Protein AF-A0A8J8F9H6-F1 (afdb_monomer)

Sequence (457 aa):
MGAEEGRFKCTKNLGGDVEKMMKKSRIALEVMLVVALLFGVAFVQAMGTEATEAGILSNRDRTLEYISQTHDMPEEQMTIINEGEANYPLTNQKLYCTKIMDKKSGEVYGLYIDEDGDFVDIKTIEDKEEAEYFRRYGKLEPELYERLQDMRSDEKIKVGIWLTSGDINKPKPDGGEISEEVESEMLTSKRSAYALKEKTLMDFLSAKGFEITYACQYAPLIFAELPKDAIMELSNRPDVDAIYISRTYEPELNSAAPTEKANVVWNRGITGTGIKVAVVEDGGIAFANSYLADGSYFNSANPNIQSHETAIAGIIESTHSTYKGIAYGAPALLSANAQTLDDDDIIGATEWAINNGARILSNSWGSDTNLQLSSMDRYLDHVVWSNYRTVVKSAGNKGTGSGNVTSPCLGYNMITIGAIDDKDTSSWSDDIMWSKSSYKDPISPHNDRVKKMVQER

Nearest PDB structures (foldseek):
  7am6-assembly1_A  TM=7.867E-01  e=2.119E-10  Bacillus amyloliquefaciens
  5fbz-assembly1_A  TM=8.111E-01  e=1.179E-09  Sutcliffiella halmapala
  1wmf-assembly1_A  TM=8.132E-01  e=3.223E-09  Bacillus sp. KSM-KP43
  1sue-assembly1_A  TM=7.508E-01  e=8.265E-10  Bacillus amyloliquefaciens
  7am6-assembly3_C  TM=7.490E-01  e=2.260E-09  Bacillus amyloliquefaciens

Foldseek 3Di:
DDDDDDDDDDDDDPPPVVVVVVVQPPQLPVPVVVVVVVPWFDPDPPPDDPPPDPDDDDLVVVVLVVCCVVVVDDSVQKDWPDWGKGALPLVGWIWTWTWIARNPPRDIDIWIATPVGDTDDVVVVSVVSVVSCCVQQNQEDPVRSVVLVPADQADKAKKKWAFRLPPLDDDDDPDDDDDPVNVVVNLVSQQVSLVVLLVVVVVVCVVVVWDFPDADRRGNITITIDGSNVVVVSSPDPGTSHMYGDDDDDDLAQQVCLQLVLVVVVVVVQQQAPAEEEEQEQAAAPCVPPQAHDAEEPCPVCRRHDDVSNVVRQLAAGNDPRSGHSNVNNNHYYYLNLNDPDQVSSVSSVVVSVVVPHQEYEEEDFAPPVLDADPQLVVVLCCCPPVVHAYEYEQFQQAPHSLHRGPNLQRQRHAYAFDWDPVSHSDPPPIDGDRRTRQDFHDDPVPPRHRPHPPSD

Structure (mmCIF, N/CA/C/O backbone):
data_AF-A0A8J8F9H6-F1
#
_entry.id   AF-A0A8J8F9H6-F1
#
loop_
_atom_site.group_PDB
_atom_site.id
_atom_site.type_symbol
_atom_site.label_atom_id
_atom_site.label_alt_id
_atom_site.label_comp_id
_atom_site.label_asym_id
_atom_site.label_entity_id
_atom_site.label_seq_id
_atom_site.pdbx_PDB_ins_code
_atom_site.Cartn_x
_atom_site.Cartn_y
_atom_site.Cartn_z
_atom_site.occupancy
_atom_site.B_iso_or_equiv
_atom_site.auth_seq_id
_atom_site.auth_comp_id
_atom_site.auth_asym_id
_atom_site.auth_atom_id
_atom_site.pdbx_PDB_model_num
ATOM 1 N N . MET A 1 1 ? 41.406 -54.954 33.432 1.00 33.88 1 MET A N 1
ATOM 2 C CA . MET A 1 1 ? 42.511 -55.324 32.519 1.00 33.88 1 MET A CA 1
ATOM 3 C C . MET A 1 1 ? 41.883 -56.288 31.515 1.00 33.88 1 MET A C 1
ATOM 5 O O . MET A 1 1 ? 41.499 -57.360 31.951 1.00 33.88 1 MET A O 1
ATOM 9 N N . GLY A 1 2 ? 41.527 -55.923 30.277 1.00 32.38 2 GLY A N 1
ATOM 10 C CA . GLY A 1 2 ? 42.157 -54.966 29.344 1.00 32.38 2 GLY A CA 1
ATOM 11 C C . GLY A 1 2 ? 43.265 -55.691 28.559 1.00 32.38 2 GLY A C 1
ATOM 12 O O . GLY A 1 2 ? 44.000 -56.434 29.199 1.00 32.38 2 GLY A O 1
ATOM 13 N N . ALA A 1 3 ? 43.453 -55.567 27.241 1.00 29.41 3 ALA A N 1
ATOM 14 C CA . ALA A 1 3 ? 42.731 -54.856 26.164 1.00 29.41 3 ALA A CA 1
ATOM 15 C C . ALA A 1 3 ? 43.029 -55.607 24.814 1.00 29.41 3 ALA A C 1
ATOM 17 O O . ALA A 1 3 ? 43.513 -56.734 24.890 1.00 29.41 3 ALA A O 1
ATOM 18 N N . GLU A 1 4 ? 42.782 -55.168 23.569 1.00 30.20 4 GLU A N 1
ATOM 19 C CA . GLU A 1 4 ? 42.354 -53.879 22.983 1.00 30.20 4 GLU A CA 1
ATOM 20 C C . GLU A 1 4 ? 41.705 -54.096 21.577 1.00 30.20 4 GLU A C 1
ATOM 22 O O . GLU A 1 4 ? 41.282 -55.205 21.255 1.00 30.20 4 GLU A O 1
ATOM 27 N N . GLU A 1 5 ? 41.596 -53.054 20.742 1.00 30.73 5 GLU A N 1
ATOM 28 C CA . GLU A 1 5 ? 40.957 -53.037 19.407 1.00 30.73 5 GLU A CA 1
ATOM 29 C C . GLU A 1 5 ? 41.862 -53.464 18.219 1.00 30.73 5 GLU A C 1
ATOM 31 O O . GLU A 1 5 ? 43.088 -53.428 18.298 1.00 30.73 5 GLU A O 1
ATOM 36 N N . GLY A 1 6 ? 41.257 -53.742 17.048 1.00 26.56 6 GLY A N 1
ATOM 37 C CA . GLY A 1 6 ? 41.968 -53.940 15.770 1.00 26.56 6 GLY A CA 1
ATOM 38 C C . GLY A 1 6 ? 41.113 -53.629 14.527 1.00 26.56 6 GLY A C 1
ATOM 39 O O . GLY A 1 6 ? 40.341 -54.466 14.068 1.00 26.56 6 GLY A O 1
ATOM 40 N N . ARG A 1 7 ? 41.244 -52.414 13.973 1.00 27.20 7 ARG A N 1
ATOM 41 C CA . ARG A 1 7 ? 40.407 -51.858 12.880 1.00 27.20 7 ARG A CA 1
ATOM 42 C C . ARG A 1 7 ? 40.590 -52.531 11.509 1.00 27.20 7 ARG A C 1
ATOM 44 O O . ARG A 1 7 ? 41.719 -52.695 11.051 1.00 27.20 7 ARG A O 1
ATOM 51 N N . PHE A 1 8 ? 39.494 -52.678 10.757 1.00 24.84 8 PHE A N 1
ATOM 52 C CA . PHE A 1 8 ? 39.532 -52.698 9.285 1.00 24.84 8 PHE A CA 1
ATOM 53 C C . PHE A 1 8 ? 39.534 -51.266 8.719 1.00 24.84 8 PHE A C 1
ATOM 55 O O . PHE A 1 8 ? 38.814 -50.395 9.209 1.00 24.84 8 PHE A O 1
ATOM 62 N N . LYS A 1 9 ? 40.346 -51.006 7.684 1.00 27.77 9 LYS A N 1
ATOM 63 C CA . LYS A 1 9 ? 40.422 -49.700 7.001 1.00 27.77 9 LYS A CA 1
ATOM 64 C C . LYS A 1 9 ? 39.533 -49.651 5.755 1.00 27.77 9 LYS A C 1
ATOM 66 O O . LYS A 1 9 ? 39.522 -50.575 4.951 1.00 27.77 9 LYS A O 1
ATOM 71 N N . CYS A 1 10 ? 38.859 -48.516 5.591 1.00 24.94 10 CYS A N 1
ATOM 72 C CA . CYS A 1 10 ? 38.071 -48.127 4.422 1.00 24.94 10 CYS A CA 1
ATOM 73 C C . CYS A 1 10 ? 38.951 -47.726 3.220 1.00 24.94 10 CYS A C 1
ATOM 75 O O . CYS A 1 10 ? 39.997 -47.101 3.411 1.00 24.94 10 CYS A O 1
ATOM 77 N N . THR A 1 11 ? 38.455 -47.952 1.994 1.00 28.39 11 THR A N 1
ATOM 78 C CA . THR A 1 11 ? 38.831 -47.151 0.813 1.00 28.39 11 THR A CA 1
ATOM 79 C C . THR A 1 11 ? 37.672 -46.918 -0.170 1.00 28.39 11 THR A C 1
ATOM 81 O O . THR A 1 11 ? 37.297 -47.817 -0.910 1.00 28.39 11 THR A O 1
ATOM 84 N N . LYS A 1 12 ? 37.265 -45.641 -0.247 1.00 30.44 12 LYS A N 1
ATOM 85 C CA . LYS A 1 12 ? 36.871 -44.853 -1.439 1.00 30.44 12 LYS A CA 1
ATOM 86 C C . LYS A 1 12 ? 35.561 -45.138 -2.208 1.00 30.44 12 LYS A C 1
ATOM 88 O O . LYS A 1 12 ? 35.515 -45.924 -3.141 1.00 30.44 12 LYS A O 1
ATOM 93 N N . ASN A 1 13 ? 34.603 -44.244 -1.940 1.00 32.34 13 ASN A N 1
ATOM 94 C CA . ASN A 1 13 ? 34.019 -43.265 -2.878 1.00 32.34 13 ASN A CA 1
ATOM 95 C C . ASN A 1 13 ? 33.569 -43.705 -4.286 1.00 32.34 13 ASN A C 1
ATOM 97 O O . ASN A 1 13 ? 34.368 -43.722 -5.219 1.00 32.34 13 ASN A O 1
ATOM 101 N N . LEU A 1 14 ? 32.242 -43.766 -4.459 1.00 30.94 14 LEU A N 1
ATOM 102 C CA . LEU A 1 14 ? 31.533 -43.514 -5.729 1.00 30.94 14 LEU A CA 1
ATOM 103 C C . LEU A 1 14 ? 30.416 -42.444 -5.606 1.00 30.94 14 LEU A C 1
ATOM 105 O O . LEU A 1 14 ? 29.633 -42.251 -6.527 1.00 30.94 14 LEU A O 1
ATOM 109 N N . GLY A 1 15 ? 30.340 -41.708 -4.489 1.00 31.36 15 GLY A N 1
ATOM 110 C CA . GLY A 1 15 ? 29.256 -40.743 -4.225 1.00 31.36 15 GLY A CA 1
ATOM 111 C C . GLY A 1 15 ? 29.344 -39.390 -4.951 1.00 31.36 15 GLY A C 1
ATOM 112 O O . GLY A 1 15 ? 28.440 -38.577 -4.810 1.00 31.36 15 GLY A O 1
ATOM 113 N N . GLY A 1 16 ? 30.416 -39.112 -5.703 1.00 29.56 16 GLY A N 1
ATOM 114 C CA . GLY A 1 16 ? 30.702 -37.760 -6.211 1.00 29.56 16 GLY A CA 1
ATOM 115 C C . GLY A 1 16 ? 29.894 -37.307 -7.435 1.00 29.56 16 GLY A C 1
ATOM 116 O O . GLY A 1 16 ? 29.674 -36.106 -7.597 1.00 29.56 16 GLY A O 1
ATOM 117 N N . ASP A 1 17 ? 29.460 -38.238 -8.290 1.00 34.91 17 ASP A N 1
ATOM 118 C CA . ASP A 1 17 ? 28.919 -37.893 -9.615 1.00 34.91 17 ASP A CA 1
ATOM 119 C C . ASP A 1 17 ? 27.384 -37.950 -9.693 1.00 34.91 17 ASP A C 1
ATOM 121 O O . ASP A 1 17 ? 26.780 -37.158 -10.416 1.00 34.91 17 ASP A O 1
ATOM 125 N N . VAL A 1 18 ? 26.728 -38.787 -8.878 1.00 33.19 18 VAL A N 1
ATOM 126 C CA . VAL A 1 18 ? 25.253 -38.830 -8.796 1.00 33.19 18 VAL A CA 1
ATOM 127 C C . VAL A 1 18 ? 24.702 -37.554 -8.142 1.00 33.19 18 VAL A C 1
ATOM 129 O O . VAL A 1 18 ? 23.747 -36.960 -8.641 1.00 33.19 18 VAL A O 1
ATOM 132 N N . GLU A 1 19 ? 25.352 -37.061 -7.081 1.00 31.98 19 GLU A N 1
ATOM 133 C CA . GLU A 1 19 ? 24.946 -35.822 -6.400 1.00 31.98 19 GLU A CA 1
ATOM 134 C C . GLU A 1 19 ? 25.150 -34.576 -7.290 1.00 31.98 19 GLU A C 1
ATOM 136 O O . GLU A 1 19 ? 24.344 -33.642 -7.270 1.00 31.98 19 GLU A O 1
ATOM 141 N N . LYS A 1 20 ? 26.186 -34.582 -8.143 1.00 32.91 20 LYS A N 1
ATOM 142 C CA . LYS A 1 20 ? 26.432 -33.529 -9.144 1.00 32.91 20 LYS A CA 1
ATOM 143 C C . LYS A 1 20 ? 25.450 -33.549 -10.314 1.00 32.91 20 LYS A C 1
ATOM 145 O O . LYS A 1 20 ? 25.176 -32.483 -10.864 1.00 32.91 20 LYS A O 1
ATOM 150 N N . MET A 1 21 ? 24.926 -34.714 -10.699 1.00 29.59 21 MET A N 1
ATOM 151 C CA . MET A 1 21 ? 23.861 -34.792 -11.702 1.00 29.59 21 MET A CA 1
ATOM 152 C C . MET A 1 21 ? 22.528 -34.274 -11.150 1.00 29.59 21 MET A C 1
ATOM 154 O O . MET A 1 21 ? 21.887 -33.470 -11.821 1.00 29.59 21 MET A O 1
ATOM 158 N N . MET A 1 22 ? 22.145 -34.637 -9.919 1.00 31.33 22 MET A N 1
ATOM 159 C CA . MET A 1 22 ? 20.856 -34.208 -9.349 1.00 31.33 22 MET A CA 1
ATOM 160 C C . MET A 1 22 ? 20.802 -32.727 -8.932 1.00 31.33 22 MET A C 1
ATOM 162 O O . MET A 1 22 ? 19.728 -32.132 -8.959 1.00 31.33 22 MET A O 1
ATOM 166 N N . LYS A 1 23 ? 21.931 -32.083 -8.598 1.00 34.28 23 LYS A N 1
ATOM 167 C CA . LYS A 1 23 ? 21.945 -30.630 -8.318 1.00 34.28 23 LYS A CA 1
ATOM 168 C C . LYS A 1 23 ? 21.746 -29.756 -9.564 1.00 34.28 23 LYS A C 1
ATOM 170 O O . LYS A 1 23 ? 21.211 -28.660 -9.442 1.00 34.28 23 LYS A O 1
ATOM 175 N N . LYS A 1 24 ? 22.124 -30.226 -10.759 1.00 34.03 24 LYS A N 1
ATOM 176 C CA . LYS A 1 24 ? 22.076 -29.412 -11.989 1.00 34.03 24 LYS A CA 1
ATOM 177 C C . LYS A 1 24 ? 20.680 -29.189 -12.578 1.00 34.03 24 LYS A C 1
ATOM 179 O O . LYS A 1 24 ? 20.537 -28.256 -13.358 1.00 34.03 24 LYS A O 1
ATOM 184 N N . SER A 1 25 ? 19.672 -29.994 -12.230 1.00 32.75 25 SER A N 1
ATOM 185 C CA . SER A 1 25 ? 18.301 -29.816 -12.742 1.00 32.75 25 SER A CA 1
ATOM 186 C C . SER A 1 25 ? 17.359 -29.068 -11.793 1.00 32.75 25 SER A C 1
ATOM 188 O O . SER A 1 25 ? 16.246 -28.756 -12.193 1.00 32.75 25 SER A O 1
ATOM 190 N N . ARG A 1 26 ? 17.770 -28.764 -10.551 1.00 35.44 26 ARG A N 1
ATOM 191 C CA . ARG A 1 26 ? 16.908 -28.067 -9.572 1.00 35.44 26 ARG A CA 1
ATOM 192 C C . ARG A 1 26 ? 16.825 -26.551 -9.776 1.00 35.44 26 ARG A C 1
ATOM 194 O O . ARG A 1 26 ? 15.800 -25.953 -9.489 1.00 35.44 26 ARG A O 1
ATOM 201 N N . ILE A 1 27 ? 17.884 -25.933 -10.294 1.00 37.34 27 ILE A N 1
ATOM 202 C CA . ILE A 1 27 ? 18.074 -24.469 -10.233 1.00 37.34 27 ILE A CA 1
ATOM 203 C C . ILE A 1 27 ? 17.304 -23.710 -11.336 1.00 37.34 27 ILE A C 1
ATOM 205 O O . ILE A 1 27 ? 17.127 -22.501 -11.238 1.00 37.34 27 ILE A O 1
ATOM 209 N N . ALA A 1 28 ? 16.801 -24.406 -12.360 1.00 33.94 28 ALA A N 1
ATOM 210 C CA . ALA A 1 28 ? 15.868 -23.830 -13.336 1.00 33.94 28 ALA A CA 1
ATOM 211 C C . ALA A 1 28 ? 14.391 -23.920 -12.892 1.00 33.94 28 ALA A C 1
ATOM 213 O O . ALA A 1 28 ? 13.562 -23.184 -13.409 1.00 33.94 28 ALA A O 1
ATOM 214 N N . LEU A 1 29 ? 14.067 -24.809 -11.944 1.00 32.66 29 LEU A N 1
ATOM 215 C CA . LEU A 1 29 ? 12.685 -25.162 -11.593 1.00 32.66 29 LEU A CA 1
ATOM 216 C C . LEU A 1 29 ? 12.070 -24.193 -10.563 1.00 32.66 29 LEU A C 1
ATOM 218 O O . LEU A 1 29 ? 10.893 -23.860 -10.624 1.00 32.66 29 LEU A O 1
ATOM 222 N N . GLU A 1 30 ? 12.879 -23.687 -9.627 1.00 33.50 30 GLU A N 1
ATOM 223 C CA . GLU A 1 30 ? 12.389 -22.850 -8.518 1.00 33.50 30 GLU A CA 1
ATOM 224 C C . GLU A 1 30 ? 12.006 -21.413 -8.927 1.00 33.50 30 GLU A C 1
ATOM 226 O O . GLU A 1 30 ? 11.361 -20.719 -8.147 1.00 33.50 30 GLU A O 1
ATOM 231 N N . VAL A 1 31 ? 12.367 -20.943 -10.130 1.00 35.91 31 VAL A N 1
ATOM 232 C CA . VAL A 1 31 ? 12.074 -19.560 -10.566 1.00 35.91 31 VAL A CA 1
ATOM 233 C C . VAL A 1 31 ? 10.716 -19.442 -11.270 1.00 35.91 31 VAL A C 1
ATOM 235 O O . VAL A 1 31 ? 10.027 -18.445 -11.060 1.00 35.91 31 VAL A O 1
ATOM 238 N N . MET A 1 32 ? 10.277 -20.453 -12.035 1.00 32.84 32 MET A N 1
ATOM 239 C CA . MET A 1 32 ? 8.949 -20.421 -12.672 1.00 32.84 32 MET A CA 1
ATOM 240 C C . MET A 1 32 ? 7.815 -20.849 -11.731 1.00 32.84 32 MET A C 1
ATOM 242 O O . MET A 1 32 ? 6.746 -20.236 -11.778 1.00 32.84 32 MET A O 1
ATOM 246 N N . LEU A 1 33 ? 8.050 -21.781 -10.794 1.00 30.81 33 LEU A N 1
ATOM 247 C CA . LEU A 1 33 ? 7.040 -22.147 -9.785 1.00 30.81 33 LEU A CA 1
ATOM 248 C C . LEU A 1 33 ? 6.573 -20.947 -8.939 1.00 30.81 33 LEU A C 1
ATOM 250 O O . LEU A 1 33 ? 5.401 -20.863 -8.576 1.00 30.81 33 LEU A O 1
ATOM 254 N N . VAL A 1 34 ? 7.462 -19.991 -8.642 1.00 29.92 34 VAL A N 1
ATOM 255 C CA . VAL A 1 34 ? 7.135 -18.824 -7.801 1.00 29.92 34 VAL A CA 1
ATOM 256 C C . VAL A 1 34 ? 6.138 -17.873 -8.476 1.00 29.92 34 VAL A C 1
ATOM 258 O O . VAL A 1 34 ? 5.379 -17.207 -7.777 1.00 29.92 34 VAL A O 1
ATOM 261 N N . VAL A 1 35 ? 6.070 -17.833 -9.811 1.00 29.00 35 VAL A N 1
ATOM 262 C CA . VAL A 1 35 ? 5.087 -16.996 -10.524 1.00 29.00 35 VAL A CA 1
ATOM 263 C C . VAL A 1 35 ? 3.702 -17.656 -10.538 1.00 29.00 35 VAL A C 1
ATOM 265 O O . VAL A 1 35 ? 2.704 -16.963 -10.349 1.00 29.00 35 VAL A O 1
ATOM 268 N N . ALA A 1 36 ? 3.630 -18.987 -10.653 1.00 28.22 36 ALA A N 1
ATOM 269 C CA . ALA A 1 36 ? 2.373 -19.733 -10.527 1.00 28.22 36 ALA A CA 1
ATOM 270 C C . ALA A 1 36 ? 1.821 -19.719 -9.085 1.00 28.22 36 ALA A C 1
ATOM 272 O O . ALA A 1 36 ? 0.623 -19.531 -8.878 1.00 28.22 36 ALA A O 1
ATOM 273 N N . LEU A 1 37 ? 2.692 -19.825 -8.074 1.00 31.41 37 LEU A N 1
ATOM 274 C CA . LEU A 1 37 ? 2.307 -19.775 -6.654 1.00 31.41 37 LEU A CA 1
ATOM 275 C C . LEU A 1 37 ? 1.817 -18.393 -6.177 1.00 31.41 37 LEU A C 1
ATOM 277 O O . LEU A 1 37 ? 1.191 -18.310 -5.119 1.00 31.41 37 LEU A O 1
ATOM 281 N N . LEU A 1 38 ? 2.076 -17.315 -6.927 1.00 28.23 38 LEU A N 1
ATOM 282 C CA . LEU A 1 38 ? 1.641 -15.955 -6.579 1.00 28.23 38 LEU A CA 1
ATOM 283 C C . LEU A 1 38 ? 0.295 -15.539 -7.201 1.00 28.23 38 LEU A C 1
ATOM 285 O O . LEU A 1 38 ? -0.298 -14.570 -6.733 1.00 28.23 38 LEU A O 1
ATOM 289 N N . PHE A 1 39 ? -0.230 -16.284 -8.180 1.00 32.50 39 PHE A N 1
ATOM 290 C CA . PHE A 1 39 ? -1.547 -16.044 -8.788 1.00 32.50 39 PHE A CA 1
ATOM 291 C C . PHE A 1 39 ? -2.359 -17.346 -8.893 1.00 32.50 39 PHE A C 1
ATOM 293 O O . PHE A 1 39 ? -2.577 -17.877 -9.978 1.00 32.50 39 PHE A O 1
ATOM 300 N N . GLY A 1 40 ? -2.828 -17.853 -7.745 1.00 28.94 40 GLY A N 1
ATOM 301 C CA . GLY A 1 40 ? -3.619 -19.096 -7.694 1.00 28.94 40 GLY A CA 1
ATOM 302 C C . GLY A 1 40 ? -4.447 -19.351 -6.426 1.00 28.94 40 GLY A C 1
ATOM 303 O O . GLY A 1 40 ? -5.358 -20.178 -6.457 1.00 28.94 40 GLY A O 1
ATOM 304 N N . VAL A 1 41 ? -4.210 -18.629 -5.320 1.00 32.06 41 VAL A N 1
ATOM 305 C CA . VAL A 1 41 ? -5.052 -18.731 -4.110 1.00 32.06 41 VAL A CA 1
ATOM 306 C C . VAL A 1 41 ? -6.186 -17.710 -4.183 1.00 32.06 41 VAL A C 1
ATOM 308 O O . VAL A 1 41 ? -6.128 -16.631 -3.592 1.00 32.06 41 VAL A O 1
ATOM 311 N N . ALA A 1 42 ? -7.238 -18.057 -4.921 1.00 29.09 42 ALA A N 1
ATOM 312 C CA . ALA A 1 42 ? -8.512 -17.363 -4.801 1.00 29.09 42 ALA A CA 1
ATOM 313 C C . ALA A 1 42 ? -9.104 -17.660 -3.413 1.00 29.09 42 ALA A C 1
ATOM 315 O O . ALA A 1 42 ? -9.524 -18.783 -3.140 1.00 29.09 42 ALA A O 1
ATOM 316 N N . PHE A 1 43 ? -9.156 -16.654 -2.534 1.00 32.09 43 PHE A N 1
ATOM 317 C CA . PHE A 1 43 ? -9.897 -16.742 -1.274 1.00 32.09 43 PHE A CA 1
ATOM 318 C C . PHE A 1 43 ? -11.405 -16.741 -1.555 1.00 32.09 43 PHE A C 1
ATOM 320 O O . PHE A 1 43 ? -12.081 -15.719 -1.446 1.00 32.09 43 PHE A O 1
ATOM 327 N N . VAL A 1 44 ? -11.944 -17.907 -1.902 1.00 28.58 44 VAL A N 1
ATOM 328 C CA . VAL A 1 44 ? -13.381 -18.157 -1.830 1.00 28.58 44 VAL A CA 1
ATOM 329 C C . VAL A 1 44 ? -13.692 -18.567 -0.395 1.00 28.58 44 VAL A C 1
ATOM 331 O O . VAL A 1 44 ? -13.246 -19.611 0.074 1.00 28.58 44 VAL A O 1
ATOM 334 N N . GLN A 1 45 ? -14.474 -17.757 0.322 1.00 28.19 45 GLN A N 1
ATOM 335 C CA . GLN A 1 45 ? -15.166 -18.273 1.500 1.00 28.19 45 GLN A CA 1
ATOM 336 C C . GLN A 1 45 ? -16.164 -19.322 1.013 1.00 28.19 45 GLN A C 1
ATOM 338 O O . GLN A 1 45 ? -17.179 -18.976 0.408 1.00 28.19 45 GLN A O 1
ATOM 343 N N . ALA A 1 46 ? -15.876 -20.597 1.274 1.00 29.55 46 ALA A N 1
ATOM 344 C CA . ALA A 1 46 ? -16.822 -21.673 1.040 1.00 29.55 46 ALA A CA 1
ATOM 345 C C . ALA A 1 46 ? -18.076 -21.430 1.897 1.00 29.55 46 ALA A C 1
ATOM 347 O O . ALA A 1 46 ? -18.101 -21.710 3.097 1.00 29.55 46 ALA A O 1
ATOM 348 N N . MET A 1 47 ? -19.129 -20.880 1.284 1.00 28.20 47 MET A N 1
ATOM 349 C CA . MET A 1 47 ? -20.459 -20.895 1.879 1.00 28.20 47 MET A CA 1
ATOM 350 C C . MET A 1 47 ? -20.875 -22.358 2.010 1.00 28.20 47 MET A C 1
ATOM 352 O O . MET A 1 47 ? -21.010 -23.060 1.008 1.00 28.20 47 MET A O 1
ATOM 356 N N . GLY A 1 48 ? -21.021 -22.815 3.253 1.00 32.47 48 GLY A N 1
ATOM 357 C CA . GLY A 1 48 ? -21.223 -24.225 3.555 1.00 32.47 48 GLY A CA 1
ATOM 358 C C . GLY A 1 48 ? -22.421 -24.816 2.817 1.00 32.47 48 GLY A C 1
ATOM 359 O O . GLY A 1 48 ? -23.537 -24.301 2.902 1.00 32.47 48 GLY A O 1
ATOM 360 N N . THR A 1 49 ? -22.189 -25.939 2.145 1.00 29.14 49 THR A N 1
ATOM 361 C CA . THR A 1 49 ? -23.245 -26.886 1.793 1.00 29.14 49 THR A CA 1
ATOM 362 C C . THR A 1 49 ? -23.149 -28.058 2.761 1.00 29.14 49 THR A C 1
ATOM 364 O O . THR A 1 49 ? -22.154 -28.778 2.792 1.00 29.14 49 THR A O 1
ATOM 367 N N . GLU A 1 50 ? -24.167 -28.224 3.607 1.00 36.53 50 GLU A N 1
ATOM 368 C CA . GLU A 1 50 ? -24.268 -29.368 4.515 1.00 36.53 50 GLU A CA 1
ATOM 369 C C . GLU A 1 50 ? -24.509 -30.655 3.711 1.00 36.53 50 GLU A C 1
ATOM 371 O O . GLU A 1 50 ? -25.649 -31.023 3.421 1.00 36.53 50 GLU A O 1
ATOM 376 N N . ALA A 1 51 ? -23.438 -31.372 3.374 1.00 29.34 51 ALA A N 1
ATOM 377 C CA . ALA A 1 51 ? -23.530 -32.755 2.923 1.00 29.34 51 ALA A CA 1
ATOM 378 C C . ALA A 1 51 ? -23.810 -33.664 4.133 1.00 29.34 51 ALA A C 1
ATOM 380 O O . ALA A 1 51 ? -22.903 -34.158 4.799 1.00 29.34 51 ALA A O 1
ATOM 381 N N . THR A 1 52 ? -25.091 -33.863 4.445 1.00 35.28 52 THR A N 1
ATOM 382 C CA . THR A 1 52 ? -25.535 -34.789 5.497 1.00 35.28 52 THR A CA 1
ATOM 383 C C . THR A 1 52 ? -25.627 -36.225 4.974 1.00 35.28 52 THR A C 1
ATOM 385 O O . THR A 1 52 ? -26.715 -36.749 4.751 1.00 35.28 52 THR A O 1
ATOM 388 N N . GLU A 1 53 ? -24.482 -36.902 4.853 1.00 33.34 53 GLU A N 1
ATOM 389 C CA . GLU A 1 53 ? -24.428 -38.371 4.814 1.00 33.34 53 GLU A CA 1
ATOM 390 C C . GLU A 1 53 ? -23.525 -38.912 5.928 1.00 33.34 53 GLU A C 1
ATOM 392 O O . GLU A 1 53 ? -22.368 -38.527 6.088 1.00 33.34 53 GLU A O 1
ATOM 397 N N . ALA A 1 54 ? -24.078 -39.810 6.744 1.00 37.22 54 ALA A N 1
ATOM 398 C CA . ALA A 1 54 ? -23.377 -40.374 7.888 1.00 37.22 54 ALA A CA 1
ATOM 399 C C . ALA A 1 54 ? -22.315 -41.389 7.434 1.00 37.22 54 ALA A C 1
ATOM 401 O O . ALA A 1 54 ? -22.658 -42.501 7.034 1.00 37.22 54 ALA A O 1
ATOM 402 N N . GLY A 1 55 ? -21.034 -41.030 7.557 1.00 47.88 55 GLY A N 1
ATOM 403 C CA . GLY A 1 55 ? -19.914 -41.966 7.386 1.00 47.88 55 GLY A CA 1
ATOM 404 C C . GLY A 1 55 ? -18.678 -41.423 6.669 1.00 47.88 55 GLY A C 1
ATOM 405 O O . GLY A 1 55 ? -17.659 -42.106 6.672 1.00 47.88 55 GLY A O 1
ATOM 406 N N . ILE A 1 56 ? -18.735 -40.223 6.085 1.00 54.69 56 ILE A N 1
ATOM 407 C CA . ILE A 1 56 ? -17.585 -39.593 5.419 1.00 54.69 56 ILE A CA 1
ATOM 408 C C . ILE A 1 56 ? -17.012 -38.513 6.346 1.00 54.69 56 ILE A C 1
ATOM 410 O O . ILE A 1 56 ? -17.706 -37.565 6.706 1.00 54.69 56 ILE A O 1
ATOM 414 N N . LEU A 1 57 ? -15.754 -38.682 6.762 1.00 63.34 57 LEU A N 1
ATOM 415 C CA . LEU A 1 57 ? -15.010 -37.684 7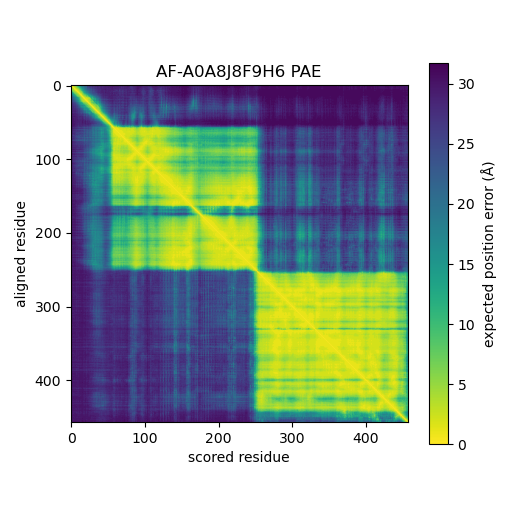.540 1.00 63.34 57 LEU A CA 1
ATOM 416 C C . LEU A 1 57 ? -14.794 -36.413 6.709 1.00 63.34 57 LEU A C 1
ATOM 418 O O . LEU A 1 57 ? -14.558 -36.501 5.502 1.00 63.34 57 LEU A O 1
ATOM 422 N N . SER A 1 58 ? -14.813 -35.235 7.338 1.00 82.62 58 SER A N 1
ATOM 423 C CA . SER A 1 58 ? -14.463 -34.006 6.619 1.00 82.62 58 SER A CA 1
ATOM 424 C C . SER A 1 58 ? -12.981 -34.032 6.232 1.00 82.62 58 SER A C 1
ATOM 426 O O . SER A 1 58 ? -12.167 -34.630 6.934 1.00 82.62 58 SER A O 1
ATOM 428 N N . ASN A 1 59 ? -12.585 -33.360 5.147 1.00 85.75 59 ASN A N 1
ATOM 429 C CA . ASN A 1 59 ? -11.170 -33.330 4.744 1.00 85.75 59 ASN A CA 1
ATOM 430 C C . ASN A 1 59 ? -10.237 -32.788 5.848 1.00 85.75 59 ASN A C 1
ATOM 432 O O . ASN A 1 59 ? -9.074 -33.180 5.908 1.00 85.75 59 ASN A O 1
ATOM 436 N N . ARG A 1 60 ? -10.760 -31.967 6.768 1.00 87.38 60 ARG A N 1
ATOM 437 C CA . ARG A 1 60 ? -10.074 -31.524 7.987 1.00 87.38 60 ARG A CA 1
ATOM 438 C C . ARG A 1 60 ? -9.792 -32.672 8.960 1.00 87.38 60 ARG A C 1
ATOM 440 O O . ARG A 1 60 ? -8.677 -32.804 9.453 1.00 87.38 60 ARG A O 1
ATOM 447 N N . ASP A 1 61 ? -10.797 -33.496 9.241 1.00 89.69 61 ASP A N 1
ATOM 448 C CA . ASP A 1 61 ? -10.653 -34.634 10.156 1.00 89.69 61 ASP A CA 1
ATOM 449 C C . ASP A 1 61 ? -9.740 -35.696 9.527 1.00 89.69 61 ASP A C 1
ATOM 451 O O . ASP A 1 61 ? -8.887 -36.266 10.199 1.00 89.69 61 ASP A O 1
ATOM 455 N N . ARG A 1 62 ? -9.843 -35.888 8.205 1.00 89.50 62 ARG A N 1
ATOM 456 C CA . ARG A 1 62 ? -8.999 -36.812 7.433 1.00 89.50 62 ARG A CA 1
ATOM 457 C C . ARG A 1 62 ? -7.519 -36.430 7.480 1.00 89.50 62 ARG A C 1
ATOM 459 O O . ARG A 1 62 ? -6.683 -37.321 7.585 1.00 89.50 62 ARG A O 1
ATOM 466 N N . THR A 1 63 ? -7.164 -35.143 7.414 1.00 90.69 63 THR A N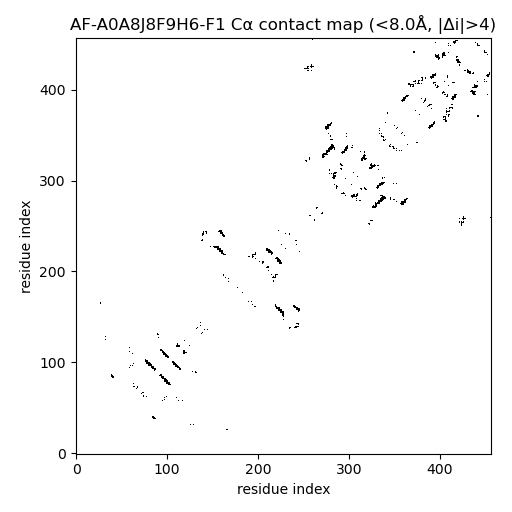 1
ATOM 467 C CA . THR A 1 63 ? -5.752 -34.712 7.503 1.00 90.69 63 THR A CA 1
ATOM 468 C C . THR A 1 63 ? -5.195 -34.852 8.921 1.00 90.69 63 THR A C 1
ATOM 470 O O . THR A 1 63 ? -4.044 -35.261 9.076 1.00 90.69 63 THR A O 1
ATOM 473 N N . LEU A 1 64 ? -6.008 -34.593 9.952 1.00 91.19 64 LEU A N 1
ATOM 474 C CA . LEU A 1 64 ? -5.647 -34.853 11.350 1.00 91.19 64 LEU A CA 1
ATOM 475 C C . LEU A 1 64 ? -5.457 -36.353 11.615 1.00 91.19 64 LEU A C 1
ATOM 477 O O . LEU A 1 64 ? -4.417 -36.745 12.143 1.00 91.19 64 LEU A O 1
ATOM 481 N N . GLU A 1 65 ? -6.395 -37.199 11.183 1.00 91.19 65 GLU A N 1
ATOM 482 C CA . GLU A 1 65 ? -6.285 -38.656 11.296 1.00 91.19 65 GLU A CA 1
ATOM 483 C C . GLU A 1 65 ? -5.056 -39.184 10.537 1.00 91.19 65 GLU A C 1
ATOM 485 O O . GLU A 1 65 ? -4.295 -39.984 11.082 1.00 91.19 65 GLU A O 1
ATOM 490 N N . TYR A 1 66 ? -4.800 -38.693 9.318 1.00 91.56 66 TYR A N 1
ATOM 491 C CA . TYR A 1 66 ? -3.640 -39.094 8.521 1.00 91.56 66 TYR A CA 1
ATOM 492 C C . TYR A 1 66 ? -2.313 -38.788 9.227 1.00 91.56 66 TYR A C 1
ATOM 494 O O . TYR A 1 66 ? -1.450 -39.668 9.296 1.00 91.56 66 TYR A O 1
ATOM 502 N N . ILE A 1 67 ? -2.134 -37.584 9.793 1.00 92.06 67 ILE A N 1
ATOM 503 C CA . ILE A 1 67 ? -0.930 -37.287 10.590 1.00 92.06 67 ILE A CA 1
ATOM 504 C C . ILE A 1 67 ? -0.902 -38.135 11.863 1.00 92.06 67 ILE A C 1
ATOM 506 O O . ILE A 1 67 ? 0.159 -38.652 12.212 1.00 92.06 67 ILE A O 1
ATOM 510 N N . SER A 1 68 ? -2.045 -38.337 12.525 1.00 92.25 68 SER A N 1
ATOM 511 C CA . SER A 1 68 ? -2.113 -39.136 13.750 1.00 92.25 68 SER A CA 1
ATOM 512 C C . SER A 1 68 ? -1.631 -40.569 13.528 1.00 92.25 68 SER A C 1
ATOM 514 O O . SER A 1 68 ? -0.759 -41.045 14.254 1.00 92.25 68 SER A O 1
ATOM 516 N N . GLN A 1 69 ? -2.116 -41.219 12.467 1.00 91.69 69 GLN A N 1
ATOM 517 C CA . GLN A 1 69 ? -1.729 -42.578 12.091 1.00 91.69 69 GLN A CA 1
ATOM 518 C C . GLN A 1 69 ? -0.297 -42.660 11.535 1.00 91.69 69 GLN A C 1
ATOM 520 O O . GLN A 1 69 ? 0.425 -43.607 11.843 1.00 91.69 69 GLN A O 1
ATOM 525 N N . THR A 1 70 ? 0.132 -41.684 10.726 1.00 92.06 70 THR A N 1
ATOM 526 C CA . THR A 1 70 ? 1.437 -41.726 10.036 1.00 92.06 70 THR A CA 1
ATOM 527 C C . THR A 1 70 ? 2.607 -41.337 10.948 1.00 92.06 70 THR A C 1
ATOM 529 O O . THR A 1 70 ? 3.716 -41.841 10.767 1.00 92.06 70 THR A O 1
ATOM 532 N N . HIS A 1 71 ? 2.373 -40.468 11.938 1.00 89.94 71 HIS A N 1
ATOM 533 C CA . HIS A 1 71 ? 3.407 -39.914 12.824 1.00 89.94 71 HIS A CA 1
ATOM 534 C C . HIS A 1 71 ? 3.234 -40.291 14.311 1.00 89.94 71 HIS A C 1
ATOM 536 O O . HIS A 1 71 ? 3.973 -39.766 15.143 1.00 89.94 71 HIS A O 1
ATOM 542 N N . ASP A 1 72 ? 2.292 -41.184 14.652 1.00 90.31 72 ASP A N 1
ATOM 543 C CA . ASP A 1 72 ? 1.946 -41.583 16.036 1.00 90.31 72 ASP A CA 1
ATOM 544 C C . ASP A 1 72 ? 1.665 -40.361 16.940 1.00 90.31 72 ASP A C 1
ATOM 546 O O . ASP A 1 72 ? 2.151 -40.235 18.067 1.00 90.31 72 ASP A O 1
ATOM 550 N N . MET A 1 73 ? 0.925 -39.389 16.389 1.00 90.19 73 MET A N 1
ATOM 551 C CA . MET A 1 73 ? 0.735 -38.064 16.983 1.00 90.19 73 MET A CA 1
ATOM 552 C C . MET A 1 73 ? -0.709 -37.873 17.471 1.00 90.19 73 MET A C 1
ATOM 554 O O . MET A 1 73 ? -1.632 -37.885 16.657 1.00 90.19 73 MET A O 1
ATOM 558 N N . PRO A 1 74 ? -0.959 -37.643 18.772 1.00 92.38 74 PRO A N 1
ATOM 559 C CA . PRO A 1 74 ? -2.303 -37.330 19.251 1.00 92.38 74 PRO A CA 1
ATOM 560 C C . PRO A 1 74 ? -2.830 -36.029 18.632 1.00 92.38 74 PRO A C 1
ATOM 562 O O . PRO A 1 74 ? -2.093 -35.046 18.550 1.00 92.38 74 PRO A O 1
ATOM 565 N N . GLU A 1 75 ? -4.115 -35.968 18.276 1.00 88.25 75 GLU A N 1
ATOM 566 C CA . GLU A 1 75 ? -4.750 -34.735 17.768 1.00 88.25 75 GLU A CA 1
ATOM 567 C C . GLU A 1 75 ? -4.597 -33.550 18.733 1.00 88.25 75 GLU A C 1
ATOM 569 O O . GLU A 1 75 ? -4.377 -32.413 18.318 1.00 88.25 75 GLU A O 1
ATOM 574 N N . GLU A 1 76 ? -4.584 -33.821 20.039 1.00 91.31 76 GLU A N 1
ATOM 575 C CA . GLU A 1 76 ? -4.314 -32.836 21.090 1.00 91.31 76 GLU A CA 1
ATOM 576 C C . GLU A 1 76 ? -2.934 -32.161 20.962 1.00 91.31 76 GLU A C 1
ATOM 578 O O . GLU A 1 76 ? -2.765 -31.028 21.418 1.00 91.31 76 GLU A O 1
ATOM 583 N N . GLN A 1 77 ? -1.957 -32.806 20.313 1.00 92.12 77 GLN A N 1
ATOM 584 C CA . GLN A 1 77 ? -0.620 -32.269 20.028 1.00 92.12 77 GLN A CA 1
ATOM 585 C C . GLN A 1 77 ? -0.572 -31.461 18.713 1.00 92.12 77 GLN A C 1
ATOM 587 O O . GLN A 1 77 ? 0.346 -30.662 18.517 1.00 92.12 77 GLN A O 1
ATOM 592 N N . MET A 1 78 ? -1.593 -31.561 17.861 1.00 92.44 78 MET A N 1
ATOM 593 C CA . MET A 1 78 ? -1.666 -30.885 16.564 1.00 92.44 78 MET A CA 1
ATOM 594 C C . MET A 1 78 ? -2.413 -29.546 16.618 1.00 92.44 78 MET A C 1
ATOM 596 O O . MET A 1 78 ? -3.306 -29.331 17.439 1.00 92.44 78 MET A O 1
ATOM 600 N N . THR A 1 79 ? -2.061 -28.632 15.715 1.00 89.06 79 THR A N 1
ATOM 601 C CA . THR A 1 79 ? -2.845 -27.430 15.399 1.00 89.06 79 THR A CA 1
ATOM 602 C C . THR A 1 79 ? -2.814 -27.203 13.894 1.00 89.06 79 THR A C 1
ATOM 604 O O . THR A 1 79 ? -1.740 -27.019 13.327 1.00 89.06 79 THR A O 1
ATOM 607 N N . ILE A 1 80 ? -3.977 -27.145 13.242 1.00 85.25 80 ILE A N 1
ATOM 608 C CA . ILE A 1 80 ? -4.073 -26.618 11.874 1.00 85.25 80 ILE A CA 1
ATOM 609 C C . ILE A 1 80 ? -3.758 -25.119 11.933 1.00 85.25 80 ILE A C 1
ATOM 611 O O . ILE A 1 80 ? -4.468 -24.358 12.588 1.00 85.25 80 ILE A O 1
ATOM 615 N N . ILE A 1 81 ? -2.664 -24.717 11.284 1.00 84.19 81 ILE A N 1
ATOM 616 C CA . ILE A 1 81 ? -2.197 -23.324 11.208 1.00 84.19 81 ILE A CA 1
ATOM 617 C C . ILE A 1 81 ? -2.582 -22.644 9.890 1.00 84.19 81 ILE A C 1
ATOM 619 O O . ILE A 1 81 ? -2.490 -21.423 9.786 1.00 84.19 81 ILE A O 1
ATOM 623 N N . ASN A 1 82 ? -2.993 -23.416 8.881 1.00 74.94 82 ASN A N 1
ATOM 624 C CA . ASN A 1 82 ? -3.573 -22.913 7.638 1.00 74.94 82 ASN A CA 1
ATOM 625 C C . ASN A 1 82 ? -4.412 -24.013 6.966 1.00 74.94 82 ASN A C 1
ATOM 627 O O . ASN A 1 82 ? -4.021 -25.181 7.003 1.00 74.94 82 ASN A O 1
ATOM 631 N N . GLU A 1 83 ? -5.513 -23.645 6.319 1.00 85.62 83 GLU A N 1
ATOM 632 C CA . GLU A 1 83 ? -6.294 -24.513 5.434 1.00 85.62 83 GLU A CA 1
ATOM 633 C C . GLU A 1 83 ? -6.938 -23.689 4.309 1.00 85.62 83 GLU A C 1
ATOM 635 O O . GLU A 1 83 ? -7.166 -22.489 4.472 1.00 85.62 83 GLU A O 1
ATOM 640 N N . GLY A 1 84 ? -7.218 -24.310 3.165 1.00 80.94 84 GLY A N 1
ATOM 641 C CA . GLY A 1 84 ? -7.830 -23.635 2.020 1.00 80.94 84 GLY A CA 1
ATOM 642 C C . GLY A 1 84 ? -7.858 -24.506 0.769 1.00 80.94 84 GLY A C 1
ATOM 643 O O . GLY A 1 84 ? -7.678 -25.717 0.853 1.00 80.94 84 GLY A O 1
ATOM 644 N N . GLU A 1 85 ? -8.046 -23.886 -0.393 1.00 83.31 85 GLU A N 1
ATOM 645 C CA . GLU A 1 85 ? -8.058 -24.564 -1.695 1.00 83.31 85 GLU A CA 1
ATOM 646 C C . GLU A 1 85 ? -6.900 -24.077 -2.580 1.00 83.31 85 GLU A C 1
ATOM 648 O O . GLU A 1 85 ? -6.578 -22.886 -2.598 1.00 83.31 85 GLU A O 1
ATOM 653 N N . ALA A 1 86 ? -6.288 -24.988 -3.339 1.00 78.62 86 ALA A N 1
ATOM 654 C CA . ALA A 1 86 ? -5.395 -24.668 -4.452 1.00 78.62 86 ALA A CA 1
ATOM 655 C C . ALA A 1 86 ? -6.044 -25.097 -5.772 1.00 78.62 86 ALA A C 1
ATOM 657 O O . ALA A 1 86 ? -6.552 -26.212 -5.890 1.00 78.62 86 ALA A O 1
ATOM 658 N N . ASN A 1 87 ? -6.023 -24.207 -6.765 1.00 83.94 87 ASN A N 1
ATOM 659 C CA . ASN A 1 87 ? -6.632 -24.424 -8.074 1.00 83.94 87 ASN A CA 1
ATOM 660 C C . ASN A 1 87 ? -5.541 -24.461 -9.154 1.00 83.94 87 ASN A C 1
ATOM 662 O O . ASN A 1 87 ? -4.753 -23.524 -9.262 1.00 83.94 87 ASN A O 1
ATOM 666 N N . TYR A 1 88 ? -5.542 -25.514 -9.970 1.00 84.75 88 TYR A N 1
ATOM 667 C CA . TYR A 1 88 ? -4.613 -25.746 -11.079 1.00 84.75 88 TYR A CA 1
ATOM 668 C C . TYR A 1 88 ? -5.419 -25.730 -12.393 1.00 84.75 88 TYR A C 1
ATOM 670 O O . TYR A 1 88 ? -5.966 -26.761 -12.805 1.00 84.75 88 TYR A O 1
ATOM 678 N N . PRO A 1 89 ? -5.634 -24.543 -12.997 1.00 81.38 89 PRO A N 1
ATOM 679 C CA . PRO A 1 89 ? -6.643 -24.346 -14.037 1.00 81.38 89 PRO A CA 1
ATOM 680 C C . PRO A 1 89 ? -6.306 -24.975 -15.395 1.00 81.38 89 PRO A C 1
ATOM 682 O O . PRO A 1 89 ? -7.227 -25.226 -16.170 1.00 81.38 89 PRO A O 1
ATOM 685 N N . LEU A 1 90 ? -5.033 -25.226 -15.718 1.00 83.00 90 LEU A N 1
ATOM 686 C CA . LEU A 1 90 ? -4.643 -25.809 -17.008 1.00 83.00 90 LEU A CA 1
ATOM 687 C C . LEU A 1 90 ? -4.863 -27.325 -17.033 1.00 83.00 90 LEU A C 1
ATOM 689 O O . LEU A 1 90 ? -5.300 -27.870 -18.046 1.00 83.00 90 LEU A O 1
ATOM 693 N N . THR A 1 91 ? -4.615 -27.995 -15.909 1.00 90.25 91 THR A N 1
ATOM 694 C CA . THR A 1 91 ? -4.911 -29.421 -15.701 1.00 90.25 91 THR A CA 1
ATOM 695 C C . THR A 1 91 ? -6.318 -29.682 -15.155 1.00 90.25 91 THR A C 1
ATOM 697 O O . THR A 1 91 ? -6.727 -30.840 -15.092 1.00 90.25 91 THR A O 1
ATOM 700 N N . ASN A 1 92 ? -7.069 -28.631 -14.801 1.00 90.62 92 ASN A N 1
ATOM 701 C CA . ASN A 1 92 ? -8.390 -28.697 -14.166 1.00 90.62 92 ASN A CA 1
ATOM 702 C C . ASN A 1 92 ? -8.378 -29.586 -12.905 1.00 90.62 92 ASN A C 1
ATOM 704 O O . ASN A 1 92 ? -9.196 -30.491 -12.760 1.00 90.62 92 ASN A O 1
ATOM 708 N N . GLN A 1 93 ? -7.423 -29.340 -12.007 1.00 88.44 93 GLN A N 1
ATOM 709 C CA . GLN A 1 93 ? -7.332 -30.015 -10.709 1.00 88.44 93 GLN A CA 1
ATOM 710 C C . GLN A 1 93 ? -7.589 -29.010 -9.580 1.00 88.44 93 GLN A C 1
ATOM 712 O O . GLN A 1 93 ? -7.114 -27.870 -9.627 1.00 88.44 93 GLN A O 1
ATOM 717 N N . LYS A 1 94 ? -8.312 -29.438 -8.544 1.00 89.25 94 LYS A N 1
ATOM 718 C CA . LYS A 1 94 ? -8.487 -28.684 -7.299 1.00 89.25 94 LYS A CA 1
ATOM 719 C C . LYS A 1 94 ? -8.060 -29.529 -6.119 1.00 89.25 94 LYS A C 1
ATOM 721 O O . LYS A 1 94 ? -8.394 -30.708 -6.059 1.00 89.25 94 LYS A O 1
ATOM 726 N N . LEU A 1 95 ? -7.340 -28.913 -5.190 1.00 88.38 95 LEU A N 1
ATOM 727 C CA . LEU A 1 95 ? -6.860 -29.564 -3.980 1.00 88.38 95 LEU A CA 1
ATOM 728 C C . LEU A 1 95 ? -7.375 -28.825 -2.747 1.00 88.38 95 LEU A C 1
ATOM 730 O O . LEU A 1 95 ? -7.244 -27.604 -2.658 1.00 88.38 95 LEU A O 1
ATOM 734 N N . TYR A 1 96 ? -7.874 -29.565 -1.763 1.00 88.75 96 TYR A N 1
ATOM 735 C CA . TYR A 1 96 ? -7.967 -29.095 -0.387 1.00 88.75 96 TYR A CA 1
ATOM 736 C C . TYR A 1 96 ? -6.580 -29.166 0.259 1.00 88.75 96 TYR A C 1
ATOM 738 O O . TYR A 1 96 ? -5.935 -30.213 0.263 1.00 88.75 96 TYR A O 1
ATOM 746 N N . CYS A 1 97 ? -6.127 -28.048 0.812 1.00 88.44 97 CYS A N 1
ATOM 747 C CA . CYS A 1 97 ? -4.783 -27.836 1.332 1.00 88.44 97 CYS A CA 1
ATOM 748 C C . CYS A 1 97 ? -4.833 -27.629 2.846 1.00 88.44 97 CYS A C 1
ATOM 750 O O . CYS A 1 97 ? -5.627 -26.822 3.325 1.00 88.44 97 CYS A O 1
ATOM 752 N N . THR A 1 98 ? -3.929 -28.254 3.601 1.00 89.69 98 THR A N 1
ATOM 753 C CA . THR A 1 98 ? -3.745 -27.982 5.039 1.00 89.69 98 THR A CA 1
ATOM 754 C C . THR A 1 98 ? -2.279 -27.863 5.419 1.00 89.69 98 THR A C 1
ATOM 756 O O . THR A 1 98 ? -1.406 -28.492 4.820 1.00 89.69 98 THR A O 1
ATOM 759 N N . LYS A 1 99 ? -2.010 -27.058 6.450 1.00 86.50 99 LYS A N 1
ATOM 760 C CA . LYS A 1 99 ? -0.741 -27.030 7.179 1.00 86.50 99 LYS A CA 1
ATOM 761 C C . LYS A 1 99 ? -1.011 -27.315 8.649 1.00 86.50 99 LYS A C 1
ATOM 763 O O . LYS A 1 99 ? -1.690 -26.534 9.318 1.00 86.50 99 LYS A O 1
ATOM 768 N N . ILE A 1 100 ? -0.471 -28.422 9.140 1.00 89.12 100 ILE A N 1
ATOM 769 C CA . ILE A 1 100 ? -0.623 -28.897 10.515 1.00 89.12 100 ILE A CA 1
ATOM 770 C C . ILE A 1 100 ? 0.710 -28.709 11.230 1.00 89.12 100 ILE A C 1
ATOM 772 O O . ILE A 1 100 ? 1.730 -29.213 10.777 1.00 89.12 100 ILE A O 1
ATOM 776 N N . MET A 1 101 ? 0.704 -27.981 12.342 1.00 91.38 101 MET A N 1
ATOM 777 C CA . MET A 1 101 ? 1.867 -27.788 13.201 1.00 91.38 101 MET A CA 1
ATOM 778 C C . MET A 1 101 ? 1.806 -28.733 14.401 1.00 91.38 101 MET A C 1
ATOM 780 O O . MET A 1 101 ? 0.806 -28.766 15.124 1.00 91.38 101 MET A O 1
ATOM 784 N N . ASP A 1 102 ? 2.902 -29.440 14.655 1.00 92.38 102 ASP A N 1
ATOM 785 C CA . ASP A 1 102 ? 3.146 -30.110 15.928 1.00 92.38 102 ASP A CA 1
ATOM 786 C C . ASP A 1 102 ? 3.499 -29.062 16.996 1.00 92.38 102 ASP A C 1
ATOM 788 O O . ASP A 1 102 ? 4.550 -28.421 16.939 1.00 92.38 102 ASP A O 1
ATOM 792 N N . LYS A 1 103 ? 2.647 -28.910 18.017 1.00 90.50 103 LYS A N 1
ATOM 793 C CA . LYS A 1 103 ? 2.858 -27.960 19.127 1.00 90.50 103 LYS A CA 1
ATOM 794 C C . LYS A 1 103 ? 4.094 -28.267 19.984 1.00 90.50 103 LYS A C 1
ATOM 796 O O . LYS A 1 103 ? 4.494 -27.417 20.778 1.00 90.50 103 LYS A O 1
ATOM 801 N N . LYS A 1 104 ? 4.672 -29.467 19.878 1.00 91.00 104 LYS A N 1
ATOM 802 C CA . LYS A 1 104 ? 5.814 -29.929 20.680 1.00 91.00 104 LYS A CA 1
ATOM 803 C C . LYS A 1 104 ? 7.156 -29.719 19.981 1.00 91.00 104 LYS A C 1
ATOM 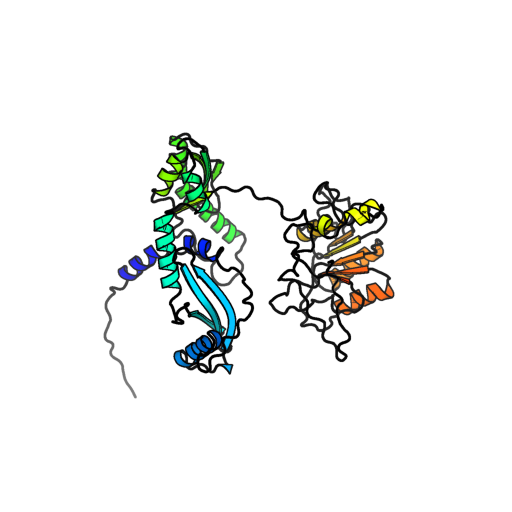805 O O . LYS A 1 104 ? 8.099 -29.280 20.635 1.00 91.00 104 LYS A O 1
ATOM 810 N N . SER A 1 105 ? 7.261 -30.060 18.696 1.00 90.81 105 SER A N 1
ATOM 811 C CA . SER A 1 105 ? 8.494 -29.886 17.910 1.00 90.81 105 SER A CA 1
ATOM 812 C C . SER A 1 105 ? 8.548 -28.568 17.133 1.00 90.81 105 SER A C 1
ATOM 814 O O . SER A 1 105 ? 9.641 -28.091 16.835 1.00 90.81 105 SER A O 1
ATOM 816 N N . GLY A 1 106 ? 7.393 -27.978 16.808 1.00 84.00 106 GLY A N 1
ATOM 817 C CA . GLY A 1 106 ? 7.281 -26.876 15.852 1.00 84.00 106 GLY A CA 1
ATOM 818 C C . GLY A 1 106 ? 7.364 -27.314 14.383 1.00 84.00 106 GLY A C 1
ATOM 819 O O . GLY A 1 106 ? 7.371 -26.453 13.505 1.00 84.00 106 GLY A O 1
ATOM 820 N N . GLU A 1 107 ? 7.431 -28.619 14.097 1.00 89.88 107 GLU A N 1
ATOM 821 C CA . GLU A 1 107 ? 7.399 -29.149 12.730 1.00 89.88 107 GLU A CA 1
ATOM 822 C C . GLU A 1 107 ? 6.038 -28.881 12.070 1.00 89.88 107 GLU A C 1
ATOM 824 O O . GLU A 1 107 ? 4.996 -28.906 12.731 1.00 89.88 107 GLU A O 1
ATOM 829 N N . VAL A 1 108 ? 6.049 -28.601 10.762 1.00 86.94 108 VAL A N 1
ATOM 830 C CA . VAL A 1 108 ? 4.852 -28.274 9.976 1.00 86.94 108 VAL A CA 1
ATOM 831 C C . VAL A 1 108 ? 4.707 -29.251 8.816 1.00 86.94 108 VAL A C 1
ATOM 833 O O . VAL A 1 108 ? 5.538 -29.281 7.911 1.00 86.94 108 VAL A O 1
ATOM 836 N N . TYR A 1 109 ? 3.601 -29.986 8.814 1.00 89.62 109 TYR A N 1
ATOM 837 C CA . TYR A 1 109 ? 3.218 -30.933 7.774 1.00 89.62 109 TYR A CA 1
ATOM 838 C C . TYR A 1 109 ? 2.247 -30.266 6.799 1.00 89.62 109 TYR A C 1
ATOM 840 O O . TYR A 1 109 ? 1.239 -29.697 7.220 1.00 89.62 109 TYR A O 1
ATOM 848 N N . GLY A 1 110 ? 2.550 -30.320 5.501 1.00 88.69 110 GLY A N 1
ATOM 849 C CA . GLY A 1 110 ? 1.637 -29.909 4.433 1.00 88.69 110 GLY A CA 1
ATOM 850 C C . GLY A 1 110 ? 0.931 -31.125 3.843 1.00 88.69 110 GLY A C 1
ATOM 851 O O . GLY A 1 110 ? 1.610 -32.063 3.431 1.00 88.69 110 GLY A O 1
ATOM 852 N N . LEU A 1 111 ? -0.402 -31.114 3.800 1.00 92.75 111 LEU A N 1
ATOM 853 C CA . LEU A 1 111 ? -1.208 -32.187 3.210 1.00 92.75 111 LEU A CA 1
ATOM 854 C C . LEU A 1 111 ? -2.197 -31.638 2.187 1.00 92.75 111 LEU A C 1
ATOM 856 O O . LEU A 1 111 ? -2.755 -30.552 2.368 1.00 92.75 111 LEU A O 1
ATOM 860 N N . TYR A 1 112 ? -2.424 -32.436 1.146 1.00 91.81 112 TYR A N 1
ATOM 861 C CA . TYR A 1 112 ? -3.231 -32.091 -0.016 1.00 91.81 112 TYR A CA 1
ATOM 862 C C . TYR A 1 112 ? -4.159 -33.256 -0.355 1.00 91.81 112 TYR A C 1
ATOM 864 O O . TYR A 1 112 ? -3.708 -34.401 -0.411 1.00 91.81 112 TYR A O 1
ATOM 872 N N . ILE A 1 113 ? -5.440 -32.958 -0.553 1.00 93.75 113 ILE A N 1
ATOM 873 C CA . ILE A 1 113 ? -6.490 -33.920 -0.901 1.00 93.75 113 ILE A CA 1
ATOM 874 C C . ILE A 1 113 ? -7.155 -33.452 -2.199 1.00 93.75 113 ILE A C 1
ATOM 876 O O . ILE A 1 113 ? -7.510 -32.279 -2.287 1.00 93.75 113 ILE A O 1
ATOM 880 N N . ASP A 1 114 ? -7.317 -34.328 -3.189 1.00 91.69 114 ASP A N 1
ATOM 881 C CA . ASP A 1 114 ? -7.987 -34.004 -4.460 1.00 91.69 114 ASP A CA 1
ATOM 882 C C . ASP A 1 114 ? -9.533 -34.098 -4.394 1.00 91.69 114 ASP A C 1
ATOM 884 O O . ASP A 1 114 ? -10.118 -34.322 -3.331 1.00 91.69 114 ASP A O 1
ATOM 888 N N . GLU A 1 115 ? -10.216 -33.871 -5.525 1.00 87.75 115 GLU A N 1
ATOM 889 C CA . GLU A 1 115 ? -11.688 -33.906 -5.614 1.00 87.75 115 GLU A CA 1
ATOM 890 C C . GLU A 1 115 ? -12.285 -35.324 -5.480 1.00 87.75 115 GLU A C 1
ATOM 892 O O . GLU A 1 115 ? -13.427 -35.448 -5.036 1.00 87.75 115 GLU A O 1
ATOM 897 N N . ASP A 1 116 ? -11.525 -36.381 -5.797 1.00 89.25 116 ASP A N 1
ATOM 898 C CA . ASP A 1 116 ? -11.910 -37.780 -5.531 1.00 89.25 116 ASP A CA 1
ATOM 899 C C . ASP A 1 116 ? -11.686 -38.153 -4.049 1.00 89.25 116 ASP A C 1
ATOM 901 O O . ASP A 1 116 ? -12.238 -39.130 -3.532 1.00 89.25 116 ASP A O 1
ATOM 905 N N . GLY A 1 117 ? -10.924 -37.321 -3.337 1.00 87.25 117 GLY A N 1
ATOM 906 C CA . GLY A 1 117 ? -10.640 -37.429 -1.921 1.00 87.25 117 GLY A CA 1
ATOM 907 C C . GLY A 1 117 ? -9.319 -38.126 -1.614 1.00 87.25 117 GLY A C 1
ATOM 908 O O . GLY A 1 117 ? -9.073 -38.387 -0.437 1.00 87.25 117 GLY A O 1
ATOM 909 N N . ASP A 1 118 ? -8.467 -38.424 -2.588 1.00 92.25 118 ASP A N 1
ATOM 910 C CA . ASP A 1 118 ? -7.189 -39.091 -2.345 1.00 92.25 118 ASP A CA 1
ATOM 911 C C . ASP A 1 118 ? -6.101 -38.102 -1.894 1.00 92.25 118 ASP A C 1
ATOM 913 O O . ASP A 1 118 ? -6.089 -36.923 -2.253 1.00 92.25 118 ASP A O 1
ATOM 917 N N . PHE A 1 119 ? -5.172 -38.581 -1.059 1.00 93.62 119 PHE A N 1
ATOM 918 C CA . PHE A 1 119 ? -4.007 -37.799 -0.638 1.00 93.62 119 PHE A CA 1
ATOM 919 C C . PHE A 1 119 ? -2.974 -37.746 -1.764 1.00 93.62 119 PHE A C 1
ATOM 921 O O . PHE A 1 119 ? -2.463 -38.784 -2.191 1.00 93.62 119 PHE A O 1
ATOM 928 N N . VAL A 1 120 ? -2.617 -36.537 -2.199 1.00 93.44 120 VAL A N 1
ATOM 929 C CA . VAL A 1 120 ? -1.716 -36.325 -3.340 1.00 93.44 120 VAL A CA 1
ATOM 930 C C . VAL A 1 120 ? -0.416 -35.625 -2.951 1.00 93.44 120 VAL A C 1
ATOM 932 O O . VAL A 1 120 ? -0.367 -34.765 -2.072 1.00 93.44 120 VAL A O 1
ATOM 935 N N . ASP A 1 121 ? 0.659 -35.968 -3.660 1.00 91.19 121 ASP A N 1
ATOM 936 C CA . ASP A 1 121 ? 1.889 -35.180 -3.658 1.00 91.19 121 ASP A CA 1
ATOM 937 C C . ASP A 1 121 ? 1.687 -33.930 -4.525 1.00 91.19 121 ASP A C 1
ATOM 939 O O . ASP A 1 121 ? 1.622 -34.027 -5.754 1.00 91.19 121 ASP A O 1
ATOM 943 N N . ILE A 1 122 ? 1.623 -32.757 -3.885 1.00 86.31 122 ILE A N 1
ATOM 944 C CA . ILE A 1 122 ? 1.505 -31.459 -4.566 1.00 86.31 122 ILE A CA 1
ATOM 945 C C . ILE A 1 122 ? 2.562 -31.280 -5.656 1.00 86.31 122 ILE A C 1
ATOM 947 O O . ILE A 1 122 ? 2.235 -30.757 -6.719 1.00 86.31 122 ILE A O 1
ATOM 951 N N . LYS A 1 123 ? 3.787 -31.786 -5.470 1.00 86.31 123 LYS A N 1
ATOM 952 C CA . LYS A 1 123 ? 4.838 -31.624 -6.473 1.00 86.31 123 LYS A CA 1
ATOM 953 C C . LYS A 1 123 ? 4.486 -32.343 -7.777 1.00 86.31 123 LYS A C 1
ATOM 955 O O . LYS A 1 123 ? 4.740 -31.829 -8.859 1.00 86.31 123 LYS A O 1
ATOM 960 N N . THR A 1 124 ? 3.842 -33.505 -7.691 1.00 92.19 124 THR A N 1
ATOM 961 C CA . THR A 1 124 ? 3.339 -34.242 -8.860 1.00 92.19 124 THR A CA 1
ATOM 962 C C . THR A 1 124 ? 2.186 -33.503 -9.561 1.00 92.19 124 THR A C 1
ATOM 964 O O . THR A 1 124 ? 1.944 -33.730 -10.747 1.00 92.19 124 THR A O 1
ATOM 967 N N . ILE A 1 125 ? 1.471 -32.617 -8.863 1.00 89.06 125 ILE A N 1
ATOM 968 C CA . ILE A 1 125 ? 0.430 -31.752 -9.438 1.00 89.06 125 ILE A CA 1
ATOM 969 C C . ILE A 1 125 ? 1.059 -30.518 -10.100 1.00 89.06 125 ILE A C 1
ATOM 971 O O . ILE A 1 125 ? 0.753 -30.227 -11.255 1.00 89.06 125 ILE A O 1
ATOM 975 N N . GLU A 1 126 ? 2.001 -29.864 -9.419 1.00 84.31 126 GLU A N 1
ATOM 976 C CA . GLU A 1 126 ? 2.781 -28.731 -9.930 1.00 84.31 126 GLU A CA 1
ATOM 977 C C . GLU A 1 126 ? 3.580 -29.109 -11.189 1.00 84.31 126 GLU A C 1
ATOM 979 O O . GLU A 1 126 ? 3.449 -28.432 -12.206 1.00 84.31 126 GLU A O 1
ATOM 984 N N . ASP A 1 127 ? 4.303 -30.238 -11.179 1.00 88.38 127 ASP A N 1
ATOM 985 C CA . ASP A 1 127 ? 5.061 -30.751 -12.334 1.00 88.38 127 ASP A CA 1
ATOM 986 C C . ASP A 1 127 ? 4.145 -30.976 -13.571 1.00 88.38 127 ASP A C 1
ATOM 988 O O . ASP A 1 127 ? 4.575 -30.798 -14.714 1.00 88.38 127 ASP A O 1
ATOM 992 N N . LYS A 1 128 ? 2.871 -31.366 -13.372 1.00 91.19 128 LYS A N 1
ATOM 993 C CA . LYS A 1 128 ? 1.883 -31.553 -14.460 1.00 91.19 128 LYS A CA 1
ATOM 994 C C . LYS A 1 128 ? 1.346 -30.221 -14.985 1.00 91.19 128 LYS A C 1
ATOM 996 O O . LYS A 1 128 ? 1.224 -30.061 -16.199 1.00 91.19 128 LYS A O 1
ATOM 1001 N N . GLU A 1 129 ? 1.003 -29.297 -14.089 1.00 89.81 129 GLU A N 1
ATOM 1002 C CA . GLU A 1 129 ? 0.511 -27.962 -14.448 1.00 89.81 129 GLU A CA 1
ATOM 1003 C C . GLU A 1 129 ? 1.589 -27.175 -15.206 1.00 89.81 129 GLU A C 1
ATOM 1005 O O . GLU A 1 129 ? 1.309 -26.591 -16.250 1.00 89.81 129 GLU A O 1
ATOM 1010 N N . GLU A 1 130 ? 2.840 -27.234 -14.740 1.00 83.81 130 GLU A N 1
ATOM 1011 C CA . GLU A 1 130 ? 4.003 -26.636 -15.399 1.00 83.81 130 GLU A CA 1
ATOM 1012 C C . GLU A 1 130 ? 4.243 -27.255 -16.789 1.00 83.81 130 GLU A C 1
ATOM 1014 O O . GLU A 1 130 ? 4.449 -26.535 -17.770 1.00 83.81 130 GLU A O 1
ATOM 1019 N N . ALA A 1 131 ? 4.148 -28.583 -16.921 1.00 91.56 131 ALA A N 1
ATOM 1020 C CA . ALA A 1 131 ? 4.270 -29.248 -18.218 1.00 91.56 131 ALA A CA 1
ATOM 1021 C C . ALA A 1 131 ? 3.178 -28.806 -19.212 1.00 91.56 131 ALA A C 1
ATOM 1023 O O . ALA A 1 131 ? 3.475 -28.588 -20.390 1.00 91.56 131 ALA A O 1
ATOM 1024 N N . GLU A 1 132 ? 1.934 -28.633 -18.756 1.00 92.19 132 GLU A N 1
ATOM 1025 C CA . GLU A 1 132 ? 0.829 -28.133 -19.583 1.00 92.19 132 GLU A CA 1
ATOM 1026 C C . GLU A 1 132 ? 0.988 -26.639 -19.921 1.00 92.19 132 GLU A C 1
ATOM 1028 O O . GLU A 1 132 ? 0.767 -26.241 -21.070 1.00 92.19 132 GLU A O 1
ATOM 1033 N N . TYR A 1 133 ? 1.467 -25.823 -18.974 1.00 88.94 133 TYR A N 1
ATOM 1034 C CA . TYR A 1 133 ? 1.845 -24.427 -19.205 1.00 88.94 133 TYR A CA 1
ATOM 1035 C C . TYR A 1 133 ? 2.877 -24.321 -20.333 1.00 88.94 133 TYR A C 1
ATOM 1037 O O . TYR A 1 133 ? 2.638 -23.633 -21.329 1.00 88.94 133 TYR A O 1
ATOM 1045 N N . PHE A 1 134 ? 3.995 -25.050 -20.238 1.00 89.44 134 PHE A N 1
ATOM 1046 C CA . PHE A 1 134 ? 5.031 -25.041 -21.274 1.00 89.44 134 PHE A CA 1
ATOM 1047 C C . PHE A 1 134 ? 4.528 -25.592 -22.609 1.00 89.44 134 PHE A C 1
ATOM 1049 O O . PHE A 1 134 ? 4.910 -25.076 -23.661 1.00 89.44 134 PHE A O 1
ATOM 1056 N N . ARG A 1 135 ? 3.654 -26.609 -22.593 1.00 94.56 135 ARG A N 1
ATOM 1057 C CA . ARG A 1 135 ? 3.040 -27.165 -23.808 1.00 94.56 135 ARG A CA 1
ATOM 1058 C C . ARG A 1 135 ? 2.184 -26.130 -24.544 1.00 94.56 135 ARG A C 1
ATOM 1060 O O . ARG A 1 135 ? 2.130 -26.168 -25.774 1.00 94.56 135 ARG A O 1
ATOM 1067 N N . ARG A 1 136 ? 1.501 -25.241 -23.813 1.00 92.69 136 ARG A N 1
ATOM 1068 C CA . ARG A 1 136 ? 0.592 -24.236 -24.381 1.00 92.69 136 ARG A CA 1
ATOM 1069 C C . ARG A 1 136 ? 1.277 -22.907 -24.707 1.00 92.69 136 ARG A C 1
ATOM 1071 O O . ARG A 1 136 ? 1.086 -22.401 -25.807 1.00 92.69 136 ARG A O 1
ATOM 1078 N N . TYR A 1 137 ? 2.054 -22.353 -23.779 1.00 90.94 137 TYR A N 1
ATOM 1079 C CA . TYR A 1 137 ? 2.599 -20.990 -23.863 1.00 90.94 137 TYR A CA 1
ATOM 1080 C C . TYR A 1 137 ? 4.120 -20.946 -24.090 1.00 90.94 137 TYR A C 1
ATOM 1082 O O . TYR A 1 137 ? 4.672 -19.911 -24.474 1.00 90.94 137 TYR A O 1
ATOM 1090 N N . GLY A 1 138 ? 4.827 -22.061 -23.880 1.00 94.75 138 GLY A N 1
ATOM 1091 C CA . GLY A 1 138 ? 6.287 -22.102 -23.932 1.00 94.75 138 GLY A CA 1
ATOM 1092 C C . GLY A 1 138 ? 6.907 -21.157 -22.899 1.00 94.75 138 GLY A C 1
ATOM 1093 O O . GLY A 1 138 ? 6.586 -21.227 -21.719 1.00 94.75 138 GLY A O 1
ATOM 1094 N N . LYS A 1 139 ? 7.793 -20.261 -23.348 1.00 95.38 139 LYS A N 1
ATOM 1095 C CA . LYS A 1 139 ? 8.450 -19.245 -22.500 1.00 95.38 139 LYS A CA 1
ATOM 1096 C C . LYS A 1 139 ? 7.695 -17.913 -22.434 1.00 95.38 139 LYS A C 1
ATOM 1098 O O . LYS A 1 139 ? 8.269 -16.915 -22.010 1.00 95.38 139 LYS A O 1
ATOM 1103 N N . LEU A 1 140 ? 6.463 -17.854 -22.928 1.00 94.19 140 LEU A N 1
ATOM 1104 C CA . LEU A 1 140 ? 5.662 -16.632 -22.951 1.00 94.19 140 LEU A CA 1
ATOM 1105 C C . LEU A 1 140 ? 4.697 -16.632 -21.765 1.00 94.19 140 LEU A C 1
ATOM 1107 O O . LEU A 1 140 ? 4.123 -17.663 -21.430 1.00 94.19 140 LEU A O 1
ATOM 1111 N N . GLU A 1 141 ? 4.502 -15.473 -21.147 1.00 90.62 141 GLU A N 1
ATOM 1112 C CA . GLU A 1 141 ? 3.365 -15.210 -20.260 1.00 90.62 141 GLU A CA 1
ATOM 1113 C C . GLU A 1 141 ? 2.031 -15.418 -21.014 1.00 90.62 141 GLU A C 1
ATOM 1115 O O . GLU A 1 141 ? 1.965 -15.056 -22.193 1.00 90.62 141 GLU A O 1
ATOM 1120 N N . PRO A 1 142 ? 0.946 -15.926 -20.388 1.00 89.44 142 PRO A N 1
ATOM 1121 C CA . PRO A 1 142 ? -0.300 -16.217 -21.102 1.00 89.44 142 PRO A CA 1
ATOM 1122 C C . PRO A 1 142 ? -0.913 -14.988 -21.788 1.00 89.44 142 PRO A C 1
ATOM 1124 O O . PRO A 1 142 ? -1.298 -15.068 -22.950 1.00 89.44 142 PRO A O 1
ATOM 1127 N N . GLU A 1 143 ? -0.933 -13.827 -21.119 1.00 87.12 143 GLU A N 1
ATOM 1128 C CA . GLU A 1 143 ? -1.430 -12.573 -21.713 1.00 87.12 143 GLU A CA 1
ATOM 1129 C C . GLU A 1 143 ? -0.611 -12.173 -22.952 1.00 87.12 143 GLU A C 1
ATOM 1131 O O . GLU A 1 143 ? -1.172 -11.798 -23.984 1.00 87.12 143 GLU A O 1
ATOM 1136 N N . LEU A 1 144 ? 0.719 -12.305 -22.877 1.00 92.75 144 LEU A N 1
ATOM 1137 C CA . LEU A 1 144 ? 1.608 -12.029 -24.002 1.00 92.75 144 LEU A CA 1
ATOM 1138 C C . LEU A 1 144 ? 1.384 -13.033 -25.142 1.00 92.75 144 LEU A C 1
ATOM 1140 O O . LEU A 1 144 ? 1.314 -12.619 -26.296 1.00 92.75 144 LEU A O 1
ATOM 1144 N N . TYR A 1 145 ? 1.240 -14.326 -24.840 1.00 95.81 145 TYR A N 1
ATOM 1145 C CA . TYR A 1 145 ? 0.977 -15.370 -25.832 1.00 95.81 145 TYR A CA 1
ATOM 1146 C C . TYR A 1 145 ? -0.323 -15.118 -26.603 1.00 95.81 145 TYR A C 1
ATOM 1148 O O . TYR A 1 145 ? -0.308 -15.157 -27.835 1.00 95.81 145 TYR A O 1
ATOM 1156 N N . GLU A 1 146 ? -1.430 -14.857 -25.901 1.00 93.44 146 GLU A N 1
ATOM 1157 C CA . GLU A 1 146 ? -2.734 -14.633 -26.536 1.00 93.44 146 GLU A CA 1
ATOM 1158 C C . GLU A 1 146 ? -2.698 -13.332 -27.361 1.00 93.44 146 GLU A C 1
ATOM 1160 O O . GLU A 1 146 ? -3.052 -13.335 -28.540 1.00 93.44 146 GLU A O 1
ATOM 1165 N N . ARG A 1 147 ? -2.127 -12.243 -26.818 1.00 92.12 147 ARG A N 1
ATOM 1166 C CA . ARG A 1 147 ? -1.948 -10.977 -27.553 1.00 92.12 147 ARG A CA 1
ATOM 1167 C C . ARG A 1 147 ? -1.073 -11.126 -28.800 1.00 92.12 147 ARG A C 1
ATOM 1169 O O . ARG A 1 147 ? -1.331 -10.475 -29.812 1.00 92.12 147 ARG A O 1
ATOM 1176 N N . LEU A 1 148 ? -0.054 -11.984 -28.756 1.00 96.31 148 LEU A N 1
ATOM 1177 C CA . LEU A 1 148 ? 0.780 -12.288 -29.916 1.00 96.31 148 LEU A CA 1
ATOM 1178 C C . LEU A 1 148 ? 0.019 -13.049 -31.008 1.00 96.31 148 LEU A C 1
ATOM 1180 O O . LEU A 1 148 ? 0.470 -12.989 -32.148 1.00 96.31 148 LEU A O 1
ATOM 1184 N N . GLN A 1 149 ? -1.107 -13.725 -30.745 1.00 95.69 149 GLN A N 1
ATOM 1185 C CA . GLN A 1 149 ? -1.862 -14.403 -31.812 1.00 95.69 149 GLN A CA 1
ATOM 1186 C C . GLN A 1 149 ? -2.427 -13.390 -32.816 1.00 95.69 149 GLN A C 1
ATOM 1188 O O . GLN A 1 149 ? -2.143 -13.499 -34.013 1.00 95.69 149 GLN A O 1
ATOM 1193 N N . ASP A 1 150 ? -3.110 -12.356 -32.318 1.00 94.50 150 ASP A N 1
ATOM 1194 C CA . ASP A 1 150 ? -3.781 -11.324 -33.125 1.00 94.50 150 ASP A CA 1
ATOM 1195 C C . ASP A 1 150 ? -2.822 -10.286 -33.740 1.00 94.50 150 ASP A C 1
ATOM 1197 O O . ASP A 1 150 ? -3.150 -9.587 -34.701 1.00 94.50 150 ASP A O 1
ATOM 1201 N N . MET A 1 151 ? -1.611 -10.184 -33.194 1.00 95.62 151 MET A N 1
ATOM 1202 C CA . MET A 1 151 ? -0.601 -9.201 -33.579 1.00 95.62 151 MET A CA 1
ATOM 1203 C C . MET A 1 151 ? 0.037 -9.511 -34.949 1.00 95.62 151 MET A C 1
ATOM 1205 O O . MET A 1 151 ? 0.312 -10.670 -35.285 1.00 95.62 151 MET A O 1
ATOM 1209 N N . ARG A 1 152 ? 0.334 -8.478 -35.754 1.00 96.44 152 ARG A N 1
ATOM 1210 C CA . ARG A 1 152 ? 1.116 -8.642 -36.999 1.00 96.44 152 ARG A CA 1
ATOM 1211 C C . ARG A 1 152 ? 2.594 -8.891 -36.689 1.00 96.44 152 ARG A C 1
ATOM 1213 O O . ARG A 1 152 ? 3.108 -8.397 -35.693 1.00 96.44 152 ARG A O 1
ATOM 1220 N N . SER A 1 153 ? 3.290 -9.597 -37.581 1.00 93.81 153 SER A N 1
ATOM 1221 C CA . SER A 1 153 ? 4.723 -9.917 -37.458 1.00 93.81 153 SER A CA 1
ATOM 1222 C C . SER A 1 153 ? 5.641 -8.711 -37.225 1.00 93.81 153 SER A C 1
ATOM 1224 O O . SER A 1 153 ? 6.639 -8.840 -36.520 1.00 93.81 153 SER A O 1
ATOM 1226 N N . ASP A 1 154 ? 5.311 -7.553 -37.807 1.00 91.88 154 ASP A N 1
ATOM 1227 C CA . ASP A 1 154 ? 6.086 -6.307 -37.753 1.00 91.88 154 ASP A CA 1
ATOM 1228 C C . ASP A 1 154 ? 5.668 -5.354 -36.621 1.00 91.88 154 ASP A C 1
ATOM 1230 O O . ASP A 1 154 ? 6.414 -4.439 -36.267 1.00 91.88 154 ASP A O 1
ATOM 1234 N N . GLU A 1 155 ? 4.475 -5.555 -36.059 1.00 95.12 155 GLU A N 1
ATOM 1235 C CA . GLU A 1 155 ? 3.966 -4.753 -34.955 1.00 95.12 155 GLU A CA 1
ATOM 1236 C C . GLU A 1 155 ? 4.807 -5.013 -33.706 1.00 95.12 155 GLU A C 1
ATOM 1238 O O . GLU A 1 155 ? 5.180 -6.157 -33.437 1.00 95.12 155 GLU A O 1
ATOM 1243 N N . LYS A 1 156 ? 5.099 -3.954 -32.943 1.00 94.94 156 LYS A N 1
ATOM 1244 C CA . LYS A 1 156 ? 5.960 -4.024 -31.763 1.00 94.94 156 LYS A CA 1
ATOM 1245 C C . LYS A 1 156 ? 5.191 -3.946 -30.453 1.00 94.94 156 LYS A C 1
ATOM 1247 O O . LYS A 1 156 ? 4.144 -3.310 -30.365 1.00 94.94 156 LYS A O 1
ATOM 1252 N N . ILE A 1 157 ? 5.760 -4.566 -29.426 1.00 94.94 157 ILE A N 1
ATOM 1253 C CA . ILE A 1 157 ? 5.303 -4.465 -28.044 1.00 94.94 157 ILE A CA 1
ATOM 1254 C C . ILE A 1 157 ? 6.504 -4.458 -27.098 1.00 94.94 157 ILE A C 1
ATOM 1256 O O . ILE A 1 157 ? 7.533 -5.087 -27.359 1.00 94.94 157 ILE A O 1
ATOM 1260 N N . LYS A 1 158 ? 6.387 -3.717 -25.995 1.00 95.50 158 LYS A N 1
ATOM 1261 C CA . LYS A 1 158 ? 7.408 -3.690 -24.950 1.00 95.50 158 LYS A CA 1
ATOM 1262 C C . LYS A 1 158 ? 7.278 -4.930 -24.066 1.00 95.50 158 LYS A C 1
ATOM 1264 O O . LYS A 1 158 ? 6.201 -5.212 -23.544 1.00 95.50 158 LYS A O 1
ATOM 1269 N N . VAL A 1 159 ? 8.382 -5.644 -23.875 1.00 97.19 159 VAL A N 1
ATOM 1270 C CA . VAL A 1 159 ? 8.450 -6.886 -23.092 1.00 97.19 159 VAL A CA 1
ATOM 1271 C C . VAL A 1 159 ? 9.589 -6.849 -22.081 1.00 97.19 159 VAL A C 1
ATOM 1273 O O . VAL A 1 159 ? 10.598 -6.180 -22.309 1.00 97.19 159 VAL A O 1
ATOM 1276 N N . GLY A 1 160 ? 9.428 -7.577 -20.976 1.00 95.62 160 GLY A N 1
ATOM 1277 C CA . GLY A 1 160 ? 10.500 -7.933 -20.047 1.00 95.62 160 GLY A CA 1
ATOM 1278 C C . GLY A 1 160 ? 10.979 -9.358 -20.325 1.00 95.62 160 GLY A C 1
ATOM 1279 O O . GLY A 1 160 ? 10.190 -10.297 -20.264 1.00 95.62 160 GLY A O 1
ATOM 1280 N N . ILE A 1 161 ? 12.259 -9.517 -20.649 1.00 97.38 161 ILE A N 1
ATOM 1281 C CA . ILE A 1 161 ? 12.892 -10.781 -21.035 1.00 97.38 161 ILE A CA 1
ATOM 1282 C C . ILE A 1 161 ? 13.801 -11.224 -19.891 1.00 97.38 161 ILE A C 1
ATOM 1284 O O . ILE A 1 161 ? 14.868 -10.641 -19.681 1.00 97.38 161 ILE A O 1
ATOM 1288 N N . TRP A 1 162 ? 13.383 -12.251 -19.158 1.00 94.56 162 TRP A N 1
ATOM 1289 C CA . TRP A 1 162 ? 14.212 -12.890 -18.143 1.00 94.56 162 TRP A CA 1
ATOM 1290 C C . TRP A 1 162 ? 15.218 -13.829 -18.802 1.00 94.56 162 TRP A C 1
ATOM 1292 O O . TRP A 1 162 ? 14.900 -14.558 -19.744 1.00 94.56 162 TRP A O 1
ATOM 1302 N N . LEU A 1 163 ? 16.444 -13.818 -18.292 1.00 92.31 163 LEU A N 1
ATOM 1303 C CA . LEU A 1 163 ? 17.511 -14.732 -18.675 1.00 92.31 163 LEU A CA 1
ATOM 1304 C C . LEU A 1 163 ? 17.747 -15.750 -17.562 1.00 92.31 163 LEU A C 1
ATOM 1306 O O . LEU A 1 163 ? 17.704 -15.427 -16.376 1.00 92.31 163 LEU A O 1
ATOM 1310 N N . THR A 1 164 ? 18.081 -16.975 -17.957 1.00 87.62 164 THR A N 1
ATOM 1311 C CA . THR A 1 164 ? 18.359 -18.090 -17.042 1.00 87.62 164 THR A CA 1
ATOM 1312 C C . THR A 1 164 ? 19.423 -17.696 -16.008 1.00 87.62 164 THR A C 1
ATOM 1314 O O . THR A 1 164 ? 20.585 -17.462 -16.354 1.00 87.62 164 THR A O 1
ATOM 1317 N N . SER A 1 165 ? 19.071 -17.602 -14.722 1.00 68.50 165 SER A N 1
ATOM 1318 C CA . SER A 1 165 ? 19.996 -17.093 -13.693 1.00 68.50 165 SER A CA 1
ATOM 1319 C C . SER A 1 165 ? 21.098 -18.094 -13.337 1.00 68.50 165 SER A C 1
ATOM 1321 O O . SER A 1 165 ? 22.248 -17.703 -13.132 1.00 68.50 165 SER A O 1
ATOM 1323 N N . GLY A 1 166 ? 20.768 -19.388 -13.276 1.00 70.44 166 GLY A N 1
ATOM 1324 C CA . GLY A 1 166 ? 21.631 -20.400 -12.660 1.00 70.44 166 GLY A CA 1
ATOM 1325 C C . GLY A 1 166 ? 21.990 -20.048 -11.207 1.00 70.44 166 GLY A C 1
ATOM 1326 O O . GLY A 1 166 ? 21.300 -19.263 -10.554 1.00 70.44 166 GLY A O 1
ATOM 1327 N N . ASP A 1 167 ? 23.115 -20.584 -10.733 1.00 65.00 167 ASP A N 1
ATOM 1328 C CA . ASP A 1 167 ? 23.622 -20.523 -9.351 1.00 65.00 167 ASP A CA 1
ATOM 1329 C C . ASP A 1 167 ? 24.006 -19.107 -8.834 1.00 65.00 167 ASP A C 1
ATOM 1331 O O . ASP A 1 167 ? 24.649 -18.981 -7.789 1.00 65.00 167 ASP A O 1
ATOM 1335 N N . ILE A 1 168 ? 23.665 -18.023 -9.548 1.00 63.72 168 ILE A N 1
ATOM 1336 C CA . ILE A 1 168 ? 23.950 -16.635 -9.121 1.00 63.72 168 ILE A CA 1
ATOM 1337 C C . ILE A 1 168 ? 23.129 -16.266 -7.872 1.00 63.72 168 ILE A C 1
ATOM 1339 O O . ILE A 1 168 ? 23.608 -15.546 -6.992 1.00 63.72 168 ILE A O 1
ATOM 1343 N N . ASN A 1 169 ? 21.910 -16.799 -7.764 1.00 58.44 169 ASN A N 1
ATOM 1344 C CA . ASN A 1 169 ? 21.053 -16.629 -6.597 1.00 58.44 169 ASN A CA 1
ATOM 1345 C C . ASN A 1 169 ? 21.451 -17.611 -5.491 1.00 58.44 169 ASN A C 1
ATOM 1347 O O . ASN A 1 169 ? 20.916 -18.710 -5.383 1.00 58.44 169 ASN A O 1
ATOM 1351 N N . LYS A 1 170 ? 22.403 -17.200 -4.649 1.00 57.72 170 LYS A N 1
ATOM 1352 C CA . LYS A 1 170 ? 22.666 -17.877 -3.373 1.00 57.72 170 LYS A CA 1
ATOM 1353 C C . LYS A 1 170 ? 21.601 -17.493 -2.335 1.00 57.72 170 LYS A C 1
ATOM 1355 O O . LYS A 1 170 ? 21.213 -16.320 -2.310 1.00 57.72 170 LYS A O 1
ATOM 1360 N N . PRO A 1 171 ? 21.180 -18.422 -1.455 1.00 56.47 171 PRO A N 1
ATOM 1361 C CA . PRO A 1 171 ? 20.364 -18.093 -0.290 1.00 56.47 171 PRO A CA 1
ATOM 1362 C C . PRO A 1 171 ? 21.024 -17.015 0.576 1.00 56.47 171 PRO A C 1
ATOM 1364 O O . PRO A 1 171 ? 22.254 -16.894 0.601 1.00 56.47 171 PRO A O 1
ATOM 1367 N N . LYS A 1 172 ? 20.211 -16.261 1.324 1.00 50.56 172 LYS A N 1
ATOM 1368 C CA . LYS A 1 172 ? 20.718 -15.428 2.422 1.00 50.56 172 LYS A CA 1
ATOM 1369 C C . LYS A 1 172 ? 21.453 -16.349 3.418 1.00 50.56 172 LYS A C 1
ATOM 1371 O O . LYS A 1 172 ? 20.901 -17.398 3.736 1.00 50.56 172 LYS A O 1
ATOM 1376 N N . PRO A 1 173 ? 22.664 -16.006 3.895 1.00 56.69 173 PRO A N 1
ATOM 1377 C CA . PRO A 1 173 ? 23.327 -16.783 4.940 1.00 56.69 173 PRO A CA 1
ATOM 1378 C C . PRO A 1 173 ? 22.464 -16.863 6.206 1.00 56.69 173 PRO A C 1
ATOM 1380 O O . PRO A 1 173 ? 21.865 -15.861 6.606 1.00 56.69 173 PRO A O 1
ATOM 1383 N N . ASP A 1 174 ? 22.415 -18.035 6.837 1.00 51.75 174 ASP A N 1
ATOM 1384 C CA . ASP A 1 174 ? 21.641 -18.241 8.062 1.00 51.75 174 ASP A CA 1
ATOM 1385 C C . ASP A 1 174 ? 22.248 -17.472 9.246 1.00 51.75 174 ASP A C 1
ATOM 1387 O O . ASP A 1 174 ? 23.424 -17.636 9.566 1.00 51.75 174 ASP A O 1
ATOM 1391 N N . GLY A 1 175 ? 21.413 -16.689 9.936 1.00 50.31 175 GLY A N 1
ATOM 1392 C CA . GLY A 1 175 ? 21.704 -16.127 11.260 1.00 50.31 175 GLY A CA 1
ATOM 1393 C C . GLY A 1 175 ? 22.701 -14.961 11.302 1.00 50.31 175 GLY A C 1
ATOM 1394 O O . GLY A 1 175 ? 23.881 -15.154 11.580 1.00 50.31 175 GLY A O 1
ATOM 1395 N N . GLY A 1 176 ? 22.201 -13.731 11.155 1.00 59.41 176 GLY A N 1
ATOM 1396 C CA . GLY A 1 176 ? 22.954 -12.508 11.457 1.00 59.41 176 GLY A CA 1
ATOM 1397 C C . GLY A 1 176 ? 22.441 -11.268 10.722 1.00 59.41 176 GLY A C 1
ATOM 1398 O O . GLY A 1 176 ? 21.798 -11.373 9.673 1.00 59.41 176 GLY A O 1
ATOM 1399 N N . GLU A 1 177 ? 22.750 -10.090 11.264 1.00 59.28 177 GLU A N 1
ATOM 1400 C CA . GLU A 1 177 ? 22.755 -8.854 10.478 1.00 59.28 177 GLU A CA 1
ATOM 1401 C C . GLU A 1 177 ? 23.897 -8.923 9.456 1.00 59.28 177 GLU A C 1
ATOM 1403 O O . GLU A 1 177 ? 25.001 -9.379 9.762 1.00 59.28 177 GLU A O 1
ATOM 1408 N N . ILE A 1 178 ? 23.623 -8.496 8.225 1.00 67.88 178 ILE A N 1
ATOM 1409 C CA . ILE A 1 178 ? 24.640 -8.364 7.180 1.00 67.88 178 ILE A CA 1
ATOM 1410 C C . ILE A 1 178 ? 25.199 -6.948 7.312 1.00 67.88 178 ILE A C 1
ATOM 1412 O O . ILE A 1 178 ? 24.420 -5.999 7.322 1.00 67.88 178 ILE A O 1
ATOM 1416 N N . SER A 1 179 ? 26.520 -6.788 7.426 1.00 80.06 179 SER A N 1
ATOM 1417 C CA . SER A 1 179 ? 27.116 -5.447 7.435 1.00 80.06 179 SER A CA 1
ATOM 1418 C C . SER A 1 179 ? 26.978 -4.779 6.065 1.00 80.06 179 SER A C 1
ATOM 1420 O O . SER A 1 179 ? 27.011 -5.454 5.033 1.00 80.06 179 SER A O 1
ATOM 1422 N N . GLU A 1 180 ? 26.893 -3.446 6.048 1.00 75.00 180 GLU A N 1
ATOM 1423 C CA . GLU A 1 180 ? 26.799 -2.643 4.816 1.00 75.00 180 GLU A CA 1
ATOM 1424 C C . GLU A 1 180 ? 27.906 -2.991 3.801 1.00 75.00 180 GLU A C 1
ATOM 1426 O O . GLU A 1 180 ? 27.678 -3.021 2.592 1.00 75.00 180 GLU A O 1
ATOM 1431 N N . GLU A 1 181 ? 29.106 -3.315 4.294 1.00 81.50 181 GLU A N 1
ATOM 1432 C CA . GLU A 1 181 ? 30.254 -3.748 3.491 1.00 81.50 181 GLU A CA 1
ATOM 1433 C C . GLU A 1 181 ? 29.968 -5.068 2.753 1.00 81.50 181 GLU A C 1
ATOM 1435 O O . GLU A 1 181 ? 30.122 -5.144 1.532 1.00 81.50 181 GLU A O 1
ATOM 1440 N N . VAL A 1 182 ? 29.481 -6.091 3.467 1.00 78.31 182 VAL A N 1
ATOM 1441 C CA . VAL A 1 182 ? 29.153 -7.410 2.894 1.00 78.31 182 VAL A CA 1
ATOM 1442 C C . VAL A 1 182 ? 27.956 -7.316 1.945 1.00 78.31 182 VAL A C 1
ATOM 1444 O O . VAL A 1 182 ? 27.939 -7.973 0.900 1.00 78.31 182 VAL A O 1
ATOM 1447 N N . GLU A 1 183 ? 26.966 -6.478 2.258 1.00 76.56 183 GLU A N 1
ATOM 1448 C CA . GLU A 1 183 ? 25.847 -6.210 1.354 1.00 76.56 183 GLU A CA 1
ATOM 1449 C C . GLU A 1 183 ? 26.319 -5.517 0.065 1.00 76.56 183 GLU A C 1
ATOM 1451 O O . GLU A 1 183 ? 25.981 -5.962 -1.036 1.00 76.56 183 GLU A O 1
ATOM 1456 N N . SER A 1 184 ? 27.164 -4.489 0.174 1.00 75.81 184 SER A N 1
ATOM 1457 C CA . SER A 1 184 ? 27.728 -3.760 -0.968 1.00 75.81 184 SER A CA 1
ATOM 1458 C C . SER A 1 184 ? 28.575 -4.656 -1.882 1.00 75.81 184 SER A C 1
ATOM 1460 O O . SER A 1 184 ? 28.438 -4.607 -3.114 1.00 75.81 184 SER A O 1
ATOM 1462 N N . GLU A 1 185 ? 29.397 -5.542 -1.309 1.00 83.19 185 GLU A N 1
ATOM 1463 C CA . GLU A 1 185 ? 30.136 -6.565 -2.059 1.00 83.19 185 GLU A CA 1
ATOM 1464 C C . GLU A 1 185 ? 29.191 -7.550 -2.762 1.00 83.19 185 GLU A C 1
ATOM 1466 O O . GLU A 1 185 ? 29.347 -7.816 -3.960 1.00 83.19 185 GLU A O 1
ATOM 1471 N N . MET A 1 186 ? 28.166 -8.050 -2.062 1.00 77.88 186 MET A N 1
ATOM 1472 C CA . MET A 1 186 ? 27.186 -8.982 -2.626 1.00 77.88 186 MET A CA 1
ATOM 1473 C C . MET A 1 186 ? 26.392 -8.351 -3.782 1.00 77.88 186 MET A C 1
ATOM 1475 O O . MET A 1 186 ? 26.227 -8.982 -4.831 1.00 77.88 186 MET A O 1
ATOM 1479 N N . LEU A 1 187 ? 25.945 -7.100 -3.638 1.00 79.88 187 LEU A N 1
ATOM 1480 C CA . LEU A 1 187 ? 25.269 -6.345 -4.698 1.00 79.88 187 LEU A CA 1
ATOM 1481 C C . LEU A 1 187 ? 26.198 -6.101 -5.896 1.00 79.88 187 LEU A C 1
ATOM 1483 O O . LEU A 1 187 ? 25.781 -6.261 -7.043 1.00 79.88 187 LEU A O 1
ATOM 1487 N N . THR A 1 188 ? 27.473 -5.779 -5.658 1.00 85.12 188 THR A N 1
ATOM 1488 C CA . THR A 1 188 ? 28.479 -5.595 -6.721 1.00 85.12 188 THR A CA 1
ATOM 1489 C C . THR A 1 188 ? 28.757 -6.889 -7.485 1.00 85.12 188 THR A C 1
ATOM 1491 O O . THR A 1 188 ? 28.847 -6.877 -8.718 1.00 85.12 188 THR A O 1
ATOM 1494 N N . SER A 1 189 ? 28.830 -8.017 -6.776 1.00 83.81 189 SER A N 1
ATOM 1495 C CA . SER A 1 189 ? 28.983 -9.344 -7.373 1.00 83.81 189 SER A CA 1
ATOM 1496 C C . SER A 1 189 ? 27.778 -9.710 -8.249 1.00 83.81 189 SER A C 1
ATOM 1498 O O . SER A 1 189 ? 27.960 -10.075 -9.413 1.00 83.81 189 SER A O 1
ATOM 1500 N N . LYS A 1 190 ? 26.547 -9.510 -7.745 1.00 81.56 190 LYS A N 1
ATOM 1501 C CA . LYS A 1 190 ? 25.301 -9.736 -8.501 1.00 81.56 190 LYS A CA 1
ATOM 1502 C C . LYS A 1 190 ? 25.229 -8.877 -9.770 1.00 81.56 190 LYS A C 1
ATOM 1504 O O . LYS A 1 190 ? 25.061 -9.438 -10.850 1.00 81.56 190 LYS A O 1
ATOM 1509 N N . ARG A 1 191 ? 25.463 -7.557 -9.668 1.00 87.12 191 ARG A N 1
ATOM 1510 C CA . ARG A 1 191 ? 25.518 -6.631 -10.823 1.00 87.12 191 ARG A CA 1
ATOM 1511 C C . ARG A 1 191 ? 26.459 -7.131 -11.920 1.00 87.12 191 ARG A C 1
ATOM 1513 O O . ARG A 1 191 ? 26.091 -7.181 -13.090 1.00 87.12 191 ARG A O 1
ATOM 1520 N N . SER A 1 192 ? 27.665 -7.541 -11.529 1.00 88.56 192 SER A N 1
ATOM 1521 C CA . SER A 1 192 ? 28.697 -8.017 -12.459 1.00 88.56 192 SER A CA 1
ATOM 1522 C C . SER A 1 192 ? 28.306 -9.333 -13.145 1.00 88.56 192 SER A C 1
ATOM 1524 O O . SER A 1 192 ? 28.572 -9.519 -14.333 1.00 88.56 192 SER A O 1
ATOM 1526 N N . ALA A 1 193 ? 27.662 -10.246 -12.412 1.00 88.00 193 ALA A N 1
ATOM 1527 C CA . ALA A 1 193 ? 27.231 -11.540 -12.931 1.00 88.00 193 ALA A CA 1
ATOM 1528 C C . ALA A 1 193 ? 26.029 -11.429 -13.891 1.00 88.00 193 ALA A C 1
ATOM 1530 O O . ALA A 1 193 ? 25.995 -12.131 -14.904 1.00 88.00 193 ALA A O 1
ATOM 1531 N N . TYR A 1 194 ? 25.076 -10.533 -13.611 1.00 88.88 194 TYR A N 1
ATOM 1532 C CA . TYR A 1 194 ? 23.937 -10.278 -14.498 1.00 88.88 194 TYR A CA 1
ATOM 1533 C C . TYR A 1 194 ? 24.361 -9.569 -15.784 1.00 88.88 194 TYR A C 1
ATOM 1535 O O . TYR A 1 194 ? 24.080 -10.092 -16.861 1.00 88.88 194 TYR A O 1
ATOM 1543 N N . ALA A 1 195 ? 25.168 -8.505 -15.698 1.00 90.00 195 ALA A N 1
ATOM 1544 C CA . ALA A 1 195 ? 25.680 -7.802 -16.878 1.00 90.00 195 ALA A CA 1
ATOM 1545 C C . ALA A 1 195 ? 26.431 -8.733 -17.859 1.00 90.00 195 ALA A C 1
ATOM 1547 O O . ALA A 1 195 ? 26.324 -8.586 -19.078 1.00 90.00 195 ALA A O 1
ATOM 1548 N N . LEU A 1 196 ? 27.162 -9.735 -17.346 1.00 90.44 196 LEU A N 1
ATOM 1549 C CA . LEU A 1 196 ? 27.841 -10.735 -18.179 1.00 90.44 196 LEU A CA 1
ATOM 1550 C C . LEU A 1 196 ? 26.861 -11.653 -18.934 1.00 90.44 196 LEU A C 1
ATOM 1552 O O . LEU A 1 196 ? 27.121 -11.998 -20.088 1.00 90.44 196 LEU A O 1
ATOM 1556 N N . LYS A 1 197 ? 25.747 -12.050 -18.305 1.00 88.00 197 LYS A N 1
ATOM 1557 C CA . LYS A 1 197 ? 24.689 -12.848 -18.950 1.00 88.00 197 LYS A CA 1
ATOM 1558 C C . LYS A 1 197 ? 23.917 -12.027 -19.976 1.00 88.00 197 LYS A C 1
ATOM 1560 O O . LYS A 1 197 ? 23.732 -12.476 -21.106 1.00 88.00 197 LYS A O 1
ATOM 1565 N N . GLU A 1 198 ? 23.523 -10.818 -19.593 1.00 92.50 198 GLU A N 1
ATOM 1566 C CA . GLU A 1 198 ? 22.737 -9.900 -20.415 1.00 92.50 198 GLU A CA 1
ATOM 1567 C C . GLU A 1 198 ? 23.444 -9.546 -21.720 1.00 92.50 198 GLU A C 1
ATOM 1569 O O . GLU A 1 198 ? 22.797 -9.518 -22.768 1.00 92.50 198 GLU A O 1
ATOM 1574 N N . LYS A 1 199 ? 24.776 -9.388 -21.694 1.00 93.88 199 LYS A N 1
ATOM 1575 C CA . LYS A 1 199 ? 25.582 -9.014 -22.864 1.00 93.88 199 LYS A CA 1
ATOM 1576 C C . LYS A 1 199 ? 25.244 -9.807 -24.135 1.00 93.88 199 LYS A C 1
ATOM 1578 O O . LYS A 1 199 ? 25.114 -9.207 -25.197 1.00 93.88 199 LYS A O 1
ATOM 1583 N N . THR A 1 200 ? 25.079 -11.129 -24.050 1.00 93.50 200 THR A N 1
ATOM 1584 C CA . THR A 1 200 ? 24.839 -11.972 -25.242 1.00 93.50 200 THR A CA 1
ATOM 1585 C C . THR A 1 200 ? 23.486 -11.676 -25.895 1.00 93.50 200 THR A C 1
ATOM 1587 O O . THR A 1 200 ? 23.376 -11.671 -27.124 1.00 93.50 200 THR A O 1
ATOM 1590 N N . LEU A 1 201 ? 22.458 -11.396 -25.088 1.00 95.25 201 LEU A N 1
ATOM 1591 C CA . LEU A 1 201 ? 21.152 -10.980 -25.591 1.00 95.25 201 LEU A CA 1
ATOM 1592 C C . LEU A 1 201 ? 21.186 -9.513 -26.053 1.00 95.25 201 LEU A C 1
ATOM 1594 O O . LEU A 1 201 ? 20.670 -9.212 -27.125 1.00 95.25 201 LEU A O 1
ATOM 1598 N N . MET A 1 202 ? 21.853 -8.617 -25.317 1.00 96.06 202 MET A N 1
ATOM 1599 C CA . MET A 1 202 ? 22.006 -7.210 -25.710 1.00 96.06 202 MET A CA 1
ATOM 1600 C C . MET A 1 202 ? 22.711 -7.052 -27.064 1.00 96.06 202 MET A C 1
ATOM 1602 O O . MET A 1 202 ? 22.232 -6.302 -27.915 1.00 96.06 202 MET A O 1
ATOM 1606 N N . ASP A 1 203 ? 23.809 -7.780 -27.293 1.00 95.50 203 ASP A N 1
ATOM 1607 C CA . ASP A 1 203 ? 24.535 -7.789 -28.568 1.00 95.50 203 ASP A CA 1
ATOM 1608 C C . ASP A 1 203 ? 23.617 -8.269 -29.711 1.00 95.50 203 ASP A C 1
ATOM 1610 O O . ASP A 1 203 ? 23.587 -7.664 -30.783 1.00 95.50 203 ASP A O 1
ATOM 1614 N N . PHE A 1 204 ? 22.829 -9.328 -29.478 1.00 95.06 204 PHE A N 1
ATOM 1615 C CA . PHE A 1 204 ? 21.882 -9.881 -30.453 1.00 95.06 204 PHE A CA 1
ATOM 1616 C C . PHE A 1 204 ? 20.756 -8.897 -30.809 1.00 95.06 204 PHE A C 1
ATOM 1618 O O . PHE A 1 204 ? 20.473 -8.696 -31.990 1.00 95.06 204 PHE A O 1
ATOM 1625 N N . LEU A 1 205 ? 20.137 -8.260 -29.809 1.00 96.31 205 LEU A N 1
ATOM 1626 C CA . LEU A 1 205 ? 19.082 -7.262 -30.018 1.00 96.31 20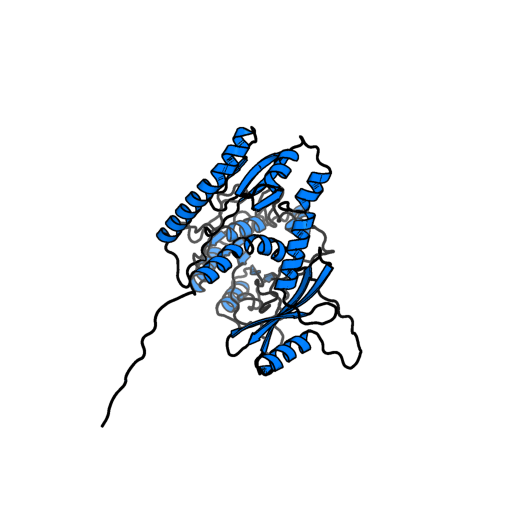5 LEU A CA 1
ATOM 1627 C C . LEU A 1 205 ? 19.623 -6.037 -30.769 1.00 96.31 205 LEU A C 1
ATOM 1629 O O . LEU A 1 205 ? 19.034 -5.606 -31.762 1.00 96.31 205 LEU A O 1
ATOM 1633 N N . SER A 1 206 ? 20.795 -5.544 -30.358 1.00 94.75 206 SER A N 1
ATOM 1634 C CA . SER A 1 206 ? 21.467 -4.400 -30.988 1.00 94.75 206 SER A CA 1
ATOM 1635 C C . SER A 1 206 ? 21.854 -4.692 -32.441 1.00 94.75 206 SER A C 1
ATOM 1637 O O . SER A 1 206 ? 21.647 -3.853 -33.315 1.00 94.75 206 SER A O 1
ATOM 1639 N N . ALA A 1 207 ? 22.356 -5.898 -32.734 1.00 95.75 207 ALA A N 1
ATOM 1640 C CA . ALA A 1 207 ? 22.709 -6.319 -34.092 1.00 95.75 207 ALA A CA 1
ATOM 1641 C C . ALA A 1 207 ? 21.497 -6.410 -35.039 1.00 95.75 207 ALA A C 1
ATOM 1643 O O . ALA A 1 207 ? 21.661 -6.284 -36.253 1.00 95.75 207 ALA A O 1
ATOM 1644 N N . LYS A 1 208 ? 20.284 -6.594 -34.499 1.00 94.44 208 LYS A N 1
ATOM 1645 C CA . LYS A 1 208 ? 19.020 -6.539 -35.252 1.00 94.44 208 LYS A CA 1
ATOM 1646 C C . LYS A 1 208 ? 18.384 -5.143 -35.296 1.00 94.44 208 LYS A C 1
ATOM 1648 O O . LYS A 1 208 ? 17.326 -4.984 -35.898 1.00 94.44 208 LYS A O 1
ATOM 1653 N N . GLY A 1 209 ? 19.023 -4.132 -34.702 1.00 94.25 209 GLY A N 1
ATOM 1654 C CA . GLY A 1 209 ? 18.506 -2.763 -34.648 1.00 94.25 209 GLY A CA 1
ATOM 1655 C C . GLY A 1 209 ? 17.306 -2.591 -33.714 1.00 94.25 209 GLY A C 1
ATOM 1656 O O . GLY A 1 209 ? 16.514 -1.669 -33.909 1.00 94.25 209 GLY A O 1
ATOM 1657 N N . PHE A 1 210 ? 17.139 -3.476 -32.726 1.00 95.19 210 PHE A N 1
ATOM 1658 C CA . PHE A 1 210 ? 16.088 -3.353 -31.720 1.00 95.19 210 PHE A CA 1
ATOM 1659 C C . PHE A 1 210 ? 16.516 -2.454 -30.560 1.00 95.19 210 PHE A C 1
ATOM 1661 O O . PHE A 1 210 ? 17.672 -2.460 -30.138 1.00 95.19 210 PHE A O 1
ATOM 1668 N N . GLU A 1 211 ? 15.559 -1.694 -30.030 1.00 86.75 211 GLU A N 1
ATOM 1669 C CA . GLU A 1 211 ? 15.795 -0.758 -28.937 1.00 86.75 211 GLU A CA 1
ATOM 1670 C C . GLU A 1 211 ? 15.689 -1.468 -27.583 1.00 86.75 211 GLU A C 1
ATOM 1672 O O . GLU A 1 211 ? 14.636 -1.987 -27.201 1.00 86.75 211 GLU A O 1
ATOM 1677 N N . ILE A 1 212 ? 16.804 -1.481 -26.852 1.00 95.94 212 ILE A N 1
ATOM 1678 C CA . ILE A 1 212 ? 16.863 -1.939 -25.466 1.00 95.94 212 ILE A CA 1
ATOM 1679 C C . ILE A 1 212 ? 16.525 -0.742 -24.580 1.00 95.94 212 ILE A C 1
ATOM 1681 O O . ILE A 1 212 ? 17.318 0.187 -24.448 1.00 95.94 212 ILE A O 1
ATOM 1685 N N . THR A 1 213 ? 15.346 -0.775 -23.970 1.00 94.75 213 THR A N 1
ATOM 1686 C CA . THR A 1 213 ? 14.845 0.310 -23.115 1.00 94.75 213 THR A CA 1
ATOM 1687 C C . THR A 1 213 ? 15.455 0.288 -21.710 1.00 94.75 213 THR A C 1
ATOM 1689 O O . THR A 1 213 ? 15.591 1.341 -21.093 1.00 94.75 213 THR A O 1
ATOM 1692 N N . TYR A 1 214 ? 15.825 -0.892 -21.190 1.00 94.56 214 TYR A N 1
ATOM 1693 C CA . TYR A 1 214 ? 16.491 -1.047 -19.891 1.00 94.56 214 TYR A CA 1
ATOM 1694 C C . TYR A 1 214 ? 17.173 -2.420 -19.757 1.00 94.56 214 TYR A C 1
ATOM 1696 O O . TYR A 1 214 ? 16.711 -3.396 -20.346 1.00 94.56 214 TYR A O 1
ATOM 1704 N N . ALA A 1 215 ? 18.227 -2.506 -18.944 1.00 93.88 215 ALA A N 1
ATOM 1705 C CA . ALA A 1 215 ? 18.834 -3.758 -18.480 1.00 93.88 215 ALA A CA 1
ATOM 1706 C C . ALA A 1 215 ? 19.007 -3.688 -16.953 1.00 93.88 215 ALA A C 1
ATOM 1708 O O . ALA A 1 215 ? 19.416 -2.651 -16.418 1.00 93.88 215 ALA A O 1
ATOM 1709 N N . CYS A 1 216 ? 18.624 -4.749 -16.247 1.00 87.88 216 CYS A N 1
ATOM 1710 C CA . CYS A 1 216 ? 18.448 -4.730 -14.801 1.00 87.88 216 CYS A CA 1
ATOM 1711 C C . CYS A 1 216 ? 19.757 -4.981 -14.044 1.00 87.88 216 CYS A C 1
ATOM 1713 O O . CYS A 1 216 ? 20.466 -5.957 -14.240 1.00 87.88 216 CYS A O 1
ATOM 1715 N N . GLN A 1 217 ? 20.047 -4.132 -13.058 1.00 85.69 217 GLN A N 1
ATOM 1716 C CA . GLN A 1 217 ? 21.256 -4.290 -12.241 1.00 85.69 217 GLN A CA 1
ATOM 1717 C C . GLN A 1 217 ? 21.167 -5.434 -11.213 1.00 85.69 217 GLN A C 1
ATOM 1719 O O . GLN A 1 217 ? 22.194 -5.967 -10.796 1.00 85.69 217 GLN A O 1
ATOM 1724 N N . TYR A 1 218 ? 19.960 -5.811 -10.781 1.00 80.12 218 TYR A N 1
ATOM 1725 C CA . TYR A 1 218 ? 19.749 -6.729 -9.648 1.00 80.12 218 TYR A CA 1
ATOM 1726 C C . TYR A 1 218 ? 18.924 -7.979 -9.987 1.00 80.12 218 TYR A C 1
ATOM 1728 O O . TYR A 1 218 ? 18.666 -8.800 -9.107 1.00 80.12 218 TYR A O 1
ATOM 1736 N N . ALA A 1 219 ? 18.578 -8.154 -11.259 1.00 83.38 219 ALA A N 1
ATOM 1737 C CA . ALA A 1 219 ? 17.958 -9.346 -11.822 1.00 83.38 219 ALA A CA 1
ATOM 1738 C C . ALA A 1 219 ? 18.478 -9.523 -13.259 1.00 83.38 219 ALA A C 1
ATOM 1740 O O . ALA A 1 219 ? 18.771 -8.512 -13.887 1.00 83.38 219 ALA A O 1
ATOM 1741 N N . PRO A 1 220 ? 18.578 -10.751 -13.793 1.00 89.88 220 PRO A N 1
ATOM 1742 C CA . PRO A 1 220 ? 19.000 -10.994 -15.171 1.00 89.88 220 PRO A CA 1
ATOM 1743 C C . PRO A 1 220 ? 17.818 -10.736 -16.123 1.00 89.88 220 PRO A C 1
ATOM 1745 O O . PRO A 1 220 ? 17.152 -11.673 -16.565 1.00 89.88 220 PRO A O 1
ATOM 1748 N N . LEU A 1 221 ? 17.503 -9.464 -16.370 1.00 93.31 221 LEU A N 1
ATOM 1749 C CA . LEU A 1 221 ? 16.241 -9.022 -16.968 1.00 93.31 221 LEU A CA 1
ATOM 1750 C C . LEU A 1 221 ? 16.461 -7.814 -17.886 1.00 93.31 221 LEU A C 1
ATOM 1752 O O . LEU A 1 221 ? 16.911 -6.754 -17.458 1.00 93.31 221 LEU A O 1
ATOM 1756 N N . ILE A 1 222 ? 16.059 -7.953 -19.148 1.00 96.62 222 ILE A N 1
ATOM 1757 C CA . ILE A 1 222 ? 16.165 -6.902 -20.165 1.00 96.62 222 ILE A CA 1
ATOM 1758 C C . ILE A 1 222 ? 14.769 -6.473 -20.613 1.00 96.62 222 ILE A C 1
ATOM 1760 O O . ILE A 1 222 ? 13.946 -7.317 -20.954 1.00 96.62 222 ILE A O 1
ATOM 1764 N N . PHE A 1 223 ? 14.515 -5.166 -20.685 1.00 97.19 223 PHE A N 1
ATOM 1765 C CA . PHE A 1 223 ? 13.308 -4.618 -21.304 1.00 97.19 223 PHE A CA 1
ATOM 1766 C C . PHE A 1 223 ? 13.609 -4.059 -22.692 1.00 97.19 223 PHE A C 1
ATOM 1768 O O . PHE A 1 223 ? 14.451 -3.169 -22.839 1.00 97.19 223 PHE A O 1
ATOM 1775 N N . ALA A 1 224 ? 12.869 -4.504 -23.702 1.00 96.94 224 ALA A N 1
ATOM 1776 C CA . ALA A 1 224 ? 13.008 -4.043 -25.083 1.00 96.94 224 ALA A CA 1
ATOM 1777 C C . ALA A 1 224 ? 11.641 -3.904 -25.765 1.00 96.94 224 ALA A C 1
ATOM 1779 O O . ALA A 1 224 ? 10.679 -4.566 -25.373 1.00 96.94 224 ALA A O 1
ATOM 1780 N N . GLU A 1 225 ? 11.559 -3.055 -26.790 1.00 95.81 225 GLU A N 1
ATOM 1781 C CA . GLU A 1 225 ? 10.377 -2.948 -27.652 1.00 95.81 225 GLU A CA 1
ATOM 1782 C C . GLU A 1 225 ? 10.609 -3.726 -28.954 1.00 95.81 225 GLU A C 1
ATOM 1784 O O . GLU A 1 225 ? 11.415 -3.335 -29.805 1.00 95.81 225 GLU A O 1
ATOM 1789 N N . LEU A 1 226 ? 9.918 -4.861 -29.090 1.00 97.44 226 LEU A N 1
ATOM 1790 C CA . LEU A 1 226 ? 10.241 -5.901 -30.065 1.00 97.44 226 LEU A CA 1
ATOM 1791 C C . LEU A 1 226 ? 9.046 -6.268 -30.949 1.00 97.44 226 LEU A C 1
ATOM 1793 O O . LEU A 1 226 ? 7.919 -6.299 -30.453 1.00 97.44 226 LEU A O 1
ATOM 1797 N N . PRO A 1 227 ? 9.278 -6.590 -32.236 1.00 97.62 227 PRO A N 1
ATOM 1798 C CA . PRO A 1 227 ? 8.242 -7.136 -33.098 1.00 97.62 227 PRO A CA 1
ATOM 1799 C C . PRO A 1 227 ? 7.882 -8.579 -32.717 1.00 97.62 227 PRO A C 1
ATOM 1801 O O . PRO A 1 227 ? 8.737 -9.315 -32.211 1.00 97.62 227 PRO A O 1
ATOM 1804 N N . LYS A 1 228 ? 6.648 -9.008 -33.017 1.00 97.31 228 LYS A N 1
ATOM 1805 C CA . LYS A 1 228 ? 6.147 -10.378 -32.765 1.00 97.31 228 LYS A CA 1
ATOM 1806 C C . LYS A 1 228 ? 7.140 -11.467 -33.177 1.00 97.31 228 LYS A C 1
ATOM 1808 O O . LYS A 1 228 ? 7.465 -12.331 -32.365 1.00 97.31 228 LYS A O 1
ATOM 1813 N N . ASP A 1 229 ? 7.673 -11.401 -34.397 1.00 95.94 229 ASP A N 1
ATOM 1814 C CA . ASP A 1 229 ? 8.595 -12.424 -34.912 1.00 95.94 229 ASP A CA 1
ATOM 1815 C C . ASP A 1 229 ? 9.888 -12.523 -34.081 1.00 95.94 229 ASP A C 1
ATOM 1817 O O . ASP A 1 229 ? 10.406 -13.618 -33.865 1.00 95.94 229 ASP A O 1
ATOM 1821 N N . ALA A 1 230 ? 10.387 -11.398 -33.556 1.00 97.19 230 ALA A N 1
ATOM 1822 C CA . ALA A 1 230 ? 11.558 -11.392 -32.682 1.00 97.19 230 ALA A CA 1
ATOM 1823 C C . ALA A 1 230 ? 11.239 -11.976 -31.301 1.00 97.19 230 ALA A C 1
ATOM 1825 O O . ALA A 1 230 ? 12.059 -12.705 -30.753 1.00 97.19 230 ALA A O 1
ATOM 1826 N N . ILE A 1 231 ? 10.052 -11.713 -30.746 1.00 98.00 231 ILE A N 1
ATOM 1827 C CA . ILE A 1 231 ? 9.623 -12.302 -29.467 1.00 98.00 231 ILE A CA 1
ATOM 1828 C C . ILE A 1 231 ? 9.515 -13.831 -29.595 1.00 98.00 231 ILE A C 1
ATOM 1830 O O . ILE A 1 231 ? 10.021 -14.553 -28.734 1.00 98.00 231 ILE A O 1
ATOM 1834 N N . MET A 1 232 ? 8.965 -14.329 -30.709 1.00 96.56 232 MET A N 1
ATOM 1835 C CA . MET A 1 232 ? 8.923 -15.766 -31.013 1.00 96.56 232 MET A CA 1
ATOM 1836 C C . MET A 1 232 ? 10.322 -16.366 -31.243 1.00 96.56 232 MET A C 1
ATOM 1838 O O . MET A 1 232 ? 10.591 -17.496 -30.841 1.00 96.56 232 MET A O 1
ATOM 1842 N N . GLU A 1 233 ? 11.252 -15.639 -31.865 1.00 96.38 233 GLU A N 1
ATOM 1843 C CA . GLU A 1 233 ? 12.647 -16.088 -31.989 1.00 96.38 233 GLU A CA 1
ATOM 1844 C C . GLU A 1 233 ? 13.338 -16.172 -30.616 1.00 96.38 233 GLU A C 1
ATOM 1846 O O . GLU A 1 233 ? 14.025 -17.153 -30.325 1.00 96.38 233 GLU A O 1
ATOM 1851 N N . LEU A 1 234 ? 13.120 -15.180 -29.744 1.00 97.00 234 LEU A N 1
ATOM 1852 C CA . LEU A 1 234 ? 13.662 -15.154 -28.385 1.00 97.00 234 LEU A CA 1
ATOM 1853 C C . LEU A 1 234 ? 13.114 -16.283 -27.507 1.00 97.00 234 LEU A C 1
ATOM 1855 O O . LEU A 1 234 ? 13.893 -16.893 -26.774 1.00 97.00 234 LEU A O 1
ATOM 1859 N N . SER A 1 235 ? 11.821 -16.610 -27.603 1.00 95.88 235 SER A N 1
ATOM 1860 C CA . SER A 1 235 ? 11.202 -17.680 -26.804 1.00 95.88 235 SER A CA 1
ATOM 1861 C C . SER A 1 235 ? 11.782 -19.071 -27.101 1.00 95.88 235 SER A C 1
ATOM 1863 O O . SER A 1 235 ? 11.640 -19.984 -26.291 1.00 95.88 235 SER A O 1
ATOM 1865 N N . ASN A 1 236 ? 12.465 -19.239 -28.237 1.00 95.81 236 ASN A N 1
ATOM 1866 C CA . ASN A 1 236 ? 13.157 -20.471 -28.619 1.00 95.81 236 ASN A CA 1
ATOM 1867 C C . ASN A 1 236 ? 14.634 -20.515 -28.180 1.00 95.81 236 ASN A C 1
ATOM 1869 O O . ASN A 1 236 ? 15.298 -21.540 -28.353 1.00 95.81 236 ASN A O 1
ATOM 1873 N N . ARG A 1 237 ? 15.187 -19.432 -27.618 1.00 95.00 237 ARG A N 1
ATOM 1874 C CA . ARG A 1 237 ? 16.596 -19.396 -27.204 1.00 95.00 237 ARG A CA 1
ATOM 1875 C C . ARG A 1 237 ? 16.833 -20.149 -25.887 1.00 95.00 237 ARG A C 1
ATOM 1877 O O . ARG A 1 237 ? 15.978 -20.119 -25.001 1.00 95.00 237 ARG A O 1
ATOM 1884 N N . PRO A 1 238 ? 18.008 -20.782 -25.700 1.00 93.12 238 PRO A N 1
ATOM 1885 C CA . PRO A 1 238 ? 18.340 -21.49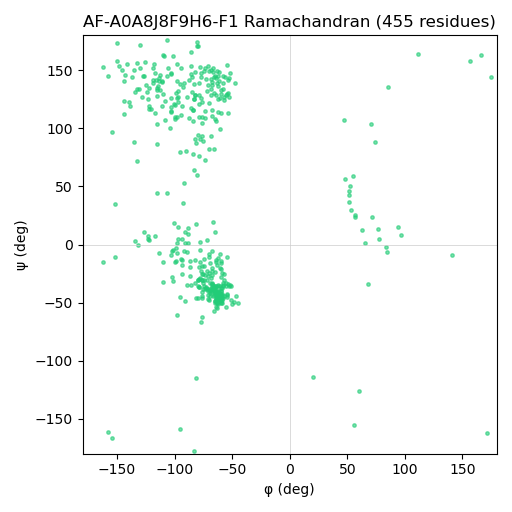2 -24.464 1.00 93.12 238 PRO A CA 1
ATOM 1886 C C . PRO A 1 238 ? 18.772 -20.572 -23.309 1.00 93.12 238 PRO A C 1
ATOM 1888 O O . PRO A 1 238 ? 18.754 -21.012 -22.167 1.00 93.12 238 PRO A O 1
ATOM 1891 N N . ASP A 1 239 ? 19.183 -19.329 -23.584 1.00 93.19 239 ASP A N 1
ATOM 1892 C CA . ASP A 1 239 ? 19.609 -18.361 -22.561 1.00 93.19 239 ASP A CA 1
ATOM 1893 C C . ASP A 1 239 ? 18.444 -17.556 -21.962 1.00 93.19 239 ASP A C 1
ATOM 1895 O O . ASP A 1 239 ? 18.526 -17.170 -20.794 1.00 93.19 239 ASP A O 1
ATOM 1899 N N . VAL A 1 240 ? 17.356 -17.374 -22.718 1.00 95.06 240 VAL A N 1
ATOM 1900 C CA . VAL A 1 240 ? 16.070 -16.822 -22.256 1.00 95.06 240 VAL A CA 1
ATOM 1901 C C . VAL A 1 240 ? 15.358 -17.819 -21.342 1.00 95.06 240 VAL A C 1
ATOM 1903 O O . VAL A 1 240 ? 15.312 -19.011 -21.640 1.00 95.06 240 VAL A O 1
ATOM 1906 N N . ASP A 1 241 ? 14.790 -17.326 -20.249 1.00 92.31 241 ASP A N 1
ATOM 1907 C CA . ASP A 1 241 ? 14.011 -18.090 -19.273 1.00 92.31 241 ASP A CA 1
ATOM 1908 C C . ASP A 1 241 ? 12.507 -17.937 -19.543 1.00 92.31 241 ASP A C 1
ATOM 1910 O O . ASP A 1 241 ? 11.842 -18.898 -19.924 1.00 92.31 241 ASP A O 1
ATOM 1914 N N . ALA A 1 242 ? 12.012 -16.698 -19.482 1.00 92.06 242 ALA A N 1
ATOM 1915 C CA . ALA A 1 242 ? 10.624 -16.326 -19.744 1.00 92.06 242 ALA A CA 1
ATOM 1916 C C . ALA A 1 242 ? 10.521 -14.895 -20.312 1.00 92.06 242 ALA A C 1
ATOM 1918 O O . ALA A 1 242 ? 11.420 -14.071 -20.127 1.00 92.06 242 ALA A O 1
ATOM 1919 N N . ILE A 1 243 ? 9.423 -14.591 -21.007 1.00 95.31 243 ILE A N 1
ATOM 1920 C CA . ILE A 1 243 ? 9.124 -13.277 -21.590 1.00 95.31 243 ILE A CA 1
ATOM 1921 C C . ILE A 1 243 ? 7.725 -12.837 -21.150 1.00 95.31 243 ILE A C 1
ATOM 1923 O O . ILE A 1 243 ? 6.746 -13.554 -21.362 1.00 95.31 243 ILE A O 1
ATOM 1927 N N . TYR A 1 244 ? 7.648 -11.636 -20.582 1.00 92.81 244 TYR A N 1
ATOM 1928 C CA . TYR A 1 244 ? 6.443 -11.035 -20.010 1.00 92.81 244 TYR A CA 1
ATOM 1929 C C . TYR A 1 244 ? 6.088 -9.737 -20.735 1.00 92.81 244 TYR A C 1
ATOM 1931 O O . TYR A 1 244 ? 6.973 -9.031 -21.233 1.00 92.81 244 TYR A O 1
ATOM 1939 N N . ILE A 1 245 ? 4.806 -9.380 -20.769 1.00 92.31 245 ILE A N 1
ATOM 1940 C CA . ILE A 1 245 ? 4.351 -8.083 -21.269 1.00 92.31 245 ILE A CA 1
ATOM 1941 C C . ILE A 1 245 ? 4.798 -6.965 -20.312 1.00 92.31 245 ILE A C 1
ATOM 1943 O O . ILE A 1 245 ? 4.676 -7.065 -19.090 1.00 92.31 245 ILE A O 1
ATOM 1947 N N . SER A 1 246 ? 5.342 -5.871 -20.851 1.00 90.31 246 SER A N 1
ATOM 1948 C CA . SER A 1 246 ? 5.661 -4.694 -20.039 1.00 90.31 246 SER A CA 1
ATOM 1949 C C . SER A 1 246 ? 4.379 -3.903 -19.788 1.00 90.31 246 SER A C 1
ATOM 1951 O O . SER A 1 246 ? 3.727 -3.452 -20.729 1.00 90.31 246 SER A O 1
ATOM 1953 N N . ARG A 1 247 ? 4.034 -3.729 -18.511 1.00 81.44 247 ARG A N 1
ATOM 1954 C CA . ARG A 1 247 ? 2.820 -3.036 -18.066 1.00 81.44 247 ARG A CA 1
ATOM 1955 C C . ARG A 1 247 ? 3.098 -1.584 -17.679 1.00 81.44 247 ARG A C 1
ATOM 1957 O O . ARG A 1 247 ? 4.215 -1.236 -17.291 1.00 81.44 247 ARG A O 1
ATOM 1964 N N . THR A 1 248 ? 2.054 -0.766 -17.759 1.00 71.56 248 THR A N 1
ATOM 1965 C CA . THR A 1 248 ? 1.955 0.507 -17.037 1.00 71.56 248 THR A CA 1
ATOM 1966 C C . THR A 1 248 ? 1.238 0.228 -15.720 1.00 71.56 248 THR A C 1
ATOM 1968 O O . THR A 1 248 ? 0.245 -0.494 -15.721 1.00 71.56 248 THR A O 1
ATOM 1971 N N . TYR A 1 249 ? 1.745 0.779 -14.620 1.00 54.75 249 TYR A N 1
ATOM 1972 C CA . TYR A 1 249 ? 1.106 0.713 -13.304 1.00 54.75 249 TYR A CA 1
ATOM 1973 C C . TYR A 1 249 ? 0.443 2.058 -12.992 1.00 54.75 249 TYR A C 1
ATOM 1975 O O . TYR A 1 249 ? 0.951 3.102 -13.412 1.00 54.75 249 TYR A O 1
ATOM 1983 N N . GLU A 1 250 ? -0.664 2.035 -12.253 1.00 39.88 250 GLU A N 1
ATOM 1984 C CA . GLU A 1 250 ? -1.442 3.221 -11.875 1.00 39.88 250 GLU A CA 1
ATOM 1985 C C . GLU A 1 250 ? -1.453 3.397 -10.339 1.00 39.88 250 GLU A C 1
ATOM 1987 O O . GLU A 1 250 ? -1.218 2.420 -9.628 1.00 39.88 250 GLU A O 1
ATOM 1992 N N . PRO A 1 251 ? -1.655 4.614 -9.789 1.00 44.50 251 PRO A N 1
ATOM 1993 C CA . PRO A 1 251 ? -1.691 4.822 -8.337 1.00 44.50 251 PRO A CA 1
ATOM 1994 C C . PRO A 1 251 ? -3.070 4.515 -7.719 1.00 44.50 251 PRO A C 1
ATOM 1996 O O . PRO A 1 251 ? -4.069 5.136 -8.078 1.00 44.50 251 PRO A O 1
ATOM 1999 N N . GLU A 1 252 ? -3.091 3.635 -6.719 1.00 39.03 252 GLU A N 1
ATOM 2000 C CA . GLU A 1 252 ? -4.283 3.044 -6.075 1.00 39.03 252 GLU A CA 1
ATOM 2001 C C . GLU A 1 252 ? -4.762 3.851 -4.838 1.00 39.03 252 GLU A C 1
ATOM 2003 O O . GLU A 1 252 ? -4.814 3.336 -3.723 1.00 39.03 252 GLU A O 1
ATOM 2008 N N . LEU A 1 253 ? -4.997 5.170 -4.970 1.00 52.28 253 LEU A N 1
ATOM 2009 C CA . LEU A 1 253 ? -5.447 6.005 -3.829 1.00 52.28 253 LEU A CA 1
ATOM 2010 C C . LEU A 1 253 ? -6.298 7.234 -4.215 1.00 52.28 253 LEU A C 1
ATOM 2012 O O . LEU A 1 253 ? -6.175 8.299 -3.608 1.00 52.28 253 LEU A O 1
ATOM 2016 N N . ASN A 1 254 ? -7.141 7.143 -5.249 1.00 61.06 254 ASN A N 1
ATOM 2017 C CA . ASN A 1 254 ? -8.056 8.237 -5.626 1.00 61.06 254 ASN A CA 1
ATOM 2018 C C . ASN A 1 254 ? -9.526 8.016 -5.206 1.00 61.06 254 ASN A C 1
ATOM 2020 O O . ASN A 1 254 ? -10.311 8.962 -5.316 1.00 61.06 254 ASN A O 1
ATOM 2024 N N . SER A 1 255 ? -9.889 6.826 -4.715 1.00 75.19 255 SER A N 1
ATOM 2025 C CA . SER A 1 255 ? -11.252 6.443 -4.318 1.00 75.19 255 SER A CA 1
ATOM 2026 C C . SER A 1 255 ? -11.680 7.034 -2.973 1.00 75.19 255 SER A C 1
ATOM 2028 O O . SER A 1 255 ? -12.746 7.636 -2.895 1.00 75.19 255 SER A O 1
ATOM 2030 N N . ALA A 1 256 ? -10.818 6.966 -1.953 1.00 79.56 256 ALA A N 1
ATOM 2031 C CA . ALA A 1 256 ? -11.171 7.223 -0.553 1.00 79.56 256 ALA A CA 1
ATOM 2032 C C . ALA A 1 256 ? -11.972 8.520 -0.297 1.00 79.56 256 ALA A C 1
ATOM 2034 O O . ALA A 1 256 ? -13.016 8.494 0.346 1.00 79.56 256 ALA A O 1
ATOM 2035 N N . ALA A 1 257 ? -11.541 9.680 -0.811 1.00 85.38 257 ALA A N 1
ATOM 2036 C CA . ALA A 1 257 ? -12.270 10.936 -0.575 1.00 85.38 257 ALA A CA 1
ATOM 2037 C C . ALA A 1 257 ? -13.649 11.001 -1.287 1.00 85.38 257 ALA A C 1
ATOM 2039 O O . ALA A 1 257 ? -14.609 11.511 -0.694 1.00 85.38 257 ALA A O 1
ATOM 2040 N N . PRO A 1 258 ? -13.795 10.510 -2.536 1.00 84.88 258 PRO A N 1
ATOM 2041 C CA . PRO A 1 258 ? -15.091 10.157 -3.118 1.00 84.88 258 PRO A CA 1
ATOM 2042 C C . PRO A 1 258 ? -15.930 9.162 -2.297 1.00 84.88 258 PRO A C 1
ATOM 2044 O O . PRO A 1 258 ? -17.121 9.427 -2.118 1.00 84.88 258 PRO A O 1
ATOM 2047 N N . THR A 1 259 ? -15.338 8.077 -1.787 1.00 86.19 259 THR A N 1
ATOM 2048 C CA . THR A 1 259 ? -15.998 7.040 -0.970 1.00 86.19 259 THR A CA 1
ATOM 2049 C C . THR A 1 259 ? -16.596 7.647 0.295 1.00 86.19 259 THR A C 1
ATOM 2051 O O . THR A 1 259 ? -17.805 7.554 0.505 1.00 86.19 259 THR A O 1
ATOM 2054 N N . GLU A 1 260 ? -15.822 8.435 1.045 1.00 85.25 260 GLU A N 1
ATOM 2055 C CA . GLU A 1 260 ? -16.306 9.163 2.231 1.00 85.25 260 GLU A CA 1
ATOM 2056 C C . GLU A 1 260 ? -17.227 10.351 1.909 1.00 85.25 260 GLU A C 1
ATOM 2058 O O . GLU A 1 260 ? -17.641 11.113 2.788 1.00 85.25 260 GLU A O 1
ATOM 2063 N N . LYS A 1 261 ? -17.567 10.554 0.627 1.00 88.69 261 LYS A N 1
ATOM 2064 C CA . LYS A 1 261 ? -18.427 11.645 0.139 1.00 88.69 261 LYS A CA 1
ATOM 2065 C C . LYS A 1 261 ? -17.949 13.006 0.648 1.00 88.69 261 LYS A C 1
ATOM 2067 O O . LYS A 1 261 ? -18.749 13.917 0.900 1.00 88.69 261 LYS A O 1
ATOM 2072 N N . ALA A 1 262 ? -16.627 13.175 0.745 1.00 89.62 262 ALA A N 1
ATOM 2073 C CA . ALA A 1 262 ? -15.987 14.386 1.245 1.00 89.62 262 ALA A CA 1
ATOM 2074 C C . ALA A 1 262 ? -16.410 15.618 0.426 1.00 89.62 262 ALA A C 1
ATOM 2076 O O . ALA A 1 262 ? -16.602 16.704 0.972 1.00 89.62 262 ALA A O 1
ATOM 2077 N N . ASN A 1 263 ? -16.705 15.433 -0.866 1.00 88.69 263 ASN A N 1
ATOM 2078 C CA . ASN A 1 263 ? -17.308 16.445 -1.735 1.00 88.69 263 ASN A CA 1
ATOM 2079 C C . ASN A 1 263 ? -18.610 17.061 -1.175 1.00 88.69 263 ASN A C 1
ATOM 2081 O O . ASN A 1 263 ? -18.829 18.259 -1.345 1.00 88.69 263 ASN A O 1
ATOM 2085 N N . VAL A 1 264 ? -19.463 16.302 -0.478 1.00 90.88 264 VAL A N 1
ATOM 2086 C CA . VAL A 1 264 ? -20.697 16.809 0.154 1.00 90.88 264 VAL A CA 1
ATOM 2087 C C . VAL A 1 264 ? -20.379 17.759 1.313 1.00 90.88 264 VAL A C 1
ATOM 2089 O O . VAL A 1 264 ? -21.113 18.725 1.536 1.00 90.88 264 VAL A O 1
ATOM 2092 N N . VAL A 1 265 ? -19.283 17.509 2.032 1.00 91.81 265 VAL A N 1
ATOM 2093 C CA . VAL A 1 265 ? -18.795 18.328 3.153 1.00 91.81 265 VAL A CA 1
ATOM 2094 C C . VAL A 1 265 ? -18.056 19.566 2.633 1.00 91.81 265 VAL A C 1
ATOM 2096 O O . VAL A 1 265 ? -18.371 20.689 3.036 1.00 91.81 265 VAL A O 1
ATOM 2099 N N . TRP A 1 266 ? -17.173 19.394 1.647 1.00 94.44 266 TRP A N 1
ATOM 2100 C CA . TRP A 1 266 ? -16.449 20.477 0.973 1.00 94.44 266 TRP A CA 1
ATOM 2101 C C . TRP A 1 266 ? -17.392 21.476 0.291 1.00 94.44 266 TRP A C 1
ATOM 2103 O O . TRP A 1 266 ? -17.205 22.685 0.416 1.00 94.44 266 TRP A O 1
ATOM 2113 N N . ASN A 1 267 ? -18.472 21.000 -0.343 1.00 93.81 267 ASN A N 1
ATOM 2114 C CA . ASN A 1 267 ? -19.508 21.850 -0.946 1.00 93.81 267 ASN A CA 1
ATOM 2115 C C . ASN A 1 267 ? -20.278 22.709 0.079 1.00 93.81 267 ASN A C 1
ATOM 2117 O O . ASN A 1 267 ? -20.978 23.643 -0.310 1.00 93.81 267 ASN A O 1
ATOM 2121 N N . ARG A 1 268 ? -20.149 22.431 1.385 1.00 95.06 268 ARG A N 1
ATOM 2122 C CA . ARG A 1 268 ? -20.671 23.268 2.483 1.00 95.06 268 ARG A CA 1
ATOM 2123 C C . ARG A 1 268 ? -19.631 24.262 3.021 1.00 95.06 268 ARG A C 1
ATOM 2125 O O . ARG A 1 268 ? -19.904 24.942 4.005 1.00 95.06 268 ARG A O 1
ATOM 2132 N N . GLY A 1 269 ? -18.450 24.342 2.404 1.00 94.06 269 GLY A N 1
ATOM 2133 C CA . GLY A 1 269 ? -17.333 25.182 2.846 1.00 94.06 269 GLY A CA 1
ATOM 2134 C C . GLY A 1 269 ? -16.567 24.628 4.052 1.00 94.06 269 GLY A C 1
ATOM 2135 O O . GLY A 1 269 ? -15.797 25.362 4.666 1.00 94.06 269 GLY A O 1
ATOM 2136 N N . ILE A 1 270 ? -16.776 23.358 4.414 1.00 95.12 270 ILE A N 1
ATOM 2137 C CA . ILE A 1 270 ? -16.093 22.708 5.536 1.00 95.12 270 ILE A CA 1
ATOM 2138 C C . ILE A 1 270 ? -14.865 21.978 4.986 1.00 95.12 270 ILE A C 1
ATOM 2140 O O . ILE A 1 270 ? -14.992 21.010 4.243 1.00 95.12 270 ILE A O 1
ATOM 2144 N N . THR A 1 271 ? -13.681 22.473 5.340 1.00 95.38 271 THR A N 1
ATOM 2145 C CA . THR A 1 271 ? -12.389 22.078 4.741 1.00 95.38 271 THR A CA 1
ATOM 2146 C C . THR A 1 271 ? -11.288 21.828 5.777 1.00 95.38 271 THR A C 1
ATOM 2148 O O . THR A 1 271 ? -10.140 21.621 5.407 1.00 95.38 271 THR A O 1
ATOM 2151 N N . GLY A 1 272 ? -11.592 21.922 7.077 1.00 94.69 272 GLY A N 1
ATOM 2152 C CA . GLY A 1 272 ? -10.591 21.911 8.156 1.00 94.69 272 GLY A CA 1
ATOM 2153 C C . GLY A 1 272 ? -9.939 23.270 8.461 1.00 94.69 272 GLY A C 1
ATOM 2154 O O . GLY A 1 272 ? -9.159 23.373 9.407 1.00 94.69 272 GLY A O 1
ATOM 2155 N N . THR A 1 273 ? -10.274 24.337 7.725 1.00 95.56 273 THR A N 1
ATOM 2156 C CA . THR A 1 273 ? -9.683 25.669 7.936 1.00 95.56 273 THR A CA 1
ATOM 2157 C C . THR A 1 273 ? -9.825 26.179 9.370 1.00 95.56 273 THR A C 1
ATOM 2159 O O . THR A 1 273 ? -10.907 26.194 9.954 1.00 95.56 273 THR A O 1
ATOM 2162 N N . GLY A 1 274 ? -8.694 26.617 9.934 1.00 91.00 274 GLY A N 1
ATOM 2163 C CA . GLY A 1 274 ? -8.578 27.097 11.314 1.00 91.00 274 GLY A CA 1
ATOM 2164 C C . GLY A 1 274 ? -8.366 26.005 12.370 1.00 91.00 274 GLY A C 1
ATOM 2165 O O . GLY A 1 274 ? -8.093 26.339 13.524 1.00 91.00 274 GLY A O 1
ATOM 2166 N N . ILE A 1 275 ? -8.438 24.719 12.009 1.00 94.81 275 ILE A N 1
ATOM 2167 C CA . ILE A 1 275 ? -8.196 23.598 12.926 1.00 94.81 275 ILE A CA 1
ATOM 2168 C C . ILE A 1 275 ? -6.755 23.108 12.776 1.00 94.81 275 ILE A C 1
ATOM 2170 O O . ILE A 1 275 ? -6.342 22.704 11.696 1.00 94.81 275 ILE A O 1
ATOM 2174 N N . LYS A 1 276 ? -5.988 23.113 13.872 1.00 95.06 276 LYS A N 1
ATOM 2175 C CA . LYS A 1 276 ? -4.664 22.478 13.909 1.00 95.06 276 LYS A CA 1
ATOM 2176 C C . LYS A 1 276 ? -4.794 20.984 14.192 1.00 95.06 276 LYS A C 1
ATOM 2178 O O . LYS A 1 276 ? -5.355 20.600 15.225 1.00 95.06 276 LYS A O 1
ATOM 2183 N N . VAL A 1 277 ? -4.214 20.175 13.317 1.00 98.38 277 VAL A N 1
ATOM 2184 C CA . VAL A 1 277 ? -4.077 18.723 13.466 1.00 98.38 277 VAL A CA 1
ATOM 2185 C C . VAL A 1 277 ? -2.600 18.403 13.687 1.00 98.38 277 VAL A C 1
ATOM 2187 O O . VAL A 1 277 ? -1.733 19.034 13.081 1.00 98.38 277 VAL A O 1
ATOM 2190 N N . ALA A 1 278 ? -2.312 17.457 14.577 1.00 98.56 278 ALA A N 1
ATOM 2191 C CA . ALA A 1 278 ? -0.981 16.888 14.722 1.00 98.56 278 ALA A CA 1
ATOM 2192 C C . ALA A 1 278 ? -0.964 15.437 14.250 1.00 98.56 278 ALA A C 1
ATOM 2194 O O . ALA A 1 278 ? -1.902 14.688 14.526 1.00 98.56 278 ALA A O 1
ATOM 2195 N N . VAL A 1 279 ? 0.117 15.066 13.575 1.00 98.62 279 VAL A N 1
ATOM 2196 C CA . VAL A 1 279 ? 0.475 13.684 13.252 1.00 98.62 279 VAL A CA 1
ATOM 2197 C C . VAL A 1 279 ? 1.525 13.287 14.283 1.00 98.62 279 VAL A C 1
ATOM 2199 O O . VAL A 1 279 ? 2.603 13.882 14.309 1.00 98.62 279 VAL A O 1
ATOM 2202 N N . VAL A 1 280 ? 1.148 12.395 15.199 1.00 98.44 280 VAL A N 1
ATOM 2203 C CA . VAL A 1 280 ? 1.960 11.945 16.337 1.00 98.44 280 VAL A CA 1
ATOM 2204 C C . VAL A 1 280 ? 2.486 10.559 15.995 1.00 98.44 280 VAL A C 1
ATOM 2206 O O . VAL A 1 280 ? 1.747 9.584 16.078 1.00 98.44 280 VAL A O 1
ATOM 2209 N N . GLU A 1 281 ? 3.738 10.494 15.558 1.00 98.12 281 GLU A N 1
ATOM 2210 C CA . GLU A 1 281 ? 4.411 9.302 15.022 1.00 98.12 281 GLU A CA 1
ATOM 2211 C C . GLU A 1 281 ? 5.922 9.422 15.335 1.00 98.12 281 GLU A C 1
ATOM 2213 O O . GLU A 1 281 ? 6.377 10.466 15.809 1.00 98.12 281 GLU A O 1
ATOM 2218 N N . ASP A 1 282 ? 6.735 8.402 15.068 1.00 95.44 282 ASP A N 1
ATOM 2219 C CA . ASP A 1 282 ? 8.198 8.468 15.229 1.00 95.44 282 ASP A CA 1
ATOM 2220 C C . ASP A 1 282 ? 8.880 9.281 14.108 1.00 95.44 282 ASP A C 1
ATOM 2222 O O . ASP A 1 282 ? 9.828 10.038 14.360 1.00 95.44 282 ASP A O 1
ATOM 2226 N N . GLY A 1 283 ? 8.384 9.153 12.873 1.00 97.38 283 GLY A N 1
ATOM 2227 C CA . GLY A 1 283 ? 8.873 9.850 11.682 1.00 97.38 283 GLY A CA 1
ATOM 2228 C C . GLY A 1 283 ? 8.390 11.296 11.516 1.00 97.38 283 GLY A C 1
ATOM 2229 O O . GLY A 1 283 ? 7.555 11.808 12.262 1.00 97.38 283 GLY A O 1
ATOM 2230 N N . GLY A 1 284 ? 8.923 11.975 10.497 1.00 98.00 284 GLY A N 1
ATOM 2231 C CA . GLY A 1 284 ? 8.555 13.338 10.104 1.00 98.00 284 GLY A CA 1
ATOM 2232 C C . GLY A 1 284 ? 7.857 13.439 8.745 1.00 98.00 284 GLY A C 1
ATOM 2233 O O . GLY A 1 284 ? 8.200 12.736 7.794 1.00 98.00 284 GLY A O 1
ATOM 2234 N N . ILE A 1 285 ? 6.919 14.383 8.630 1.00 98.50 285 ILE A N 1
ATOM 2235 C CA . ILE A 1 285 ? 6.211 14.714 7.382 1.00 98.50 285 ILE A CA 1
ATOM 2236 C C . ILE A 1 285 ? 7.144 15.439 6.404 1.00 98.50 285 ILE A C 1
ATOM 2238 O O . ILE A 1 285 ? 7.744 16.446 6.765 1.00 98.50 285 ILE A O 1
ATOM 2242 N N . ALA A 1 286 ? 7.197 15.033 5.133 1.00 97.75 286 ALA A N 1
ATOM 2243 C CA . ALA A 1 286 ? 7.941 15.749 4.094 1.00 97.75 286 ALA A CA 1
ATOM 2244 C C . ALA A 1 286 ? 7.255 17.066 3.651 1.00 97.75 286 ALA A C 1
ATOM 2246 O O . ALA A 1 286 ? 6.746 17.154 2.533 1.00 97.75 286 ALA A O 1
ATOM 2247 N N . PHE A 1 287 ? 7.278 18.121 4.479 1.00 97.50 287 PHE A N 1
ATOM 2248 C CA . PHE A 1 287 ? 6.662 19.426 4.149 1.00 97.50 287 PHE A CA 1
ATOM 2249 C C . PHE A 1 287 ? 7.222 20.102 2.880 1.00 97.50 287 PHE A C 1
ATOM 2251 O O . PHE A 1 287 ? 6.566 20.958 2.305 1.00 97.50 287 PHE A O 1
ATOM 2258 N N . ALA A 1 288 ? 8.384 19.675 2.372 1.00 95.25 288 ALA A N 1
ATOM 2259 C CA . ALA A 1 288 ? 8.901 20.112 1.069 1.00 95.25 288 ALA A CA 1
ATOM 2260 C C . ALA A 1 288 ? 8.069 19.616 -0.143 1.00 95.25 288 ALA A C 1
ATOM 2262 O O . ALA A 1 288 ? 8.360 19.982 -1.284 1.00 95.25 288 ALA A O 1
ATOM 2263 N N . ASN A 1 289 ? 7.060 18.767 0.076 1.00 95.06 289 ASN A N 1
ATOM 2264 C CA . ASN A 1 289 ? 6.093 18.357 -0.938 1.00 95.06 289 ASN A CA 1
ATOM 2265 C C . ASN A 1 289 ? 5.169 19.531 -1.305 1.00 95.06 289 ASN A C 1
ATOM 2267 O O . ASN A 1 289 ? 4.431 20.031 -0.463 1.00 95.06 289 ASN A O 1
ATOM 2271 N N . SER A 1 290 ? 5.139 19.907 -2.587 1.00 95.88 290 SER A N 1
ATOM 2272 C CA . SER A 1 290 ? 4.375 21.049 -3.114 1.00 95.88 290 SER A CA 1
ATOM 2273 C C . SER A 1 290 ? 2.852 20.987 -2.929 1.00 95.88 290 SER A C 1
ATOM 2275 O O . SER A 1 290 ? 2.173 21.952 -3.273 1.00 95.88 290 SER A O 1
ATOM 2277 N N . TYR A 1 291 ? 2.307 19.861 -2.459 1.00 96.25 291 TYR A N 1
ATOM 2278 C CA . TYR A 1 291 ? 0.878 19.693 -2.182 1.00 96.25 291 TYR A CA 1
ATOM 2279 C C . TYR A 1 291 ? 0.514 19.779 -0.692 1.00 96.25 291 TYR A C 1
ATOM 2281 O O . TYR A 1 291 ? -0.678 19.780 -0.384 1.00 96.25 291 TYR A O 1
ATOM 2289 N N . LEU A 1 292 ? 1.492 19.872 0.213 1.00 96.94 292 LEU A N 1
ATOM 2290 C CA . LEU A 1 292 ? 1.287 20.083 1.652 1.00 96.94 292 LEU A CA 1
ATOM 2291 C C . LEU A 1 292 ? 1.547 21.550 2.027 1.00 96.94 292 LEU A C 1
ATOM 2293 O O . LEU A 1 292 ? 2.174 22.287 1.263 1.00 96.94 292 LEU A O 1
ATOM 2297 N N . ALA A 1 293 ? 1.063 21.985 3.192 1.00 94.62 293 ALA A N 1
ATOM 2298 C CA . ALA A 1 293 ? 1.413 23.293 3.736 1.00 94.62 293 ALA A CA 1
ATOM 2299 C C . ALA A 1 293 ? 2.724 23.215 4.542 1.00 94.62 293 ALA A C 1
ATOM 2301 O O . ALA A 1 293 ? 3.060 22.175 5.110 1.00 94.62 293 ALA A O 1
ATOM 2302 N N . ASP A 1 294 ? 3.458 24.328 4.634 1.00 94.81 294 ASP A N 1
ATOM 2303 C CA . ASP A 1 294 ? 4.646 24.421 5.493 1.00 94.81 294 ASP A CA 1
ATOM 2304 C C . ASP A 1 294 ? 4.248 24.269 6.972 1.00 94.81 294 ASP A C 1
ATOM 2306 O O . ASP A 1 294 ? 3.675 25.176 7.583 1.00 94.81 294 ASP A O 1
ATOM 2310 N N . GLY A 1 295 ? 4.554 23.107 7.551 1.00 96.12 295 GLY A N 1
ATOM 2311 C CA . GLY A 1 295 ? 4.256 22.788 8.942 1.00 96.12 295 GLY A CA 1
ATOM 2312 C C . GLY A 1 295 ? 5.394 23.045 9.923 1.00 96.12 295 GLY A C 1
ATOM 2313 O O . GLY A 1 295 ? 6.294 23.859 9.719 1.00 96.12 295 GLY A O 1
ATOM 2314 N N . SER A 1 296 ? 5.326 22.373 11.067 1.00 98.06 296 SER A N 1
ATOM 2315 C CA . SER A 1 296 ? 6.348 22.458 12.117 1.00 98.06 296 SER A CA 1
ATOM 2316 C C . SER A 1 296 ? 6.664 21.078 12.672 1.00 98.06 296 SER A C 1
ATOM 2318 O O . SER A 1 296 ? 5.763 20.256 12.813 1.00 98.06 296 SER A O 1
ATOM 2320 N N . TYR A 1 297 ? 7.930 20.851 13.017 1.00 98.62 297 TYR A N 1
ATOM 2321 C CA . TYR A 1 297 ? 8.413 19.611 13.625 1.00 98.62 297 TYR A CA 1
ATOM 2322 C C . TYR A 1 297 ? 8.648 19.791 15.124 1.00 98.62 297 TYR A C 1
ATOM 2324 O O . TYR A 1 297 ? 9.115 20.853 15.548 1.00 98.62 297 TYR A O 1
ATOM 2332 N N . PHE A 1 298 ? 8.410 18.734 15.898 1.00 98.38 298 PHE A N 1
ATOM 2333 C CA . PHE A 1 298 ? 8.892 18.617 17.273 1.00 98.38 298 PHE A CA 1
ATOM 2334 C C . PHE A 1 298 ? 10.427 18.540 17.286 1.00 98.38 298 PHE A C 1
ATOM 2336 O O . PHE A 1 298 ? 11.098 19.423 17.822 1.00 98.38 298 PHE A O 1
ATOM 2343 N N . ASN A 1 299 ? 10.983 17.553 16.583 1.00 97.25 299 ASN A N 1
ATOM 2344 C CA . ASN A 1 299 ? 12.414 17.379 16.366 1.00 97.25 299 ASN A CA 1
ATOM 2345 C C . ASN A 1 299 ? 12.824 18.004 15.025 1.00 97.25 299 ASN A C 1
ATOM 2347 O O . ASN A 1 299 ? 12.964 17.324 14.013 1.00 97.25 299 ASN A O 1
ATOM 2351 N N . SER A 1 300 ? 12.994 19.328 14.999 1.00 95.81 300 SER A N 1
ATOM 2352 C CA . SER A 1 300 ? 13.314 20.083 13.774 1.00 95.81 300 SER A CA 1
ATOM 2353 C C . SER A 1 300 ? 14.776 19.992 13.323 1.00 95.81 300 SER A C 1
ATOM 2355 O O . SER A 1 300 ? 15.058 20.186 12.143 1.00 95.81 300 SER A O 1
ATOM 2357 N N . ALA A 1 301 ? 15.706 19.682 14.233 1.00 95.62 301 ALA A N 1
ATOM 2358 C CA . ALA A 1 301 ? 17.127 19.515 13.912 1.00 95.62 301 ALA A CA 1
ATOM 2359 C C . ALA A 1 301 ? 17.425 18.189 13.186 1.00 95.62 301 ALA A C 1
ATOM 2361 O O . ALA A 1 301 ? 18.333 18.136 12.359 1.00 95.62 301 ALA A O 1
ATOM 2362 N N . ASN A 1 302 ? 16.641 17.145 13.471 1.00 94.06 302 ASN A N 1
ATOM 2363 C CA . ASN A 1 302 ? 16.609 15.898 12.714 1.00 94.06 302 ASN A CA 1
ATOM 2364 C C . ASN A 1 302 ? 15.148 15.474 12.486 1.00 94.06 302 ASN A C 1
ATOM 2366 O O . ASN A 1 302 ? 14.595 14.721 13.289 1.00 94.06 302 ASN A O 1
ATOM 2370 N N . PRO A 1 303 ? 14.505 15.943 11.403 1.00 94.88 303 PRO A N 1
ATOM 2371 C CA . PRO A 1 303 ? 13.105 15.631 11.151 1.00 94.88 303 PRO A CA 1
ATOM 2372 C C . PRO A 1 303 ? 12.780 14.138 11.005 1.00 94.88 303 PRO A C 1
ATOM 2374 O O . PRO A 1 303 ? 11.624 13.780 11.202 1.00 94.88 303 PRO A O 1
ATOM 2377 N N . ASN A 1 304 ? 13.763 13.280 10.692 1.00 96.00 304 ASN A N 1
ATOM 2378 C CA . ASN A 1 304 ? 13.567 11.856 10.383 1.00 96.00 304 ASN A CA 1
ATOM 2379 C C . ASN A 1 304 ? 12.433 11.636 9.359 1.00 96.00 304 ASN A C 1
ATOM 2381 O O . ASN A 1 304 ? 11.431 10.984 9.644 1.00 96.00 304 ASN A O 1
ATOM 2385 N N . ILE A 1 305 ? 12.547 12.278 8.189 1.00 97.81 305 ILE A N 1
ATOM 2386 C CA . ILE A 1 305 ? 11.480 12.295 7.179 1.00 97.81 305 ILE A CA 1
ATOM 2387 C C . ILE A 1 305 ? 11.190 10.882 6.672 1.00 97.81 305 ILE A C 1
ATOM 2389 O O . ILE A 1 305 ? 12.083 10.213 6.154 1.00 97.81 305 ILE A O 1
ATOM 2393 N N . GLN A 1 306 ? 9.929 10.471 6.766 1.00 95.31 306 GLN A N 1
ATOM 2394 C CA . GLN A 1 306 ? 9.468 9.130 6.425 1.00 95.31 306 GLN A CA 1
ATOM 2395 C C . GLN A 1 306 ? 8.206 9.183 5.539 1.00 95.31 306 GLN A C 1
ATOM 2397 O O . GLN A 1 306 ? 7.480 10.183 5.466 1.00 95.31 306 GLN A O 1
ATOM 2402 N N . SER A 1 307 ? 7.976 8.115 4.769 1.00 95.56 307 SER A N 1
ATOM 2403 C CA . SER A 1 307 ? 6.889 8.052 3.781 1.00 95.56 307 SER A CA 1
ATOM 2404 C C . SER A 1 307 ? 5.513 7.836 4.413 1.00 95.56 307 SER A C 1
ATOM 2406 O O . SER A 1 307 ? 4.528 8.333 3.871 1.00 95.56 307 SER A O 1
ATOM 2408 N N . HIS A 1 308 ? 5.445 7.147 5.553 1.00 94.81 308 HIS A N 1
ATOM 2409 C CA . HIS A 1 308 ? 4.214 6.853 6.288 1.00 94.81 308 HIS A CA 1
ATOM 2410 C C . HIS A 1 308 ? 3.529 8.142 6.776 1.00 94.81 308 HIS A C 1
ATOM 2412 O O . HIS A 1 308 ? 2.382 8.418 6.431 1.00 94.81 308 HIS A O 1
ATOM 2418 N N . GLU A 1 309 ? 4.277 9.011 7.448 1.00 97.19 309 GLU A N 1
ATOM 2419 C CA . GLU A 1 309 ? 3.831 10.307 7.973 1.00 97.19 309 GLU A CA 1
ATOM 2420 C C . GLU A 1 309 ? 3.461 11.258 6.843 1.00 97.19 309 GLU A C 1
ATOM 2422 O O . GLU A 1 309 ? 2.481 11.995 6.925 1.00 97.19 309 GLU A O 1
ATOM 2427 N N . THR A 1 310 ? 4.229 11.215 5.754 1.00 97.75 310 THR A N 1
ATOM 2428 C CA . THR A 1 310 ? 3.948 11.992 4.546 1.00 97.75 310 THR A CA 1
ATOM 2429 C C . THR A 1 310 ? 2.650 11.531 3.868 1.00 97.75 310 THR A C 1
ATOM 2431 O O . THR A 1 310 ? 1.898 12.368 3.370 1.00 97.75 310 THR A O 1
ATOM 2434 N N . ALA A 1 311 ? 2.341 10.230 3.885 1.00 95.81 311 ALA A N 1
ATOM 2435 C CA . ALA A 1 311 ? 1.072 9.700 3.389 1.00 95.81 311 ALA A CA 1
ATOM 2436 C C . ALA A 1 311 ? -0.106 10.110 4.290 1.00 95.81 311 ALA A C 1
ATOM 2438 O O . ALA A 1 311 ? -1.113 10.599 3.779 1.00 95.81 311 ALA A O 1
ATOM 2439 N N . ILE A 1 312 ? 0.044 10.017 5.618 1.00 96.88 312 ILE A N 1
ATOM 2440 C CA . ILE A 1 312 ? -0.950 10.503 6.595 1.00 96.88 312 ILE A CA 1
ATOM 2441 C C . ILE A 1 312 ? -1.216 12.001 6.391 1.00 96.88 312 ILE A C 1
ATOM 2443 O O . ILE A 1 312 ? -2.369 12.426 6.309 1.00 96.88 312 ILE A O 1
ATOM 2447 N N . ALA A 1 313 ? -0.164 12.808 6.233 1.00 97.50 313 ALA A N 1
ATOM 2448 C CA . ALA A 1 313 ? -0.287 14.230 5.930 1.00 97.50 313 ALA A CA 1
ATOM 2449 C C . ALA A 1 313 ? -1.037 14.489 4.616 1.00 97.50 313 ALA A C 1
ATOM 2451 O O . ALA A 1 313 ? -1.876 15.387 4.554 1.00 97.50 313 ALA A O 1
ATOM 2452 N N . GLY A 1 314 ? -0.785 13.671 3.589 1.00 96.06 314 GLY A N 1
ATOM 2453 C CA . GLY A 1 314 ? -1.508 13.714 2.321 1.00 96.06 314 GLY A CA 1
ATOM 2454 C C . GLY A 1 314 ? -3.007 13.445 2.478 1.00 96.06 314 GLY A C 1
ATOM 2455 O O . GLY A 1 314 ? -3.821 14.231 1.994 1.00 96.06 314 GLY A O 1
ATOM 2456 N N . ILE A 1 315 ? -3.373 12.390 3.213 1.00 95.25 315 ILE A N 1
ATOM 2457 C CA . ILE A 1 315 ? -4.770 12.034 3.522 1.00 95.25 315 ILE A CA 1
ATOM 2458 C C . ILE A 1 315 ? -5.480 13.173 4.273 1.00 95.25 315 ILE A C 1
ATOM 2460 O O . ILE A 1 315 ? -6.652 13.455 4.012 1.00 95.25 315 ILE A O 1
ATOM 2464 N N . ILE A 1 316 ? -4.773 13.864 5.175 1.00 96.75 316 ILE A N 1
ATOM 2465 C CA . ILE A 1 316 ? -5.338 14.977 5.942 1.00 96.75 316 ILE A CA 1
ATOM 2466 C C . ILE A 1 316 ? -5.454 16.246 5.086 1.00 96.75 316 ILE A C 1
ATOM 2468 O O . ILE A 1 316 ? -6.571 16.716 4.888 1.00 96.75 316 ILE A O 1
ATOM 2472 N N . GLU A 1 317 ? -4.354 16.820 4.586 1.00 96.38 317 GLU A N 1
ATOM 2473 C CA . GLU A 1 317 ? -4.348 18.197 4.052 1.00 96.38 317 GLU A CA 1
ATOM 2474 C C . GLU A 1 317 ? -3.879 18.370 2.596 1.00 96.38 317 GLU A C 1
ATOM 2476 O O . GLU A 1 317 ? -3.761 19.508 2.144 1.00 96.38 317 GLU A O 1
ATOM 2481 N N . SER A 1 318 ? -3.648 17.296 1.828 1.00 96.12 318 SER A N 1
ATOM 2482 C CA . SER A 1 318 ? -3.173 17.426 0.438 1.00 96.12 318 SER A CA 1
ATOM 2483 C C . SER A 1 318 ? -4.053 18.355 -0.405 1.00 96.12 318 SER A C 1
ATOM 2485 O O . SER A 1 318 ? -5.261 18.159 -0.555 1.00 96.12 318 SER A O 1
ATOM 2487 N N . THR A 1 319 ? -3.416 19.339 -1.032 1.00 95.00 319 THR A N 1
ATOM 2488 C CA . T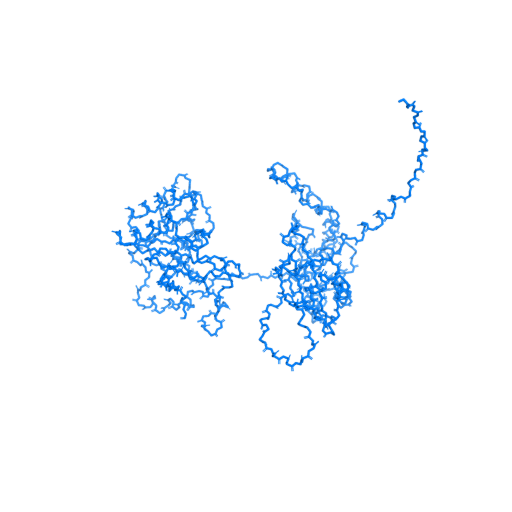HR A 1 319 ? -4.041 20.297 -1.953 1.00 95.00 319 THR A CA 1
ATOM 2489 C C . THR A 1 319 ? -4.066 19.812 -3.407 1.00 95.00 319 THR A C 1
ATOM 2491 O O . THR A 1 319 ? -4.565 20.524 -4.284 1.00 95.00 319 THR A O 1
ATOM 2494 N N . HIS A 1 320 ? -3.566 18.600 -3.685 1.00 94.31 320 HIS A N 1
ATOM 2495 C CA . HIS A 1 320 ? -3.579 18.004 -5.023 1.00 94.31 320 HIS A CA 1
ATOM 2496 C C . HIS A 1 320 ? -5.014 17.933 -5.586 1.00 94.31 320 HIS A C 1
ATOM 2498 O O . HIS A 1 320 ? -5.980 17.698 -4.864 1.00 94.31 320 HIS A O 1
ATOM 2504 N N . SER A 1 321 ? -5.174 18.127 -6.899 1.00 90.00 321 SER A N 1
ATOM 2505 C CA . SER A 1 321 ? -6.489 18.141 -7.561 1.00 90.00 321 SER A CA 1
ATOM 2506 C C . SER A 1 321 ? -7.223 16.797 -7.463 1.00 90.00 321 SER A C 1
ATOM 2508 O O . SER A 1 321 ? -8.384 16.778 -7.060 1.00 90.00 321 SER A O 1
ATOM 2510 N N . THR A 1 322 ? -6.534 15.704 -7.813 1.00 87.44 322 THR A N 1
ATOM 2511 C CA . THR A 1 322 ? -6.990 14.306 -7.677 1.00 87.44 322 THR A CA 1
ATOM 2512 C C . THR A 1 322 ? -6.896 13.798 -6.233 1.00 87.44 322 THR A C 1
ATOM 2514 O O . THR A 1 322 ? -7.917 13.573 -5.596 1.00 87.44 322 THR A O 1
ATOM 2517 N N . TYR A 1 323 ? -5.677 13.664 -5.696 1.00 89.62 323 TYR A N 1
ATOM 2518 C CA . TYR A 1 323 ? -5.390 13.123 -4.360 1.00 89.62 323 TYR A CA 1
ATOM 2519 C C . TYR A 1 323 ? -5.594 14.169 -3.256 1.00 89.62 323 TYR A C 1
ATOM 2521 O O . TYR A 1 323 ? -4.646 14.563 -2.576 1.00 89.62 323 TYR A O 1
ATOM 2529 N N . LYS A 1 324 ? -6.811 14.701 -3.143 1.00 92.94 324 LYS A N 1
ATOM 2530 C CA . LYS A 1 324 ? -7.137 15.785 -2.213 1.00 92.94 324 LYS A CA 1
ATOM 2531 C C . LYS A 1 324 ? -7.399 15.255 -0.805 1.00 92.94 324 LYS A C 1
ATOM 2533 O O . LYS A 1 324 ? -8.242 14.380 -0.631 1.00 92.94 324 LYS A O 1
ATOM 2538 N N . GLY A 1 325 ? -6.735 15.840 0.187 1.00 94.75 325 GLY A N 1
ATOM 2539 C CA . GLY A 1 325 ? -6.933 15.504 1.593 1.00 94.75 325 GLY A CA 1
ATOM 2540 C C . GLY A 1 325 ? -8.321 15.905 2.098 1.00 94.75 325 GLY A C 1
ATOM 2541 O O . GLY A 1 325 ? -8.899 16.907 1.663 1.00 94.75 325 GLY A O 1
ATOM 2542 N N . ILE A 1 326 ? -8.861 15.139 3.046 1.00 95.62 326 ILE A N 1
ATOM 2543 C CA . ILE A 1 326 ? -10.210 15.344 3.608 1.00 95.62 326 ILE A CA 1
ATOM 2544 C C . ILE A 1 326 ? -10.357 16.747 4.221 1.00 95.62 326 ILE A C 1
ATOM 2546 O O . ILE A 1 326 ? -11.398 17.396 4.086 1.00 95.62 326 ILE A O 1
ATOM 2550 N N . ALA A 1 327 ? -9.283 17.248 4.827 1.00 95.94 327 ALA A N 1
ATOM 2551 C CA . ALA A 1 327 ? -9.145 18.560 5.441 1.00 95.94 327 ALA A CA 1
ATOM 2552 C C . ALA A 1 327 ? -8.108 19.441 4.705 1.00 95.94 327 ALA A C 1
ATOM 2554 O O . ALA A 1 327 ? -7.315 20.128 5.344 1.00 95.94 327 ALA A O 1
ATOM 2555 N N . TYR A 1 328 ? -8.129 19.469 3.363 1.00 95.56 328 TYR A N 1
ATOM 2556 C CA . TYR A 1 328 ? -7.220 20.263 2.504 1.00 95.56 328 TYR A CA 1
ATOM 2557 C C . TYR A 1 328 ? -7.150 21.780 2.784 1.00 95.56 328 TYR A C 1
ATOM 2559 O O . TYR A 1 328 ? -6.342 22.490 2.190 1.00 95.56 328 TYR A O 1
ATOM 2567 N N . GLY A 1 329 ? -8.049 22.314 3.612 1.00 94.94 329 GLY A N 1
ATOM 2568 C CA . GLY A 1 329 ? -8.037 23.703 4.061 1.00 94.94 329 GLY A CA 1
ATOM 2569 C C . GLY A 1 329 ? -7.407 23.904 5.438 1.00 94.94 329 GLY A C 1
ATOM 2570 O O . GLY A 1 329 ? -7.431 25.040 5.919 1.00 94.94 329 GLY A O 1
ATOM 2571 N N . ALA A 1 330 ? -6.906 22.849 6.092 1.00 93.06 330 ALA A N 1
ATOM 2572 C CA . ALA A 1 330 ? -6.115 22.950 7.314 1.00 93.06 330 ALA A CA 1
ATOM 2573 C C . ALA A 1 330 ? -4.938 23.929 7.105 1.00 93.06 330 ALA A C 1
ATOM 2575 O O . ALA A 1 330 ? -4.410 24.037 6.001 1.00 93.06 330 ALA A O 1
ATOM 2576 N N . PRO A 1 331 ? -4.564 24.723 8.125 1.00 76.69 331 PRO A N 1
ATOM 2577 C CA . PRO A 1 331 ? -3.616 25.816 7.930 1.00 76.69 331 PRO A CA 1
ATOM 2578 C C . PRO A 1 331 ? -2.165 25.337 7.791 1.00 76.69 331 PRO A C 1
ATOM 2580 O O . PRO A 1 331 ? -1.384 26.019 7.136 1.00 76.69 331 PRO A O 1
ATOM 2583 N N . ALA A 1 332 ? -1.829 24.245 8.486 1.00 91.88 332 ALA A N 1
ATOM 2584 C CA . ALA A 1 332 ? -0.570 23.504 8.472 1.00 91.88 332 ALA A CA 1
ATOM 2585 C C . ALA A 1 332 ? -0.626 22.396 9.542 1.00 91.88 332 ALA A C 1
ATOM 2587 O O . ALA A 1 332 ? -1.151 22.630 10.645 1.00 91.88 332 ALA A O 1
ATOM 2588 N N . LEU A 1 333 ? -0.035 21.229 9.271 1.00 98.06 333 LEU A N 1
ATOM 2589 C CA . LEU A 1 333 ? 0.121 20.166 10.271 1.00 98.06 333 LEU A CA 1
ATOM 2590 C C . LEU A 1 333 ? 1.262 20.426 11.262 1.00 98.06 333 LEU A C 1
ATOM 2592 O O . LEU A 1 333 ? 2.279 21.062 10.972 1.00 98.06 333 LEU A O 1
ATOM 2596 N N . LEU A 1 334 ? 1.102 19.849 12.451 1.00 98.69 334 LEU A N 1
ATOM 2597 C CA . LEU A 1 334 ? 2.167 19.685 13.433 1.00 98.69 334 LEU A CA 1
ATOM 2598 C C . LEU A 1 334 ? 2.721 18.257 13.313 1.00 98.69 334 LEU A C 1
ATOM 2600 O O . LEU A 1 334 ? 2.043 17.298 13.674 1.00 98.69 334 LEU A O 1
ATOM 2604 N N . SER A 1 335 ? 3.946 18.117 12.806 1.00 98.50 335 SER A N 1
ATOM 2605 C CA . SER A 1 335 ? 4.676 16.848 12.773 1.00 98.50 335 SER A CA 1
ATOM 2606 C C . SER A 1 335 ? 5.270 16.606 14.161 1.00 98.50 335 SER A C 1
ATOM 2608 O O . SER A 1 335 ? 6.344 17.109 14.491 1.00 98.50 335 SER A O 1
ATOM 2610 N N . ALA A 1 336 ? 4.557 15.865 15.001 1.00 98.25 336 ALA A N 1
ATOM 2611 C CA . ALA A 1 336 ? 5.010 15.475 16.329 1.00 98.25 336 ALA A CA 1
ATOM 2612 C C . ALA A 1 336 ? 5.904 14.228 16.214 1.00 98.25 336 ALA A C 1
ATOM 2614 O O . ALA A 1 336 ? 5.544 13.153 16.673 1.00 98.25 336 ALA A O 1
ATOM 2615 N N . ASN A 1 337 ? 7.045 14.413 15.540 1.00 98.19 337 ASN A N 1
ATOM 2616 C CA . ASN A 1 337 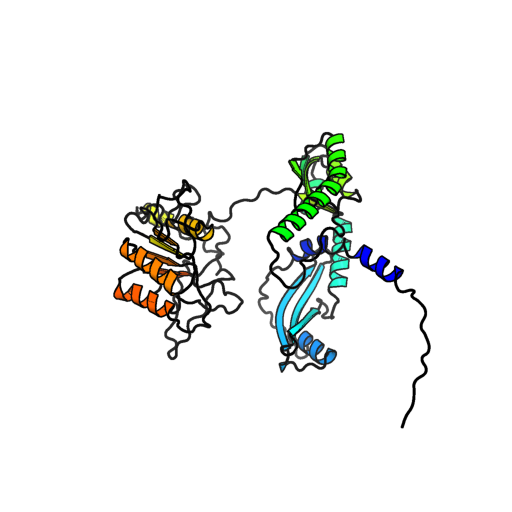? 8.007 13.386 15.145 1.00 98.19 337 ASN A CA 1
ATOM 2617 C C . ASN A 1 337 ? 8.896 12.955 16.323 1.00 98.19 337 ASN A C 1
ATOM 2619 O O . ASN A 1 337 ? 9.946 13.550 16.591 1.00 98.19 337 ASN A O 1
ATOM 2623 N N . ALA A 1 338 ? 8.448 11.938 17.050 1.00 96.00 338 ALA A N 1
ATOM 2624 C CA . ALA A 1 338 ? 8.997 11.491 18.325 1.00 96.00 338 ALA A CA 1
ATOM 2625 C C . ALA A 1 338 ? 10.389 10.825 18.238 1.00 96.00 338 ALA A C 1
ATOM 2627 O O . ALA A 1 338 ? 11.030 10.656 19.265 1.00 96.00 338 ALA A O 1
ATOM 2628 N N . GLN A 1 339 ? 10.898 10.512 17.037 1.00 93.38 339 GLN A N 1
ATOM 2629 C CA . GLN A 1 339 ? 12.099 9.692 16.755 1.00 93.38 339 GLN A CA 1
ATOM 2630 C C . GLN A 1 339 ? 11.959 8.205 17.114 1.00 93.38 339 GLN A C 1
ATOM 2632 O O . GLN A 1 339 ? 12.515 7.376 16.397 1.00 93.38 339 GLN A O 1
ATOM 2637 N N . THR A 1 340 ? 11.220 7.860 18.171 1.00 91.38 340 THR A N 1
ATOM 2638 C CA . THR A 1 340 ? 10.859 6.478 18.524 1.00 91.38 340 THR A CA 1
ATOM 2639 C C . THR A 1 340 ? 9.351 6.351 18.782 1.00 91.38 340 THR A C 1
ATOM 2641 O O . THR A 1 340 ? 8.631 7.349 18.836 1.00 91.38 340 THR A O 1
ATOM 2644 N N . LEU A 1 341 ? 8.871 5.112 18.935 1.00 89.62 341 LEU A N 1
ATOM 2645 C CA . LEU A 1 341 ? 7.511 4.802 19.397 1.00 89.62 341 LEU A CA 1
ATOM 2646 C C . LEU A 1 341 ? 7.477 4.413 20.890 1.00 89.62 341 LEU A C 1
ATOM 2648 O O . LEU A 1 341 ? 6.510 3.786 21.330 1.00 89.62 341 LEU A O 1
ATOM 2652 N N . ASP A 1 342 ? 8.519 4.745 21.660 1.00 88.44 342 ASP A N 1
ATOM 2653 C CA . ASP A 1 342 ? 8.532 4.514 23.106 1.00 88.44 342 ASP A CA 1
ATOM 2654 C C . ASP A 1 342 ? 7.544 5.464 23.815 1.00 88.44 342 ASP A C 1
ATOM 2656 O O . ASP A 1 342 ? 7.255 6.575 23.352 1.00 88.44 342 ASP A O 1
ATOM 2660 N N . ASP A 1 343 ? 6.980 4.998 24.937 1.00 79.12 343 ASP A N 1
ATOM 2661 C CA . ASP A 1 343 ? 5.854 5.649 25.624 1.00 79.12 343 ASP A CA 1
ATOM 2662 C C . ASP A 1 343 ? 6.149 7.127 25.963 1.00 79.12 343 ASP A C 1
ATOM 2664 O O . ASP A 1 343 ? 5.284 7.986 25.796 1.00 79.12 343 ASP A O 1
ATOM 2668 N N . ASP A 1 344 ? 7.355 7.444 26.441 1.00 85.75 344 ASP A N 1
ATOM 2669 C CA . ASP A 1 344 ? 7.744 8.786 26.885 1.00 85.75 344 ASP A CA 1
ATOM 2670 C C . ASP A 1 344 ? 8.108 9.743 25.739 1.00 85.75 344 ASP A C 1
ATOM 2672 O O . ASP A 1 344 ? 7.726 10.916 25.802 1.00 85.75 344 ASP A O 1
ATOM 2676 N N . ASP A 1 345 ? 8.739 9.258 24.667 1.00 89.88 345 ASP A N 1
ATOM 2677 C CA . ASP A 1 345 ? 9.002 10.046 23.453 1.00 89.88 345 ASP A CA 1
ATOM 2678 C C . ASP A 1 345 ? 7.686 10.484 22.777 1.00 89.88 345 ASP A C 1
ATOM 2680 O O . ASP A 1 345 ? 7.494 11.665 22.455 1.00 89.88 345 ASP A O 1
ATOM 2684 N N . ILE A 1 346 ? 6.726 9.560 22.641 1.00 94.25 346 ILE A N 1
ATOM 2685 C CA . ILE A 1 346 ? 5.391 9.833 22.083 1.00 94.25 346 ILE A CA 1
ATOM 2686 C C . ILE A 1 346 ? 4.578 10.781 22.977 1.00 94.25 346 ILE A C 1
ATOM 2688 O O . ILE A 1 346 ? 3.893 11.679 22.470 1.00 94.25 346 ILE A O 1
ATOM 2692 N N . ILE A 1 347 ? 4.672 10.642 24.305 1.00 93.69 347 ILE A N 1
ATOM 2693 C CA . ILE A 1 347 ? 4.074 11.590 25.260 1.00 93.69 347 ILE A CA 1
ATOM 2694 C C . ILE A 1 347 ? 4.690 12.986 25.087 1.00 93.69 347 ILE A C 1
ATOM 2696 O O . ILE A 1 347 ? 3.950 13.964 24.960 1.00 93.69 347 ILE A O 1
ATOM 2700 N N . GLY A 1 348 ? 6.019 13.100 25.007 1.00 89.56 348 GLY A N 1
ATOM 2701 C CA . GLY A 1 348 ? 6.711 14.378 24.815 1.00 89.56 348 GLY A CA 1
ATOM 2702 C C . GLY A 1 348 ? 6.305 15.087 23.518 1.00 89.56 348 GLY A C 1
ATOM 2703 O O . GLY A 1 348 ? 5.986 16.282 23.524 1.00 89.56 348 GLY A O 1
ATOM 2704 N N . ALA A 1 349 ? 6.227 14.338 22.416 1.00 97.12 349 ALA A N 1
ATOM 2705 C CA . ALA A 1 349 ? 5.770 14.841 21.124 1.00 97.12 349 ALA A CA 1
ATOM 2706 C C . ALA A 1 349 ? 4.281 15.257 21.151 1.00 97.12 349 ALA A C 1
ATOM 2708 O O . ALA A 1 349 ? 3.909 16.307 20.611 1.00 97.12 349 ALA A O 1
ATOM 2709 N N . THR A 1 350 ? 3.434 14.491 21.849 1.00 94.75 350 THR A N 1
ATOM 2710 C CA . THR A 1 350 ? 2.012 14.808 22.073 1.00 94.75 350 THR A CA 1
ATOM 2711 C C . THR A 1 350 ? 1.836 16.107 22.861 1.00 94.75 350 THR A C 1
ATOM 2713 O O . THR A 1 350 ? 1.060 16.982 22.463 1.00 94.75 350 THR A O 1
ATOM 2716 N N . GLU A 1 351 ? 2.572 16.286 23.958 1.00 96.25 351 GLU A N 1
ATOM 2717 C CA . GLU A 1 351 ? 2.507 17.505 24.769 1.00 96.25 351 GLU A CA 1
ATOM 2718 C C . GLU A 1 351 ? 3.008 18.727 23.997 1.00 96.25 351 GLU A C 1
ATOM 2720 O O . GLU A 1 351 ? 2.372 19.787 24.035 1.00 96.25 351 GLU A O 1
ATOM 2725 N N . TRP A 1 352 ? 4.086 18.587 23.218 1.00 98.06 352 TRP A N 1
ATOM 2726 C CA . TRP A 1 352 ? 4.535 19.631 22.295 1.00 98.06 352 TRP A CA 1
ATOM 2727 C C . TRP A 1 352 ? 3.435 20.017 21.293 1.00 98.06 352 TRP A C 1
ATOM 2729 O O . TRP A 1 352 ? 3.175 21.210 21.102 1.00 98.06 352 TRP A O 1
ATOM 2739 N N . ALA A 1 353 ? 2.732 19.048 20.702 1.00 97.38 353 ALA A N 1
ATOM 2740 C CA . ALA A 1 353 ? 1.641 19.315 19.767 1.00 97.38 353 ALA A CA 1
ATOM 2741 C C . ALA A 1 353 ? 0.472 20.064 20.432 1.00 97.38 353 ALA A C 1
ATOM 2743 O O . ALA A 1 353 ? -0.036 21.053 19.889 1.00 97.38 353 ALA A O 1
ATOM 2744 N N . ILE A 1 354 ? 0.070 19.642 21.636 1.00 93.62 354 ILE A N 1
ATOM 2745 C CA . ILE A 1 354 ? -0.984 20.292 22.430 1.00 93.62 354 ILE A CA 1
ATOM 2746 C C . ILE A 1 354 ? -0.597 21.738 22.771 1.00 93.62 354 ILE A C 1
ATOM 2748 O O . ILE A 1 354 ? -1.429 22.638 22.609 1.00 93.62 354 ILE A O 1
ATOM 2752 N N . ASN A 1 355 ? 0.655 21.971 23.179 1.00 94.88 355 ASN A N 1
ATOM 2753 C CA . ASN A 1 355 ? 1.198 23.297 23.488 1.00 94.88 355 ASN A CA 1
ATOM 2754 C C . ASN A 1 355 ? 1.257 24.209 22.249 1.00 94.88 355 ASN A C 1
ATOM 2756 O O . ASN A 1 355 ? 0.951 25.397 22.341 1.00 94.88 355 ASN A O 1
ATOM 2760 N N . ASN A 1 356 ? 1.539 23.651 21.068 1.00 94.00 356 ASN A N 1
ATOM 2761 C CA . ASN A 1 356 ? 1.467 24.363 19.785 1.00 94.00 356 ASN A CA 1
ATOM 2762 C C . ASN A 1 356 ? 0.031 24.530 19.246 1.00 94.00 356 ASN A C 1
ATOM 2764 O O . ASN A 1 356 ? -0.190 25.133 18.186 1.00 94.00 356 ASN A O 1
ATOM 2768 N N . GLY A 1 357 ? -0.966 24.068 20.003 1.00 92.00 357 GLY A N 1
ATOM 2769 C CA . GLY A 1 357 ? -2.378 24.338 19.776 1.00 92.00 357 GLY A CA 1
ATOM 2770 C C . GLY A 1 357 ? -3.117 23.285 18.957 1.00 92.00 357 GLY A C 1
ATOM 2771 O O . GLY A 1 357 ? -4.233 23.585 18.525 1.00 92.00 357 GLY A O 1
ATOM 2772 N N . ALA A 1 358 ? -2.560 22.083 18.765 1.00 96.00 358 ALA A N 1
ATOM 2773 C CA . ALA A 1 358 ? -3.288 20.952 18.186 1.00 96.00 358 ALA A CA 1
ATOM 2774 C C . ALA A 1 358 ? -4.665 20.791 18.852 1.00 96.00 358 ALA A C 1
ATOM 2776 O O . ALA A 1 358 ? -4.810 20.969 20.065 1.00 96.00 358 ALA A O 1
ATOM 2777 N N . ARG A 1 359 ? -5.692 20.491 18.056 1.00 94.19 359 ARG A N 1
ATOM 2778 C CA . ARG A 1 359 ? -7.043 20.127 18.522 1.00 94.19 359 ARG A CA 1
ATOM 2779 C C . ARG A 1 359 ? -7.352 18.661 18.263 1.00 94.19 359 ARG A C 1
ATOM 2781 O O . ARG A 1 359 ? -8.056 18.051 19.067 1.00 94.19 359 ARG A O 1
ATOM 2788 N N . ILE A 1 360 ? -6.795 18.135 17.178 1.00 97.56 360 ILE A N 1
ATOM 2789 C CA . ILE A 1 360 ? -6.869 16.738 16.769 1.00 97.56 360 ILE A CA 1
ATOM 2790 C C . ILE A 1 360 ? -5.452 16.160 16.820 1.00 97.56 360 ILE A C 1
ATOM 2792 O O . ILE A 1 360 ? -4.508 16.815 16.374 1.00 97.56 360 ILE A O 1
ATOM 2796 N N . LEU A 1 361 ? -5.322 14.963 17.382 1.00 97.56 361 LEU A N 1
ATOM 2797 C CA . LEU A 1 361 ? -4.102 14.166 17.446 1.00 97.56 361 LEU A CA 1
ATOM 2798 C C . LEU A 1 361 ? -4.368 12.881 16.651 1.00 97.56 361 LEU A C 1
ATOM 2800 O O . LEU A 1 361 ? -5.233 12.098 17.045 1.00 97.56 361 LEU A O 1
ATOM 2804 N N . SER A 1 362 ? -3.679 12.708 15.524 1.00 98.00 362 SER A N 1
ATOM 2805 C CA . SER A 1 362 ? -3.741 11.517 14.671 1.00 98.00 362 SER A CA 1
ATOM 2806 C C . SER A 1 362 ? -2.583 10.585 15.013 1.00 98.00 362 SER A C 1
ATOM 2808 O O . SER A 1 362 ? -1.454 11.057 15.128 1.00 98.00 362 SER A O 1
ATOM 2810 N N . ASN A 1 363 ? -2.876 9.296 15.190 1.00 97.00 363 ASN A N 1
ATOM 2811 C CA . ASN A 1 363 ? -1.931 8.280 15.655 1.00 97.00 363 ASN A CA 1
ATOM 2812 C C . ASN A 1 363 ? -2.147 6.987 14.850 1.00 97.00 363 ASN A C 1
ATOM 2814 O O . ASN A 1 363 ? -3.235 6.405 14.891 1.00 97.00 363 ASN A O 1
ATOM 2818 N N . SER A 1 364 ? -1.138 6.518 14.129 1.00 96.69 364 SER A N 1
ATOM 2819 C CA . SER A 1 364 ? -1.259 5.376 13.207 1.00 96.69 364 SER A CA 1
ATOM 2820 C C . SER A 1 364 ? -0.454 4.155 13.667 1.00 96.69 364 SER A C 1
ATOM 2822 O O . SER A 1 364 ? -0.645 3.055 13.145 1.00 96.69 364 SER A O 1
ATOM 2824 N N . TRP A 1 365 ? 0.346 4.323 14.721 1.00 93.75 365 TRP A N 1
ATOM 2825 C CA . TRP A 1 365 ? 1.052 3.296 15.489 1.00 93.75 365 TRP A CA 1
ATOM 2826 C C . TRP A 1 365 ? 0.158 2.567 16.513 1.00 93.75 365 TRP A C 1
ATOM 2828 O O . TRP A 1 365 ? -0.981 2.949 16.790 1.00 93.75 365 TRP A O 1
ATOM 2838 N N . GLY A 1 366 ? 0.680 1.493 17.116 1.00 92.12 366 GLY A N 1
ATOM 2839 C CA . GLY A 1 366 ? 0.044 0.827 18.257 1.00 92.12 366 GLY A CA 1
ATOM 2840 C C . GLY A 1 366 ? 0.617 -0.553 18.589 1.00 92.12 366 GLY A C 1
ATOM 2841 O O . GLY A 1 366 ? 1.253 -1.196 17.756 1.00 92.12 366 GLY A O 1
ATOM 2842 N N . SER A 1 367 ? 0.331 -1.043 19.799 1.00 86.94 367 SER A N 1
ATOM 2843 C CA . SER A 1 367 ? 0.855 -2.315 20.326 1.00 86.94 367 SER A CA 1
ATOM 2844 C C . SER A 1 367 ? -0.256 -3.323 20.652 1.00 86.94 367 SER A C 1
ATOM 2846 O O . SER A 1 367 ? -1.309 -2.959 21.178 1.00 86.94 367 SER A O 1
ATOM 2848 N N . ASP A 1 368 ? -0.049 -4.607 20.335 1.00 87.56 368 ASP A N 1
ATOM 2849 C CA . ASP A 1 368 ? -0.998 -5.672 20.702 1.00 87.56 368 ASP A CA 1
ATOM 2850 C C . ASP A 1 368 ? -0.752 -6.113 22.147 1.00 87.56 368 ASP A C 1
ATOM 2852 O O . ASP A 1 368 ? 0.037 -7.012 22.431 1.00 87.56 368 ASP A O 1
ATOM 2856 N N . THR A 1 369 ? -1.444 -5.459 23.073 1.00 84.12 369 THR A N 1
ATOM 2857 C CA . THR A 1 369 ? -1.385 -5.740 24.511 1.00 84.12 369 THR A CA 1
ATOM 2858 C C . THR A 1 369 ? -2.279 -6.918 24.921 1.00 84.12 369 THR A C 1
ATOM 2860 O O . THR A 1 369 ? -2.615 -7.068 26.097 1.00 84.12 369 THR A O 1
ATOM 2863 N N . ASN A 1 370 ? -2.705 -7.759 23.968 1.00 82.62 370 ASN A N 1
ATOM 2864 C CA . ASN A 1 370 ? -3.696 -8.818 24.173 1.00 82.62 370 ASN A CA 1
ATOM 2865 C C . ASN A 1 370 ? -4.975 -8.290 24.846 1.00 82.62 370 ASN A C 1
ATOM 2867 O O . ASN A 1 370 ? -5.469 -8.870 25.813 1.00 82.62 370 ASN A O 1
ATOM 2871 N N . LEU A 1 371 ? -5.483 -7.156 24.344 1.00 81.38 371 LEU A N 1
ATOM 2872 C CA . LEU A 1 371 ? -6.707 -6.482 24.805 1.00 81.38 371 LEU A CA 1
ATOM 2873 C C . LEU A 1 371 ? -6.666 -5.971 26.264 1.00 81.38 371 LEU A C 1
ATOM 2875 O O . LEU A 1 371 ? -7.704 -5.576 26.807 1.00 81.38 371 LEU A O 1
ATOM 2879 N N . GLN A 1 372 ? -5.487 -5.947 26.898 1.00 80.56 372 GLN A N 1
ATOM 2880 C CA . GLN A 1 372 ? -5.270 -5.402 28.242 1.00 80.56 372 GLN A CA 1
ATOM 2881 C C . GLN A 1 372 ? -4.861 -3.926 28.184 1.00 80.56 372 GLN A C 1
ATOM 2883 O O . GLN A 1 372 ? -4.044 -3.535 27.352 1.00 80.56 372 GLN A O 1
ATOM 2888 N N . LEU A 1 373 ? -5.401 -3.108 29.093 1.00 79.25 373 LEU A N 1
ATOM 2889 C CA . LEU A 1 373 ? -5.040 -1.689 29.196 1.00 79.25 373 LEU A CA 1
ATOM 2890 C C . LEU A 1 373 ? -3.558 -1.498 29.540 1.00 79.25 373 LEU A C 1
ATOM 2892 O O . LEU A 1 373 ? -3.040 -2.123 30.465 1.00 79.25 373 LEU A O 1
ATOM 2896 N N . SER A 1 374 ? -2.937 -0.550 28.851 1.00 83.25 374 SER A N 1
ATOM 2897 C CA . SER A 1 374 ? -1.577 -0.060 29.069 1.00 83.25 374 SER A CA 1
ATOM 2898 C C . SER A 1 374 ? -1.552 1.336 29.712 1.00 83.25 374 SER A C 1
ATOM 2900 O O . SER A 1 374 ? -2.584 1.985 29.911 1.00 83.25 374 SER A O 1
ATOM 2902 N N . SER A 1 375 ? -0.344 1.808 30.023 1.00 80.81 375 SER A N 1
ATOM 2903 C CA . SER A 1 375 ? -0.024 3.205 30.343 1.00 80.81 375 SER A CA 1
ATOM 2904 C C . SER A 1 375 ? -0.570 4.168 29.288 1.00 80.81 375 SER A C 1
ATOM 2906 O O . SER A 1 375 ? -1.303 5.099 29.632 1.00 80.81 375 SER A O 1
ATOM 2908 N N . MET A 1 376 ? -0.273 3.907 28.013 1.00 88.44 376 MET A N 1
ATOM 2909 C CA . MET A 1 376 ? -0.620 4.789 26.901 1.00 88.44 376 MET A CA 1
ATOM 2910 C C . MET A 1 376 ? -2.135 4.908 26.670 1.00 88.44 376 MET A C 1
ATOM 2912 O O . MET A 1 376 ? -2.636 6.016 26.471 1.00 88.44 376 MET A O 1
ATOM 2916 N N . ASP A 1 377 ? -2.895 3.808 26.800 1.00 87.00 377 ASP A N 1
ATOM 2917 C CA . ASP A 1 377 ? -4.370 3.845 26.746 1.00 87.00 377 ASP A CA 1
ATOM 2918 C C . ASP A 1 377 ? -4.939 4.846 27.761 1.00 87.00 377 ASP A C 1
ATOM 2920 O O . ASP A 1 377 ? -5.852 5.612 27.458 1.00 87.00 377 ASP A O 1
ATOM 2924 N N . ARG A 1 378 ? -4.398 4.838 28.987 1.00 82.12 378 ARG A N 1
ATOM 2925 C CA . ARG A 1 378 ? -4.827 5.724 30.074 1.00 82.12 378 ARG A CA 1
ATOM 2926 C C . ARG A 1 378 ? -4.336 7.160 29.877 1.00 82.12 378 ARG A C 1
ATOM 2928 O O . ARG A 1 378 ? -5.053 8.085 30.259 1.00 82.12 378 ARG A O 1
ATOM 2935 N N . TYR A 1 379 ? -3.140 7.356 29.324 1.00 88.88 379 TYR A N 1
ATOM 2936 C CA . TYR A 1 379 ? -2.606 8.685 29.026 1.00 88.88 379 TYR A CA 1
ATOM 2937 C C . TYR A 1 379 ? -3.465 9.400 27.977 1.00 88.88 379 TYR A C 1
ATOM 2939 O O . TYR A 1 379 ? -3.982 10.483 28.253 1.00 88.88 379 TYR A O 1
ATOM 2947 N N . LEU A 1 380 ? -3.704 8.782 26.816 1.00 86.56 380 LEU A N 1
ATOM 2948 C CA . LEU A 1 380 ? -4.492 9.425 25.761 1.00 86.56 380 LEU A CA 1
ATOM 2949 C C . LEU A 1 380 ? -5.974 9.570 26.137 1.00 86.56 380 LEU A C 1
ATOM 2951 O O . LEU A 1 380 ? -6.581 10.588 25.812 1.00 86.56 380 LEU A O 1
ATOM 2955 N N . ASP A 1 381 ? -6.542 8.633 26.903 1.00 83.94 381 ASP A N 1
ATOM 2956 C CA . ASP A 1 381 ? -7.879 8.794 27.494 1.00 83.94 381 ASP A CA 1
ATOM 2957 C C . ASP A 1 381 ? -7.966 10.038 28.400 1.00 83.94 381 ASP A C 1
ATOM 2959 O O . ASP A 1 381 ? -8.900 10.838 28.287 1.00 83.94 381 ASP A O 1
ATOM 2963 N N . HIS A 1 382 ? -6.946 10.258 29.239 1.00 80.81 382 HIS A N 1
ATOM 2964 C CA . HIS A 1 382 ? -6.836 11.453 30.074 1.00 80.81 382 HIS A CA 1
ATOM 2965 C C . HIS A 1 382 ? -6.674 12.734 29.243 1.00 80.81 382 HIS A C 1
ATOM 2967 O O . HIS A 1 382 ? -7.310 13.736 29.574 1.00 80.81 382 HIS A O 1
ATOM 2973 N N . VAL A 1 383 ? -5.886 12.701 28.161 1.00 82.50 383 VAL A N 1
ATOM 2974 C CA . VAL A 1 383 ? -5.711 13.825 27.222 1.00 82.50 383 VAL A CA 1
ATOM 2975 C C . VAL A 1 383 ? -7.034 14.208 26.553 1.00 82.50 383 VAL A C 1
ATOM 2977 O O . VAL A 1 383 ? -7.348 15.399 26.457 1.00 82.50 383 VAL A O 1
ATOM 2980 N N . VAL A 1 384 ? -7.854 13.235 26.139 1.00 83.88 384 VAL A N 1
ATOM 2981 C CA . VAL A 1 384 ? -9.191 13.538 25.604 1.00 83.88 384 VAL A CA 1
ATOM 2982 C C . VAL A 1 384 ? -10.062 14.181 26.681 1.00 83.88 384 VAL A C 1
ATOM 2984 O O . VAL A 1 384 ? -10.573 15.285 26.479 1.00 83.88 384 VAL A O 1
ATOM 2987 N N . TRP A 1 385 ? -10.204 13.517 27.831 1.00 74.50 385 TRP A N 1
ATOM 2988 C CA . TRP A 1 385 ? -11.158 13.906 28.871 1.00 74.50 385 TRP A CA 1
ATOM 2989 C C . TRP A 1 385 ? -10.804 15.222 29.579 1.00 74.50 385 TRP A C 1
ATOM 2991 O O . TRP A 1 385 ? -11.681 16.037 29.860 1.00 74.50 385 TRP A O 1
ATOM 3001 N N . SER A 1 386 ? -9.521 15.440 29.872 1.00 73.00 386 SER A N 1
ATOM 3002 C CA . SER A 1 386 ? -9.058 16.521 30.757 1.00 73.00 386 SER A CA 1
ATOM 3003 C C . SER A 1 386 ? -8.504 17.718 29.991 1.00 73.00 386 SER A C 1
ATOM 3005 O O . SER A 1 386 ? -8.629 18.854 30.451 1.00 73.00 386 SER A O 1
ATOM 3007 N N . ASN A 1 387 ? -7.911 17.490 28.815 1.00 79.44 387 ASN A N 1
ATOM 3008 C CA . ASN A 1 387 ? -7.340 18.550 27.983 1.00 79.44 387 ASN A CA 1
ATOM 3009 C C . ASN A 1 387 ? -8.251 18.938 26.808 1.00 79.44 387 ASN A C 1
ATOM 3011 O O . ASN A 1 387 ? -7.940 19.911 26.116 1.00 79.44 387 ASN A O 1
ATOM 3015 N N . TYR A 1 388 ? -9.381 18.246 26.607 1.00 84.69 388 TYR A N 1
ATOM 3016 C CA . TYR A 1 388 ? -10.353 18.489 25.534 1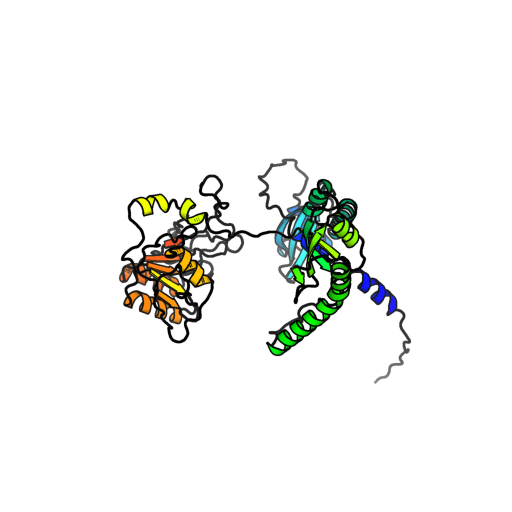.00 84.69 388 TYR A CA 1
ATOM 3017 C C . TYR A 1 388 ? -9.685 18.450 24.153 1.00 84.69 388 TYR A C 1
ATOM 3019 O O . TYR A 1 388 ? -9.645 19.438 23.408 1.00 84.69 388 TYR A O 1
ATOM 3027 N N . ARG A 1 389 ? -9.070 17.308 23.839 1.00 90.00 389 ARG A N 1
ATOM 3028 C CA . ARG A 1 389 ? -8.441 17.025 22.542 1.00 90.00 389 ARG A CA 1
ATOM 3029 C C . ARG A 1 389 ? -9.122 15.838 21.890 1.00 90.00 389 ARG A C 1
ATOM 3031 O O . ARG A 1 389 ? -9.493 14.895 22.568 1.00 90.00 389 ARG A O 1
ATOM 3038 N N . THR A 1 390 ? -9.295 15.888 20.577 1.00 93.69 390 THR A N 1
ATOM 3039 C CA . THR A 1 390 ? -9.783 14.725 19.832 1.00 93.69 390 THR A CA 1
ATOM 3040 C C . THR A 1 390 ? -8.586 13.842 19.523 1.00 93.69 390 THR A C 1
ATOM 3042 O O . THR A 1 390 ? -7.686 14.276 18.810 1.00 93.69 390 THR A O 1
ATOM 3045 N N . VAL A 1 391 ? -8.556 12.630 20.067 1.00 94.44 391 VAL A N 1
ATOM 3046 C CA . VAL A 1 391 ? -7.554 11.622 19.710 1.00 94.44 391 VAL A CA 1
ATOM 3047 C C . VAL A 1 391 ? -8.206 10.646 18.741 1.00 94.44 391 VAL A C 1
ATOM 3049 O O . VAL A 1 391 ? -9.216 10.018 19.070 1.00 94.44 391 VAL A O 1
ATOM 3052 N N . VAL A 1 392 ? -7.623 10.546 17.551 1.00 96.06 392 VAL A N 1
ATOM 3053 C CA . VAL A 1 392 ? -7.974 9.578 16.514 1.00 96.06 392 VAL A CA 1
ATOM 3054 C C . VAL A 1 392 ? -6.817 8.595 16.416 1.00 96.06 392 VAL A C 1
ATOM 3056 O O . VAL A 1 392 ? -5.658 9.016 16.339 1.00 96.06 392 VAL A O 1
ATOM 3059 N N . LYS A 1 393 ? -7.116 7.295 16.468 1.00 94.00 393 LYS A N 1
ATOM 3060 C CA . LYS A 1 393 ? -6.090 6.253 16.411 1.00 94.00 393 LYS A CA 1
ATOM 3061 C C . LYS A 1 393 ? -6.573 5.028 15.627 1.00 94.00 393 LYS A C 1
ATOM 3063 O O . LYS A 1 393 ? -7.738 4.633 15.729 1.00 94.00 393 LYS A O 1
ATOM 3068 N N . SER A 1 394 ? -5.683 4.440 14.827 1.00 94.50 394 SER A N 1
ATOM 3069 C CA . SER A 1 394 ? -5.977 3.265 13.989 1.00 94.50 394 SER A CA 1
ATOM 3070 C C . SER A 1 394 ? -6.355 2.042 14.843 1.00 94.50 394 SER A C 1
ATOM 3072 O O . SER A 1 394 ? -5.730 1.770 15.862 1.00 94.50 394 SER A O 1
ATOM 3074 N N . ALA A 1 395 ? -7.355 1.244 14.464 1.00 91.69 395 ALA A N 1
ATOM 3075 C CA . ALA A 1 395 ? -7.741 0.053 15.236 1.00 91.69 395 ALA A CA 1
ATOM 3076 C C . ALA A 1 395 ? -6.584 -0.958 15.365 1.00 91.69 395 ALA A C 1
ATOM 3078 O O . ALA A 1 395 ? -6.492 -1.684 16.357 1.00 91.69 395 ALA A O 1
ATOM 3079 N N . GLY A 1 396 ? -5.679 -0.961 14.385 1.00 90.50 396 GLY A N 1
ATOM 3080 C CA . GLY A 1 396 ? -4.554 -1.875 14.257 1.00 90.50 396 GLY A CA 1
ATOM 3081 C C . GLY A 1 396 ? -4.731 -2.825 13.074 1.00 90.50 396 GLY A C 1
ATOM 3082 O O . GLY A 1 396 ? -5.827 -2.993 12.544 1.00 90.50 396 GLY A O 1
ATOM 3083 N N . ASN A 1 397 ? -3.629 -3.462 12.676 1.00 92.56 397 ASN A N 1
ATOM 3084 C CA . ASN A 1 397 ? -3.564 -4.310 11.483 1.00 92.56 397 ASN A CA 1
ATOM 3085 C C . ASN A 1 397 ? -3.510 -5.807 11.851 1.00 92.56 397 ASN A C 1
ATOM 3087 O O . ASN A 1 397 ? -2.653 -6.539 11.353 1.00 92.56 397 ASN A O 1
ATOM 3091 N N . LYS A 1 398 ? -4.345 -6.254 12.805 1.00 89.62 398 LYS A N 1
ATOM 3092 C CA . LYS A 1 398 ? -4.294 -7.626 13.359 1.00 89.62 398 LYS A CA 1
ATOM 3093 C C . LYS A 1 398 ? -5.303 -8.608 12.761 1.00 89.62 398 LYS A C 1
ATOM 3095 O O . LYS A 1 398 ? -5.122 -9.804 12.977 1.00 89.62 398 LYS A O 1
ATOM 3100 N N . GLY A 1 399 ? -6.313 -8.122 12.033 1.00 87.00 399 GLY A N 1
ATOM 3101 C CA . GLY A 1 399 ? -7.271 -8.865 11.195 1.00 87.00 399 GLY A CA 1
ATOM 3102 C C . GLY A 1 399 ? -7.452 -10.360 11.475 1.00 87.00 399 GLY A C 1
ATOM 3103 O O . GLY A 1 399 ? -7.944 -10.752 12.532 1.00 87.00 399 GLY A O 1
ATOM 3104 N N . THR A 1 400 ? -7.058 -11.198 10.514 1.00 79.81 400 THR A N 1
ATOM 3105 C CA . THR A 1 400 ? -7.141 -12.672 10.582 1.00 79.81 400 THR A CA 1
ATOM 3106 C C . THR A 1 400 ? -6.173 -13.334 11.572 1.00 79.81 400 THR A C 1
ATOM 3108 O O . THR A 1 400 ? -6.283 -14.533 11.806 1.00 79.81 400 THR A O 1
ATOM 3111 N N . GLY A 1 401 ? -5.237 -12.580 12.158 1.00 86.50 401 GLY A N 1
ATOM 3112 C CA . GLY A 1 401 ? -4.355 -13.040 13.229 1.00 86.50 401 GLY A CA 1
ATOM 3113 C C . GLY A 1 401 ? -5.056 -12.984 14.588 1.00 86.50 401 GLY A C 1
ATOM 3114 O O . GLY A 1 401 ? -6.039 -13.681 14.836 1.00 86.50 401 GLY A O 1
ATOM 3115 N N . SER A 1 402 ? -4.573 -12.130 15.497 1.00 87.50 402 SER A N 1
ATOM 3116 C CA . SER A 1 402 ? -5.266 -11.931 16.776 1.00 87.50 402 SER A CA 1
ATOM 3117 C C . SER A 1 402 ? -6.616 -11.232 16.590 1.00 87.50 402 SER A C 1
ATOM 3119 O O . SER A 1 402 ? -7.523 -11.470 17.381 1.00 87.50 402 SER A O 1
ATOM 3121 N N . GLY A 1 403 ? -6.778 -10.389 15.561 1.00 87.00 403 GLY A N 1
ATOM 3122 C CA . GLY A 1 403 ? -7.932 -9.495 15.388 1.00 87.00 403 GLY A CA 1
ATOM 3123 C C . GLY A 1 403 ? -8.053 -8.409 16.465 1.00 87.00 403 GLY A C 1
ATOM 3124 O O . GLY A 1 403 ? -8.998 -7.619 16.427 1.00 87.00 403 GLY A O 1
ATOM 3125 N N . ASN A 1 404 ? -7.118 -8.357 17.419 1.00 90.62 404 ASN A N 1
ATOM 3126 C CA . ASN A 1 404 ? -7.172 -7.476 18.579 1.00 90.62 404 ASN A CA 1
ATOM 3127 C C . ASN A 1 404 ? -7.063 -6.012 18.167 1.00 90.62 404 ASN A C 1
ATOM 3129 O O . ASN A 1 404 ? -6.129 -5.630 17.454 1.00 90.62 404 ASN A O 1
ATOM 3133 N N . VAL A 1 405 ? -7.970 -5.178 18.673 1.00 87.94 405 VAL A N 1
ATOM 3134 C CA . VAL A 1 405 ? -7.767 -3.728 18.684 1.00 87.94 405 VAL A CA 1
ATOM 3135 C C . VAL A 1 405 ? -6.512 -3.423 19.513 1.00 87.94 405 VAL A C 1
ATOM 3137 O O . VAL A 1 405 ? -6.382 -3.896 20.641 1.00 87.94 405 VAL A O 1
ATOM 3140 N N . THR A 1 406 ? -5.554 -2.686 18.948 1.00 91.50 406 THR A N 1
ATOM 3141 C CA . THR A 1 406 ? -4.255 -2.433 19.597 1.00 91.50 406 THR A CA 1
ATOM 3142 C C . THR A 1 406 ? -4.314 -1.229 20.537 1.00 91.50 406 THR A C 1
ATOM 3144 O O . THR A 1 406 ? -4.996 -0.241 20.252 1.00 91.50 406 THR A O 1
ATOM 3147 N N . SER A 1 407 ? -3.550 -1.254 21.633 1.00 87.50 407 SER A N 1
ATOM 3148 C CA . SER A 1 407 ? -3.279 -0.044 22.422 1.00 87.50 407 SER A CA 1
ATOM 3149 C C . SER A 1 407 ? -2.713 1.057 21.502 1.00 87.50 407 SER A C 1
ATOM 3151 O O . SER A 1 407 ? -1.959 0.726 20.578 1.00 87.50 407 SER A O 1
ATOM 3153 N N . PRO A 1 408 ? -3.081 2.341 21.685 1.00 90.69 408 PRO A N 1
ATOM 3154 C CA . PRO A 1 408 ? -3.917 2.874 22.772 1.00 90.69 408 PRO A CA 1
ATOM 3155 C C . PRO A 1 408 ? -5.445 2.878 22.558 1.00 90.69 408 PRO A C 1
ATOM 3157 O O . PRO A 1 408 ? -6.162 3.516 23.322 1.00 90.69 408 PRO A O 1
ATOM 3160 N N . CYS A 1 409 ? -6.011 2.176 21.568 1.00 86.69 409 CYS A N 1
ATOM 3161 C CA . CYS A 1 409 ? -7.467 2.211 21.334 1.00 86.69 409 CYS A CA 1
ATOM 3162 C C . CYS A 1 409 ? -8.324 1.672 22.491 1.00 86.69 409 CYS A C 1
ATOM 3164 O O . CYS A 1 409 ? -9.546 1.821 22.449 1.00 86.69 409 CYS A O 1
ATOM 3166 N N . LEU A 1 410 ? -7.757 1.015 23.507 1.00 83.81 410 LEU A N 1
ATOM 3167 C CA . LEU A 1 410 ? -8.533 0.358 24.555 1.00 83.81 410 LEU A CA 1
ATOM 3168 C C . LEU A 1 410 ? -9.106 1.382 25.556 1.00 83.81 410 LEU A C 1
ATOM 3170 O O . LEU A 1 410 ? -10.187 1.143 26.103 1.00 83.81 410 LEU A O 1
ATOM 3174 N N . GLY A 1 411 ? -8.480 2.556 25.716 1.00 80.38 411 GLY A N 1
ATOM 3175 C CA . GLY A 1 411 ? -9.000 3.677 26.523 1.00 80.38 411 GLY A CA 1
ATOM 3176 C C . GLY A 1 411 ? -10.336 4.238 26.001 1.00 80.38 411 GLY A C 1
ATOM 3177 O O . GLY A 1 411 ? -10.611 4.214 24.803 1.00 80.38 411 GLY A O 1
ATOM 3178 N N . TYR A 1 412 ? -11.222 4.673 26.898 1.00 80.19 412 TYR A N 1
ATOM 3179 C CA . TYR A 1 412 ? -12.654 4.879 26.625 1.00 80.19 412 TYR A CA 1
ATOM 3180 C C . TYR A 1 412 ? -12.969 6.003 25.629 1.00 80.19 412 TYR A C 1
ATOM 3182 O O . TYR A 1 412 ? -13.906 5.863 24.846 1.00 80.19 412 TYR A O 1
ATOM 3190 N N . ASN A 1 413 ? -12.213 7.099 25.661 1.00 83.31 413 ASN A N 1
ATOM 3191 C CA . ASN A 1 413 ? -12.568 8.360 25.008 1.00 83.31 413 ASN A CA 1
ATOM 3192 C C . ASN A 1 413 ? -11.926 8.565 23.616 1.00 83.31 413 ASN A C 1
ATOM 3194 O O . ASN A 1 413 ? -12.093 9.623 23.014 1.00 83.31 413 ASN A O 1
ATOM 3198 N N . MET A 1 414 ? -11.197 7.579 23.087 1.00 84.75 414 MET A N 1
ATOM 3199 C CA . MET A 1 414 ? -10.529 7.669 21.779 1.00 84.75 414 MET A CA 1
ATOM 3200 C C . MET A 1 414 ? -11.421 7.250 20.611 1.00 84.75 414 MET A C 1
ATOM 3202 O O . MET A 1 414 ? -12.137 6.248 20.685 1.00 84.75 414 MET A O 1
ATOM 3206 N N . ILE A 1 415 ? -11.307 7.968 19.490 1.00 92.00 415 ILE A N 1
ATOM 3207 C CA . ILE A 1 415 ? -11.937 7.576 18.227 1.00 92.00 415 ILE A CA 1
ATOM 3208 C C . ILE A 1 415 ? -11.073 6.483 17.590 1.00 9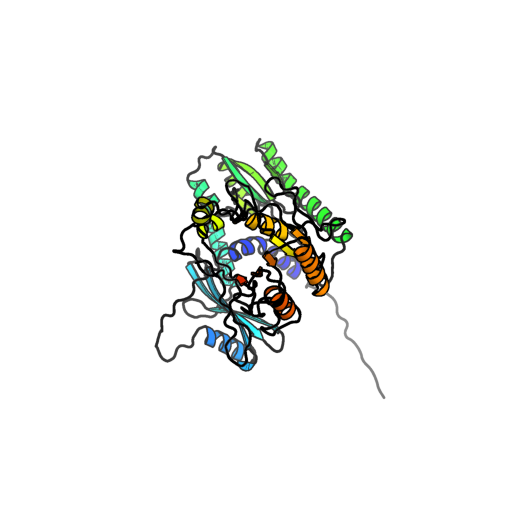2.00 415 ILE A C 1
ATOM 3210 O O . ILE A 1 415 ? -9.950 6.734 17.153 1.00 92.00 415 ILE A O 1
ATOM 3214 N N . THR A 1 416 ? -11.602 5.260 17.579 1.00 90.62 416 THR A N 1
ATOM 3215 C CA . THR A 1 416 ? -10.954 4.077 17.000 1.00 90.62 416 THR A CA 1
ATOM 3216 C C . THR A 1 416 ? -11.412 3.895 15.557 1.00 90.62 416 THR A C 1
ATOM 3218 O O . THR A 1 416 ? -12.609 3.715 15.319 1.00 90.62 416 THR A O 1
ATOM 3221 N N . ILE A 1 417 ? -10.471 3.936 14.614 1.00 92.19 417 ILE A N 1
ATOM 3222 C CA . ILE A 1 417 ? -10.745 3.877 13.170 1.00 92.19 417 ILE A CA 1
ATOM 3223 C C . ILE A 1 417 ? -10.415 2.487 12.626 1.00 92.19 417 ILE A C 1
ATOM 3225 O O . ILE A 1 417 ? -9.256 2.073 12.650 1.00 92.19 417 ILE A O 1
ATOM 3229 N N . GLY A 1 418 ? -11.432 1.764 12.155 1.00 88.19 418 GLY A N 1
ATOM 3230 C CA . GLY A 1 418 ? -11.231 0.543 11.368 1.00 88.19 418 GLY A CA 1
ATOM 3231 C C . GLY A 1 418 ? -10.909 0.881 9.910 1.00 88.19 418 GLY A C 1
ATOM 3232 O O . GLY A 1 418 ? -11.041 2.030 9.503 1.00 88.19 418 GLY A O 1
ATOM 3233 N N . ALA A 1 419 ? -10.520 -0.114 9.117 1.00 89.44 419 ALA A N 1
ATOM 3234 C CA . ALA A 1 419 ? -10.301 0.059 7.681 1.00 89.44 419 ALA A CA 1
ATOM 3235 C C . ALA A 1 419 ? -11.320 -0.739 6.858 1.00 89.44 419 ALA A C 1
ATOM 3237 O O . ALA A 1 419 ? -11.674 -1.871 7.213 1.00 89.44 419 ALA A O 1
ATOM 3238 N N . ILE A 1 420 ? -11.747 -0.154 5.742 1.00 89.19 420 ILE A N 1
ATOM 3239 C CA . ILE A 1 420 ? -12.512 -0.810 4.679 1.00 89.19 420 ILE A CA 1
ATOM 3240 C C . ILE A 1 420 ? -11.640 -0.966 3.428 1.00 89.19 420 ILE A C 1
ATOM 3242 O O . ILE A 1 420 ? -10.582 -0.352 3.307 1.00 89.19 420 ILE A O 1
ATOM 3246 N N . ASP A 1 421 ? -12.077 -1.840 2.539 1.00 88.56 421 ASP A N 1
ATOM 3247 C CA . ASP A 1 421 ? -11.581 -2.040 1.184 1.00 88.56 421 ASP A CA 1
ATOM 3248 C C . ASP A 1 421 ? -12.747 -1.651 0.267 1.00 88.56 421 ASP A C 1
ATOM 3250 O O . ASP A 1 421 ? -13.737 -2.384 0.202 1.00 88.56 421 ASP A O 1
ATOM 3254 N N . ASP A 1 422 ? -12.650 -0.461 -0.339 1.00 85.69 422 ASP A N 1
ATOM 3255 C CA . ASP A 1 422 ? -13.694 0.196 -1.148 1.00 85.69 422 ASP A CA 1
ATOM 3256 C C . ASP A 1 422 ? -13.657 -0.194 -2.636 1.00 85.69 422 ASP A C 1
ATOM 3258 O O . ASP A 1 422 ? -14.346 0.395 -3.474 1.00 85.69 422 ASP A O 1
ATOM 3262 N N . LYS A 1 423 ? -12.838 -1.202 -2.975 1.00 86.12 423 LYS A N 1
ATOM 3263 C CA . LYS A 1 423 ? -12.677 -1.743 -4.333 1.00 86.12 423 LYS A CA 1
ATOM 3264 C C . LYS A 1 423 ? -12.258 -0.705 -5.380 1.00 86.12 423 LYS A C 1
ATOM 3266 O O . LYS A 1 423 ? -12.541 -0.890 -6.563 1.00 86.12 423 LYS A O 1
ATOM 3271 N N . ASP A 1 424 ? -11.602 0.375 -4.948 1.00 84.94 424 ASP A N 1
ATOM 3272 C CA . ASP A 1 424 ? -11.292 1.555 -5.763 1.00 84.94 424 ASP A CA 1
ATOM 3273 C C . ASP A 1 424 ? -12.546 2.204 -6.395 1.00 84.94 424 ASP A C 1
ATOM 3275 O O . ASP A 1 424 ? -12.473 2.915 -7.405 1.00 84.94 424 ASP A O 1
ATOM 3279 N N . THR A 1 425 ? -13.726 1.995 -5.800 1.00 81.94 425 THR A N 1
ATOM 3280 C CA . THR A 1 425 ? -14.988 2.611 -6.226 1.00 81.94 425 THR A CA 1
ATOM 3281 C C . THR A 1 425 ? -15.460 3.659 -5.221 1.00 81.94 425 THR A C 1
ATOM 3283 O O . THR A 1 425 ? -15.041 3.693 -4.077 1.00 81.94 425 THR A O 1
ATOM 3286 N N . SER A 1 426 ? -16.374 4.535 -5.651 1.00 82.75 426 SER A N 1
ATOM 3287 C CA . SER A 1 426 ? -17.037 5.515 -4.769 1.00 82.75 426 SER A CA 1
ATOM 3288 C C . SER A 1 426 ? -18.415 5.046 -4.274 1.00 82.75 426 SER A C 1
ATOM 3290 O O . SER A 1 426 ? -19.239 5.857 -3.835 1.00 82.75 426 SER A O 1
ATOM 3292 N N . SER A 1 427 ? -18.711 3.750 -4.412 1.00 83.56 427 SER A N 1
ATOM 3293 C CA . SER A 1 427 ? -20.012 3.153 -4.127 1.00 83.56 427 SER A CA 1
ATOM 3294 C C . SER A 1 427 ? -19.887 2.087 -3.049 1.00 83.56 427 SER A C 1
ATOM 3296 O O . SER A 1 427 ? -19.338 1.028 -3.300 1.00 83.56 427 SER A O 1
ATOM 3298 N N . TRP A 1 428 ? -20.542 2.311 -1.908 1.00 86.81 428 TRP A N 1
ATOM 3299 C CA . TRP A 1 428 ? -20.574 1.399 -0.754 1.00 86.81 428 TRP A CA 1
ATOM 3300 C C . TRP A 1 428 ? -21.302 0.054 -0.990 1.00 86.81 428 TRP A C 1
ATOM 3302 O O . TRP A 1 428 ? -21.804 -0.571 -0.057 1.00 86.81 428 TRP A O 1
ATOM 3312 N N . SER A 1 429 ? -21.487 -0.351 -2.247 1.00 88.81 429 SER A N 1
ATOM 3313 C CA . SER A 1 429 ? -22.217 -1.555 -2.663 1.00 88.81 429 SER A CA 1
ATOM 3314 C C . SER A 1 429 ? -21.428 -2.843 -2.449 1.00 88.81 429 SER A C 1
ATOM 3316 O O . SER A 1 429 ? -22.027 -3.900 -2.239 1.00 88.81 429 SER A O 1
ATOM 3318 N N . ASP A 1 430 ? -20.111 -2.737 -2.547 1.00 86.06 430 ASP A N 1
ATOM 3319 C CA . ASP A 1 430 ? -19.139 -3.824 -2.608 1.00 86.06 430 ASP A CA 1
ATOM 3320 C C . ASP A 1 430 ? -17.966 -3.623 -1.632 1.00 86.06 430 ASP A C 1
ATOM 3322 O O . ASP A 1 430 ? -17.128 -4.518 -1.486 1.00 86.06 430 ASP A O 1
ATOM 3326 N N . ASP A 1 431 ? -17.982 -2.512 -0.887 1.00 89.44 431 ASP A N 1
ATOM 3327 C CA . ASP A 1 431 ? -17.118 -2.250 0.259 1.00 89.44 431 ASP A CA 1
ATOM 3328 C C . ASP A 1 431 ? -17.204 -3.383 1.286 1.00 89.44 431 ASP A C 1
ATOM 3330 O O . ASP A 1 431 ? -18.279 -3.787 1.750 1.00 89.44 431 ASP A O 1
ATOM 3334 N N . ILE A 1 432 ? -16.039 -3.861 1.709 1.00 89.81 432 ILE A N 1
ATOM 3335 C CA . ILE A 1 432 ? -15.904 -4.850 2.780 1.00 89.81 432 ILE A CA 1
ATOM 3336 C C . ILE A 1 432 ? -14.957 -4.325 3.853 1.00 89.81 432 ILE A C 1
ATOM 3338 O O . ILE A 1 432 ? -14.096 -3.492 3.588 1.00 89.81 432 ILE A O 1
ATOM 3342 N N . MET A 1 433 ? -15.063 -4.832 5.085 1.00 86.44 433 MET A N 1
ATOM 3343 C CA . MET A 1 433 ? -14.021 -4.562 6.079 1.00 86.44 433 MET A CA 1
ATOM 3344 C C . MET A 1 433 ? -12.686 -5.102 5.555 1.00 86.44 433 MET A C 1
ATOM 3346 O O . MET A 1 433 ? -12.598 -6.273 5.176 1.00 86.44 433 MET A O 1
ATOM 3350 N N . TRP A 1 434 ? -11.642 -4.273 5.573 1.00 87.56 434 TRP A N 1
ATOM 3351 C CA . TRP A 1 434 ? -10.317 -4.683 5.126 1.00 87.56 434 TRP A CA 1
ATOM 3352 C C . TRP A 1 434 ? -9.830 -5.866 5.965 1.00 87.56 434 TRP A C 1
ATOM 3354 O O . TRP A 1 434 ? -9.886 -5.833 7.197 1.00 87.56 434 TRP A O 1
ATOM 3364 N N . SER A 1 435 ? -9.315 -6.909 5.312 1.00 87.62 435 SER A N 1
ATOM 3365 C CA . SER A 1 435 ? -9.000 -8.200 5.950 1.00 87.62 435 SER A CA 1
ATOM 3366 C C . SER A 1 435 ? -7.969 -8.119 7.083 1.00 87.62 435 SER A C 1
ATOM 3368 O O . SER A 1 435 ? -7.908 -9.011 7.934 1.00 87.62 435 SER A O 1
ATOM 3370 N N . LYS A 1 436 ? -7.169 -7.045 7.119 1.00 89.12 436 LYS A N 1
ATOM 3371 C CA . LYS A 1 436 ? -6.200 -6.758 8.184 1.00 89.12 436 LYS A CA 1
ATOM 3372 C C . LYS A 1 436 ? -6.735 -5.836 9.284 1.00 89.12 436 LYS A C 1
ATOM 3374 O O . LYS A 1 436 ? -6.097 -5.782 10.332 1.00 89.12 436 LYS A O 1
ATOM 3379 N N . SER A 1 437 ? -7.880 -5.167 9.113 1.00 90.06 437 SER A N 1
ATOM 3380 C CA . SER A 1 437 ? -8.459 -4.306 10.154 1.00 90.06 437 SER A CA 1
ATOM 3381 C C . SER A 1 437 ? -8.690 -5.104 11.435 1.00 90.06 437 SER A C 1
ATOM 3383 O O . SER A 1 437 ? -9.380 -6.122 11.432 1.00 90.06 437 SER A O 1
ATOM 3385 N N . SER A 1 438 ? -8.126 -4.643 12.548 1.00 89.00 438 SER A N 1
ATOM 3386 C CA . SER A 1 438 ? -8.495 -5.117 13.880 1.00 89.00 438 SER A CA 1
ATOM 3387 C C . SER A 1 438 ? -9.968 -4.818 14.171 1.00 89.00 438 SER A C 1
ATOM 3389 O O . SER A 1 438 ? -10.510 -3.832 13.673 1.00 89.00 438 SER A O 1
ATOM 3391 N N . TYR A 1 439 ? -10.610 -5.677 14.969 1.00 87.31 439 TYR A N 1
ATOM 3392 C CA . TYR A 1 439 ? -12.055 -5.613 15.229 1.00 87.31 439 TYR A CA 1
ATOM 3393 C C . TYR A 1 439 ? -12.506 -6.175 16.588 1.00 87.31 439 TYR A C 1
ATOM 3395 O O . TYR A 1 439 ? -13.669 -6.007 16.948 1.00 87.31 439 TYR A O 1
ATOM 3403 N N . LYS A 1 440 ? -11.641 -6.868 17.343 1.00 86.81 440 LYS A N 1
ATOM 3404 C CA . LYS A 1 440 ? -12.015 -7.455 18.640 1.00 86.81 440 LYS A CA 1
ATOM 3405 C C . LYS A 1 440 ? -11.940 -6.424 19.761 1.00 86.81 440 LYS A C 1
ATOM 3407 O O . LYS A 1 440 ? -10.903 -5.785 19.950 1.00 86.81 440 LYS A O 1
ATOM 3412 N N . ASP A 1 441 ? -13.031 -6.325 20.513 1.00 82.38 441 ASP A N 1
ATOM 3413 C CA . ASP A 1 441 ? -13.191 -5.405 21.637 1.00 82.38 441 ASP A CA 1
ATOM 3414 C C . ASP A 1 441 ? -12.207 -5.671 22.798 1.00 82.38 441 ASP A C 1
ATOM 3416 O O . ASP A 1 441 ? -11.856 -6.824 23.059 1.00 82.38 441 ASP A O 1
ATOM 3420 N N . PRO A 1 442 ? -11.799 -4.627 23.549 1.00 78.88 442 PRO A N 1
ATOM 3421 C CA . PRO A 1 442 ? -11.052 -4.751 24.797 1.00 78.88 442 PRO A CA 1
ATOM 3422 C C . PRO A 1 442 ? -11.699 -5.707 25.801 1.00 78.88 442 PRO A C 1
ATOM 3424 O O . PRO A 1 442 ? -12.920 -5.723 25.973 1.00 78.88 442 PRO A O 1
ATOM 3427 N N . ILE A 1 443 ? -10.873 -6.386 26.602 1.00 72.44 443 ILE A N 1
ATOM 3428 C CA . ILE A 1 443 ? -11.376 -7.168 27.734 1.00 72.44 443 ILE A CA 1
ATOM 3429 C C . ILE A 1 443 ? -12.027 -6.218 28.755 1.00 72.44 443 ILE A C 1
ATOM 3431 O O . ILE A 1 443 ? -11.424 -5.236 29.210 1.00 72.44 443 ILE A O 1
ATOM 3435 N N . SER A 1 444 ? -13.264 -6.539 29.146 1.00 65.19 444 SER A N 1
ATOM 3436 C CA . SER A 1 444 ? -13.979 -5.898 30.251 1.00 65.19 444 SER A CA 1
ATOM 3437 C C . SER A 1 444 ? -14.626 -6.934 31.177 1.00 65.19 444 SER A C 1
ATOM 3439 O O . SER A 1 444 ? -15.353 -7.798 30.686 1.00 65.19 444 SER A O 1
ATOM 3441 N N . PRO A 1 445 ? -14.488 -6.799 32.513 1.00 52.22 445 PRO A N 1
ATOM 3442 C CA . PRO A 1 445 ? -15.262 -7.570 33.492 1.00 52.22 445 PRO A CA 1
ATOM 3443 C C . PRO A 1 445 ? -16.787 -7.386 33.399 1.00 52.22 445 PRO A C 1
ATOM 3445 O O . PRO A 1 445 ? -17.533 -8.140 34.021 1.00 52.22 445 PRO A O 1
ATOM 3448 N N . HIS A 1 446 ? -17.257 -6.364 32.676 1.00 63.22 446 HIS A N 1
ATOM 3449 C CA . HIS A 1 446 ? -18.671 -5.987 32.577 1.00 63.22 446 HIS A CA 1
ATOM 3450 C C . HIS A 1 446 ? -19.207 -5.996 31.138 1.00 63.22 446 HIS A C 1
ATOM 3452 O O . HIS A 1 446 ? -20.358 -5.629 30.920 1.00 63.22 446 HIS A O 1
ATOM 3458 N N . ASN A 1 447 ? -18.390 -6.417 30.162 1.00 59.47 447 ASN A N 1
ATOM 3459 C CA . ASN A 1 447 ? -18.723 -6.417 28.730 1.00 59.47 447 ASN A CA 1
ATOM 3460 C C . ASN A 1 447 ? -19.212 -5.045 28.199 1.00 59.47 447 ASN A C 1
ATOM 3462 O O . ASN A 1 447 ? -20.009 -4.964 27.267 1.00 59.47 447 ASN A O 1
ATOM 3466 N N . ASP A 1 448 ? -18.738 -3.959 28.817 1.00 63.78 448 ASP A N 1
ATOM 3467 C CA . ASP A 1 448 ? -19.130 -2.563 28.569 1.00 63.78 448 ASP A CA 1
ATOM 3468 C C . ASP A 1 448 ? -18.148 -1.798 27.658 1.00 63.78 448 ASP A C 1
ATOM 3470 O O . ASP A 1 448 ? -18.391 -0.645 27.305 1.00 63.78 448 ASP A O 1
ATOM 3474 N N . ARG A 1 449 ? -17.043 -2.435 27.250 1.00 62.03 449 ARG A N 1
ATOM 3475 C CA . ARG A 1 449 ? -15.975 -1.842 26.425 1.00 62.03 449 ARG A CA 1
ATOM 3476 C C . ARG A 1 449 ? -16.152 -2.069 24.927 1.00 62.03 449 ARG A C 1
ATOM 3478 O O . ARG A 1 449 ? -15.162 -2.198 24.218 1.00 62.03 449 ARG A O 1
ATOM 3485 N N . VAL A 1 450 ? -17.391 -2.066 24.442 1.00 58.50 450 VAL A N 1
ATOM 3486 C CA . VAL A 1 450 ? -17.656 -2.112 22.999 1.00 58.50 450 VAL A CA 1
ATOM 3487 C C . VAL A 1 450 ? -17.015 -0.894 22.335 1.00 58.50 450 VAL A C 1
ATOM 3489 O O . VAL A 1 450 ? -17.438 0.247 22.553 1.00 58.50 450 VAL A O 1
ATOM 3492 N N . LYS A 1 451 ? -16.001 -1.123 21.503 1.00 55.50 451 LYS A N 1
ATOM 3493 C CA . LYS A 1 451 ? -15.448 -0.112 20.615 1.00 55.50 451 LYS A CA 1
ATOM 3494 C C . LYS A 1 451 ? -16.416 0.028 19.462 1.00 55.50 451 LYS A C 1
ATOM 3496 O O . LYS A 1 451 ? -16.453 -0.777 18.538 1.00 55.50 451 LYS A O 1
ATOM 3501 N N . LYS A 1 452 ? -17.182 1.118 19.494 1.00 48.94 452 LYS A N 1
ATOM 3502 C CA . LYS A 1 452 ? -17.806 1.651 18.285 1.00 48.94 452 LYS A CA 1
ATOM 3503 C C . LYS A 1 452 ? -16.688 2.127 17.366 1.00 48.94 452 LYS A C 1
ATOM 3505 O O . LYS A 1 452 ? -16.331 3.302 17.385 1.00 48.94 452 LYS A O 1
ATOM 3510 N N . MET A 1 453 ? -16.104 1.189 16.625 1.00 50.44 453 MET A N 1
ATOM 3511 C CA . MET A 1 453 ? -15.217 1.517 15.527 1.00 50.44 453 MET A CA 1
ATOM 3512 C C . MET A 1 453 ? -16.007 2.389 14.567 1.00 50.44 453 MET A C 1
ATOM 3514 O O . MET A 1 453 ? -17.110 2.019 14.154 1.00 50.44 453 MET A O 1
ATOM 3518 N N . VAL A 1 454 ? -15.449 3.544 14.227 1.00 47.41 454 VAL A N 1
ATOM 3519 C CA . VAL A 1 454 ? -15.930 4.268 13.062 1.00 47.41 454 VAL A CA 1
ATOM 3520 C C . VAL A 1 454 ? -15.347 3.520 11.868 1.00 47.41 454 VAL A C 1
ATOM 3522 O O . VAL A 1 454 ? -14.185 3.687 11.512 1.00 47.41 454 VAL A O 1
ATOM 3525 N N . GLN A 1 455 ? -16.142 2.587 11.354 1.00 40.19 455 GLN A N 1
ATOM 3526 C CA . GLN A 1 455 ? -16.155 2.285 9.933 1.00 40.19 455 GLN A CA 1
ATOM 3527 C C . GLN A 1 455 ? -17.097 3.334 9.349 1.00 40.19 455 GLN A C 1
ATOM 3529 O O . GLN A 1 455 ? -18.300 3.286 9.626 1.00 40.19 455 GLN A O 1
ATOM 3534 N N . GLU A 1 456 ? -16.543 4.325 8.653 1.00 35.22 456 GLU A N 1
ATOM 3535 C CA . GLU A 1 456 ? -17.351 5.127 7.734 1.00 35.22 456 GLU A CA 1
ATOM 3536 C C . GLU A 1 456 ? -17.840 4.172 6.617 1.00 35.22 456 GLU A C 1
ATOM 3538 O O . GLU A 1 456 ? -17.227 3.126 6.374 1.00 35.22 456 GLU A O 1
ATOM 3543 N N . ARG A 1 457 ? -19.079 4.376 6.153 1.00 35.16 457 ARG A N 1
ATOM 3544 C CA . ARG A 1 457 ? -19.965 3.291 5.692 1.00 35.16 457 ARG A CA 1
ATOM 3545 C C . ARG A 1 457 ? -21.067 3.785 4.770 1.00 35.16 457 ARG A C 1
ATOM 3547 O O . ARG A 1 457 ? -21.534 4.917 5.040 1.00 35.16 457 ARG A O 1
#

Radius of gyration: 29.44 Å; Cα contacts (8 Å, |Δi|>4): 756; chains: 1; bounding box: 68×82×71 Å

Mean predicted aligned error: 17.5 Å

pLDDT: mean 80.68, std 21.33, range [24.84, 98.69]

Solvent-accessible surface area (backbone atoms only — not comparable to full-atom values): 25919 Å² total; per-residue (Å²): 134,86,86,85,89,86,85,86,84,89,84,83,87,82,71,72,58,64,59,57,57,62,59,69,66,52,64,72,52,66,67,60,52,55,60,54,70,73,70,40,72,71,87,70,82,78,76,83,74,88,78,89,60,96,84,71,74,52,74,68,55,47,54,51,51,51,48,23,71,75,66,78,38,60,69,90,48,51,41,78,78,46,72,53,60,44,57,40,79,87,71,70,45,52,30,47,36,39,31,36,29,34,76,84,81,68,49,72,48,76,49,35,28,40,86,93,61,50,82,50,63,62,65,68,51,49,58,49,38,50,51,51,46,40,73,74,41,53,30,37,34,66,71,42,44,58,56,52,67,83,49,52,61,79,47,66,50,49,29,38,38,33,36,63,68,57,85,74,77,66,77,81,79,84,85,75,87,79,53,71,68,60,49,51,51,50,53,51,51,46,30,56,56,25,53,63,61,46,45,63,55,52,53,53,39,50,76,72,72,42,54,72,78,46,74,42,62,87,46,46,38,37,29,31,53,39,28,44,54,55,54,58,55,46,55,70,39,88,60,47,52,39,36,36,66,59,78,87,86,80,84,96,69,65,24,63,47,55,47,72,43,41,64,69,45,44,76,70,74,52,27,44,61,85,48,34,39,21,47,47,42,31,42,9,51,55,46,88,40,93,41,48,49,77,52,49,55,65,35,64,92,64,44,54,69,34,69,67,45,32,48,53,48,32,54,40,32,11,59,37,88,75,56,39,13,72,24,40,42,35,72,34,49,33,25,14,19,28,73,39,86,49,75,66,40,43,49,52,19,46,51,51,30,49,74,75,53,36,43,33,41,40,30,80,70,70,44,82,54,83,37,51,86,52,71,61,11,54,50,54,25,44,41,24,74,76,66,69,33,49,42,39,33,39,18,39,80,28,18,84,69,82,14,39,36,11,37,48,52,65,23,87,66,46,47,28,34,42,46,67,40,45,82,78,37,61,55,84,86,72,46,40,73,28,72,41,30,14,74,43,58,38,74,46,102,75,74,74,48,74,68,77,53,49,61,86,126

Secondary structure (DSSP, 8-state):
------PPPP----THHHHHHHHTTTTTHHHHHHHHHHS--------------TTPPPHHHHHHHHHHHHHT--GGGEEEEEEEEEEETTTTEEEEEEEEEETTT--EEEEEE-SS--B--HHHHHHHHHHHHHHHHTTB-HHHHHHHHHS-TT-EEEEEEEE--GGG-PPPPSSSPPPHHHHHHHHHHHHHHHHHHHHHHHHHHHHTT-EEEEE-SSSSEEEEEEEHHHHHHHHT-SSEEEEEEPPPP--S-SSHHHHTTHHHHHTTT-S-TT--EEEEESSB--TTSTTS---EESS-SS--B-HHHHHHHHHHH-B-SSSB-TTTT-S--EEEE-SS-SHHHHHHHHHHHHHTT-SEEEE---B--TT---HHHHHHHHHHHHH--EEEEE--S-TTTT-BPPBTTTSTTSEEE--EE-TT-S-TTS-EE-TT---BPPP-TTS------B---